Protein AF-A0A534YVJ5-F1 (afdb_monomer_lite)

Sequence (395 aa):
GDMIYPDGAAVDFDPAFFAPYADLIRQLVLWPCLGNHDFAAAAGQPWRNAFFTPANNPAGSENYYSFDVGNAHIVVLNSNERTVPGSLQYTFLDHDLASTSARWKLVFFHHTIYSSGTTHGSNLVIRANLVPLFDAHAVDMVLMGHEHNYERTLPLRANQVVAPGAGTVYVTTGGGGKNLYPFGPLSHFTAHAESVHHFVRIAVDGDSLTEEMIDVDGTVGDSTTLVKGPGSTTSTTTTSSTTTTTIAGSTTTSTTLPPPPAAACDPGTCDDGNPCTLDTCAPGEGCRHDPVDLAALRASVESGFTVGACVGQPVPALVTALLRQAHGQVERAAHTTSPVRARRLLGRALQRLRGSGRRASVAARRGRISASCAAGLGAQIRTAEDRGACLEPSP

Secondary structure (DSSP, 8-state):
---SSSS--GGGHIIIIITTTTTTTTTS-------HHHHHTGGGHHHHHH------STT--SSSEEEEETTEEEEE--TTS--STTSHHHHHHHHHHHH---SEEEEE-SS-SS--BSSS---HHHHHHHHHHHHHTT--EEEE-SSSSEEEEPPEETTEE--TTSSBEEEEE--SSS----B-SPPTTEEEEE-S-EEEEEEEETTEEEEEEEETTS-EEEEEEEE--TT-------------------------PPPPP-----GGG---S-TTEEEEEETTTEEEEEEP-HHHHHHHHHHTT--GGGTTS---HHHHHHHHHHHHHHHHHHT-S-HHHHHHHHHHHHHHHHHHHHHHHHHHHTTSS-HHHHHHHHHHHHHHHHHHHHTS---

Structure (mmCIF, N/CA/C/O backbone):
data_AF-A0A534YVJ5-F1
#
_entry.id   AF-A0A534YVJ5-F1
#
loop_
_atom_site.group_PDB
_atom_site.id
_atom_site.type_symbol
_atom_site.label_atom_id
_atom_site.label_alt_id
_atom_site.label_comp_id
_atom_site.label_asym_id
_atom_site.label_entity_id
_atom_site.label_seq_id
_atom_site.pdbx_PDB_ins_code
_atom_site.Cartn_x
_atom_site.Cartn_y
_atom_site.Cartn_z
_atom_site.occupancy
_atom_site.B_iso_or_equiv
_atom_site.auth_seq_id
_atom_site.auth_comp_id
_atom_site.auth_asym_id
_atom_site.auth_atom_id
_atom_site.pdbx_PDB_model_num
ATOM 1 N N . GLY A 1 1 ? -1.671 -6.196 -6.432 1.00 93.94 1 GLY A N 1
ATOM 2 C CA . GLY A 1 1 ? -0.647 -5.300 -6.983 1.00 93.94 1 GLY A CA 1
ATOM 3 C C . GLY A 1 1 ? 0.572 -6.105 -7.314 1.00 93.94 1 GLY A C 1
ATOM 4 O O . GLY A 1 1 ? 0.826 -7.079 -6.619 1.00 93.94 1 GLY A O 1
ATOM 5 N N . ASP A 1 2 ? 1.275 -5.690 -8.359 1.00 97.19 2 ASP A N 1
ATOM 6 C CA . ASP A 1 2 ? 2.325 -6.447 -9.037 1.00 97.19 2 ASP A CA 1
ATOM 7 C C . ASP A 1 2 ? 1.813 -7.810 -9.511 1.00 97.19 2 ASP A C 1
ATOM 9 O O . ASP A 1 2 ? 2.333 -8.866 -9.159 1.00 97.19 2 ASP A O 1
ATOM 13 N N . MET A 1 3 ? 0.739 -7.771 -10.302 1.00 94.81 3 MET A N 1
ATOM 14 C CA . MET A 1 3 ? 0.053 -8.968 -10.790 1.00 94.81 3 MET A CA 1
ATOM 15 C C . MET A 1 3 ? 0.950 -9.781 -11.724 1.00 94.81 3 MET A C 1
ATOM 17 O O . MET A 1 3 ? 0.914 -11.009 -11.712 1.00 94.81 3 MET A O 1
ATOM 21 N N . ILE A 1 4 ? 1.758 -9.084 -12.529 1.00 94.12 4 ILE A N 1
ATOM 22 C CA . ILE A 1 4 ? 2.744 -9.668 -13.436 1.00 94.12 4 ILE A CA 1
ATOM 23 C C . ILE A 1 4 ? 4.022 -8.820 -13.477 1.00 94.12 4 ILE A C 1
ATOM 25 O O . ILE A 1 4 ? 4.005 -7.601 -13.307 1.00 94.12 4 ILE A O 1
ATOM 29 N N . TYR A 1 5 ? 5.145 -9.476 -13.764 1.00 92.81 5 TYR A N 1
ATOM 30 C CA . TYR A 1 5 ? 6.471 -8.864 -13.889 1.00 92.81 5 TYR A CA 1
ATOM 31 C C . TYR A 1 5 ? 7.002 -9.025 -15.324 1.00 92.81 5 TYR A C 1
ATOM 33 O O . TYR A 1 5 ? 6.692 -10.031 -15.956 1.00 92.81 5 TYR A O 1
ATOM 41 N N . PRO A 1 6 ? 7.879 -8.122 -15.811 1.00 90.81 6 PRO A N 1
ATOM 42 C CA . PRO A 1 6 ? 8.562 -7.067 -15.062 1.00 90.81 6 PRO A CA 1
ATOM 43 C C . PRO A 1 6 ? 7.909 -5.685 -15.132 1.00 90.81 6 PRO A C 1
ATOM 45 O O . PRO A 1 6 ? 8.385 -4.798 -14.435 1.00 90.81 6 PRO A O 1
ATOM 48 N N . ASP A 1 7 ? 6.908 -5.449 -15.970 1.00 89.94 7 ASP A N 1
ATOM 49 C CA . ASP A 1 7 ? 6.412 -4.088 -16.222 1.00 89.94 7 ASP A CA 1
ATOM 50 C C . ASP A 1 7 ? 4.929 -4.014 -16.609 1.00 89.94 7 ASP A C 1
ATOM 52 O O . ASP A 1 7 ? 4.487 -2.983 -17.119 1.00 89.94 7 ASP A O 1
ATOM 56 N N . GLY A 1 8 ? 4.148 -5.068 -16.345 1.00 92.88 8 GLY A N 1
ATOM 57 C CA . GLY A 1 8 ? 2.702 -5.022 -16.570 1.00 92.88 8 GLY A CA 1
ATOM 58 C C . GLY A 1 8 ? 2.319 -5.073 -18.049 1.00 92.88 8 GLY A C 1
ATOM 59 O O . GLY A 1 8 ? 1.257 -4.577 -18.422 1.00 92.88 8 GLY A O 1
ATOM 60 N N . ALA A 1 9 ? 3.178 -5.607 -18.923 1.00 93.31 9 ALA A N 1
ATOM 61 C CA . ALA A 1 9 ? 2.898 -5.677 -20.351 1.00 93.31 9 ALA A CA 1
ATOM 62 C C . ALA A 1 9 ? 1.702 -6.596 -20.665 1.00 93.31 9 ALA A C 1
ATOM 64 O O . ALA A 1 9 ? 1.582 -7.703 -20.148 1.00 93.31 9 ALA A O 1
ATOM 65 N N . ALA A 1 10 ? 0.838 -6.158 -21.590 1.00 95.75 10 ALA A N 1
ATOM 66 C CA . ALA A 1 10 ? -0.388 -6.877 -21.959 1.00 95.75 10 ALA A CA 1
ATOM 67 C C . ALA A 1 10 ? -0.142 -8.338 -22.388 1.00 95.75 10 ALA A C 1
ATOM 69 O O . ALA A 1 10 ? -0.946 -9.215 -22.092 1.00 95.75 10 ALA A O 1
ATOM 70 N N . VAL A 1 11 ? 0.976 -8.587 -23.079 1.00 95.44 11 VAL A N 1
ATOM 71 C CA . VAL A 1 11 ? 1.354 -9.911 -23.602 1.00 95.44 11 VAL A CA 1
ATOM 72 C C . VAL A 1 11 ? 1.657 -10.930 -22.499 1.00 95.44 11 VAL A C 1
ATOM 74 O O . VAL A 1 11 ? 1.538 -12.128 -22.736 1.00 95.44 11 VAL A O 1
ATOM 77 N N . ASP A 1 12 ? 1.997 -10.466 -21.297 1.00 95.56 12 ASP A N 1
ATOM 78 C CA . ASP A 1 12 ? 2.438 -11.329 -20.203 1.00 95.56 12 ASP A CA 1
ATOM 79 C C . ASP A 1 12 ? 1.287 -11.735 -19.265 1.00 95.56 12 ASP A C 1
ATOM 81 O O . ASP A 1 12 ? 1.439 -12.683 -18.498 1.00 95.56 12 ASP A O 1
ATOM 85 N N . PHE A 1 13 ? 0.111 -11.097 -19.346 1.00 96.12 13 PHE A N 1
ATOM 86 C CA . PHE A 1 13 ? -1.030 -11.417 -18.472 1.00 96.12 13 PHE A CA 1
ATOM 87 C C . PHE A 1 13 ? -1.514 -12.859 -18.608 1.00 96.12 13 PHE A C 1
ATOM 89 O O . PHE A 1 13 ? -1.767 -13.519 -17.602 1.00 96.12 13 PHE A O 1
ATOM 96 N N . ASP A 1 14 ? -1.643 -13.361 -19.834 1.00 96.12 14 ASP A N 1
ATOM 97 C CA . ASP A 1 14 ? -2.128 -14.723 -20.053 1.00 96.12 14 ASP A CA 1
ATOM 98 C C . ASP A 1 14 ? -1.138 -15.784 -19.530 1.00 96.12 14 ASP A C 1
ATOM 100 O O . ASP A 1 14 ? -1.512 -16.552 -18.640 1.00 96.12 14 ASP A O 1
ATOM 104 N N . PRO A 1 15 ? 0.145 -15.801 -19.952 1.00 96.81 15 PRO A N 1
ATOM 105 C CA . PRO A 1 15 ? 1.090 -16.813 -19.480 1.00 96.81 15 PRO A CA 1
ATOM 106 C C . PRO A 1 15 ? 1.502 -16.657 -18.007 1.00 96.81 15 PRO A C 1
ATOM 108 O O . PRO A 1 15 ? 1.860 -17.660 -17.392 1.00 96.81 15 PRO A O 1
ATOM 111 N N . ALA A 1 16 ? 1.485 -15.444 -17.438 1.00 94.94 16 ALA A N 1
ATOM 112 C CA . ALA A 1 16 ? 1.977 -15.200 -16.077 1.00 94.94 16 ALA A CA 1
ATOM 113 C C . ALA A 1 16 ? 0.875 -15.084 -15.012 1.00 94.94 16 ALA A C 1
ATOM 115 O O . ALA A 1 16 ? 1.182 -15.241 -13.832 1.00 94.94 16 ALA A O 1
ATOM 116 N N . PHE A 1 17 ? -0.383 -14.838 -15.394 1.00 95.62 17 PHE A N 1
ATOM 117 C CA . PHE A 1 17 ? -1.489 -14.703 -14.443 1.00 95.62 17 PHE A CA 1
ATOM 118 C C . PHE A 1 17 ? -2.694 -15.581 -14.802 1.00 95.62 17 PHE A C 1
ATOM 120 O O . PHE A 1 17 ? -3.044 -16.485 -14.043 1.00 95.62 17 PHE A O 1
ATOM 127 N N . PHE A 1 18 ? -3.327 -15.376 -15.958 1.00 95.88 18 PHE A N 1
ATOM 128 C CA . PHE A 1 18 ? -4.597 -16.053 -16.243 1.00 95.88 18 PHE A CA 1
ATOM 129 C C . PHE A 1 18 ? -4.453 -17.565 -16.416 1.00 95.88 18 PHE A C 1
ATOM 131 O O . PHE A 1 18 ? -5.284 -18.300 -15.888 1.00 95.88 18 PHE A O 1
ATOM 138 N N . ALA A 1 19 ? -3.404 -18.048 -17.086 1.00 97.00 19 ALA A N 1
ATOM 139 C CA . ALA A 1 19 ? -3.179 -19.481 -17.239 1.00 97.00 19 ALA A CA 1
ATOM 140 C C . ALA A 1 19 ? -2.797 -20.170 -15.908 1.00 97.00 19 ALA A C 1
ATOM 142 O O . ALA A 1 19 ? -3.441 -21.168 -15.578 1.00 97.00 19 ALA A O 1
ATOM 143 N N . PRO A 1 20 ? -1.843 -19.658 -15.096 1.00 95.62 20 PRO A N 1
ATOM 144 C CA . PRO A 1 20 ? -1.516 -20.255 -13.796 1.00 95.62 20 PRO A CA 1
ATOM 145 C C . PRO A 1 20 ? -2.680 -20.284 -12.801 1.00 95.62 20 PRO A C 1
ATOM 147 O O . PRO A 1 20 ? -2.824 -21.251 -12.055 1.00 95.62 20 PRO A O 1
ATOM 150 N N . TYR A 1 21 ? -3.519 -19.244 -12.790 1.00 94.81 21 TYR A N 1
ATOM 151 C CA . TYR A 1 21 ? -4.622 -19.117 -11.835 1.00 94.81 21 TYR A CA 1
ATOM 152 C C . TYR A 1 21 ? -5.988 -19.524 -12.406 1.00 94.81 21 TYR A C 1
ATOM 154 O O . TYR A 1 21 ? -6.999 -19.322 -11.732 1.00 94.81 21 TYR A O 1
ATOM 162 N N . ALA A 1 22 ? -6.042 -20.112 -13.608 1.00 95.75 22 ALA A N 1
ATOM 163 C CA . ALA A 1 22 ? -7.278 -20.354 -14.360 1.00 95.75 22 ALA A CA 1
ATOM 164 C C . ALA A 1 22 ? -8.370 -21.074 -13.552 1.00 95.75 22 ALA A C 1
ATOM 166 O O . ALA A 1 22 ? -9.545 -20.719 -13.643 1.00 95.75 22 ALA A O 1
ATOM 167 N N . ASP A 1 23 ? -7.998 -22.075 -12.755 1.00 95.75 23 ASP A N 1
ATOM 168 C CA . ASP A 1 23 ? -8.959 -22.845 -11.961 1.00 95.75 23 ASP A CA 1
ATOM 169 C C . ASP A 1 23 ? -9.418 -22.102 -10.702 1.00 95.75 23 ASP A C 1
ATOM 171 O O . ASP A 1 23 ? -10.573 -22.239 -10.295 1.00 95.75 23 ASP A O 1
ATOM 175 N N . LEU A 1 24 ? -8.547 -21.273 -10.119 1.00 93.12 24 LEU A N 1
ATOM 176 C CA . LEU A 1 24 ? -8.835 -20.488 -8.921 1.00 93.12 24 LEU A CA 1
ATOM 177 C C . LEU A 1 24 ? -9.771 -19.314 -9.233 1.00 93.12 24 LEU A C 1
ATOM 179 O O . LEU A 1 24 ? -10.799 -19.141 -8.580 1.00 93.12 24 LEU A O 1
ATOM 183 N N . ILE A 1 25 ? -9.458 -18.534 -10.271 1.00 93.62 25 ILE A N 1
ATOM 184 C CA . ILE A 1 25 ? -10.217 -17.320 -10.626 1.00 93.62 25 ILE A CA 1
ATOM 185 C C . ILE A 1 25 ? -11.598 -17.620 -11.228 1.00 93.62 25 ILE A C 1
ATOM 187 O O . ILE A 1 25 ? -12.404 -16.712 -11.397 1.00 93.62 25 ILE A O 1
ATOM 191 N N . ARG A 1 26 ? -11.903 -18.889 -11.531 1.00 93.81 26 ARG A N 1
ATOM 192 C CA . ARG A 1 26 ? -13.262 -19.342 -11.884 1.00 93.81 26 ARG A CA 1
ATOM 193 C C . ARG A 1 26 ? -14.174 -19.524 -10.672 1.00 93.81 26 ARG A C 1
ATOM 195 O O . ARG A 1 26 ? -15.384 -19.626 -10.846 1.00 93.81 26 ARG A O 1
ATOM 202 N N . GLN A 1 27 ? -13.605 -19.619 -9.473 1.00 95.94 27 GLN A N 1
ATOM 203 C CA . GLN A 1 27 ? -14.323 -19.956 -8.240 1.00 95.94 27 GLN A CA 1
ATOM 204 C C . GLN A 1 27 ? -14.385 -18.787 -7.253 1.00 95.94 27 GLN A C 1
ATOM 206 O O . GLN A 1 27 ? -15.130 -18.849 -6.279 1.00 95.94 27 GLN A O 1
ATOM 211 N N . LEU A 1 28 ? -13.610 -17.729 -7.496 1.00 92.69 28 LEU A N 1
ATOM 212 C CA . LEU A 1 28 ? -13.450 -16.594 -6.596 1.00 92.69 28 LEU A CA 1
ATOM 213 C C . LEU A 1 28 ? -13.598 -15.279 -7.356 1.00 92.69 28 LEU A C 1
ATOM 215 O O . LEU A 1 28 ? -13.266 -15.184 -8.536 1.00 92.69 28 LEU A O 1
ATOM 219 N N . VAL A 1 29 ? -14.051 -14.247 -6.648 1.00 92.81 29 VAL A N 1
ATOM 220 C CA . VAL A 1 29 ? -14.005 -12.872 -7.149 1.00 92.81 29 VAL A CA 1
ATOM 221 C C . VAL A 1 29 ? -12.626 -12.296 -6.850 1.00 92.81 29 VAL A C 1
ATOM 223 O O . VAL A 1 29 ? -12.157 -12.358 -5.714 1.00 92.81 29 VAL A O 1
ATOM 226 N N . LEU A 1 30 ? -11.981 -11.733 -7.868 1.00 93.06 30 LEU A N 1
ATOM 227 C CA . LEU A 1 30 ? -10.692 -11.069 -7.733 1.00 93.06 30 LEU A CA 1
ATOM 228 C C . LEU A 1 30 ? -10.900 -9.559 -7.565 1.00 93.06 30 LEU A C 1
ATOM 230 O O . LEU A 1 30 ? -11.504 -8.925 -8.426 1.00 93.06 30 LEU A O 1
ATOM 234 N N . TRP A 1 31 ? -10.334 -8.991 -6.499 1.00 95.44 31 TRP A N 1
ATOM 235 C CA . TRP A 1 31 ? -10.316 -7.548 -6.228 1.00 95.44 31 TRP A CA 1
ATOM 236 C C . TRP A 1 31 ? -8.872 -7.027 -6.266 1.00 95.44 31 TRP A C 1
ATOM 238 O O . TRP A 1 31 ? -8.203 -6.948 -5.233 1.00 95.44 31 TRP A O 1
ATOM 248 N N . PRO A 1 32 ? -8.321 -6.751 -7.460 1.00 96.06 32 PRO A N 1
ATOM 249 C CA . PRO A 1 32 ? -6.921 -6.384 -7.598 1.00 96.06 32 PRO A CA 1
ATOM 250 C C . PRO A 1 32 ? -6.692 -4.899 -7.276 1.00 96.06 32 PRO A C 1
ATOM 252 O O . PRO A 1 32 ? -7.539 -4.047 -7.542 1.00 96.06 32 PRO A O 1
ATOM 255 N N . CYS A 1 33 ? -5.502 -4.579 -6.767 1.00 96.62 33 CYS A N 1
ATOM 256 C CA . CYS A 1 33 ? -4.957 -3.216 -6.725 1.00 96.62 33 CYS A CA 1
ATOM 257 C C . CYS A 1 33 ? -3.773 -3.093 -7.691 1.00 96.62 33 CYS A C 1
ATOM 259 O O . CYS A 1 33 ? -3.118 -4.098 -7.987 1.00 96.62 33 CYS A O 1
ATOM 261 N N . LEU A 1 34 ? -3.470 -1.872 -8.133 1.00 95.75 34 LEU A N 1
ATOM 262 C CA . LEU A 1 34 ? -2.307 -1.564 -8.969 1.00 95.75 34 LEU A CA 1
ATOM 263 C C . LEU A 1 34 ? -1.019 -1.512 -8.134 1.00 95.75 34 LEU A C 1
ATOM 265 O O . LEU A 1 34 ? -0.909 -0.717 -7.199 1.00 95.75 34 LEU A O 1
ATOM 269 N N . GLY A 1 35 ? -0.025 -2.319 -8.503 1.00 96.75 35 GLY A N 1
ATOM 270 C CA . GLY A 1 35 ? 1.359 -2.184 -8.046 1.00 96.75 35 GLY A CA 1
ATOM 271 C C . GLY A 1 35 ? 2.232 -1.385 -9.007 1.00 96.75 35 GLY A C 1
ATOM 272 O O . GLY A 1 35 ? 1.776 -0.961 -10.072 1.00 96.75 35 GLY A O 1
ATOM 273 N N . ASN A 1 36 ? 3.485 -1.127 -8.631 1.00 94.56 36 ASN A N 1
ATOM 274 C CA . ASN A 1 36 ? 4.383 -0.337 -9.477 1.00 94.56 36 ASN A CA 1
ATOM 275 C C . ASN A 1 36 ? 4.787 -1.086 -10.752 1.00 94.56 36 ASN A C 1
ATOM 277 O O . ASN A 1 36 ? 5.064 -0.445 -11.768 1.00 94.56 36 ASN A O 1
ATOM 281 N N . HIS A 1 37 ? 4.796 -2.421 -10.727 1.00 95.50 37 HIS A N 1
ATOM 282 C CA . HIS A 1 37 ? 5.019 -3.222 -11.925 1.00 95.50 37 HIS A CA 1
ATOM 283 C C . HIS A 1 37 ? 3.800 -3.210 -12.846 1.00 95.50 37 HIS A C 1
ATOM 285 O O . HIS A 1 37 ? 3.982 -3.130 -14.053 1.00 95.50 37 HIS A O 1
ATOM 291 N N . ASP A 1 38 ? 2.580 -3.159 -12.310 1.00 95.38 38 ASP A N 1
ATOM 292 C CA . ASP A 1 38 ? 1.372 -2.997 -13.132 1.00 95.38 38 ASP A CA 1
ATOM 293 C C . ASP A 1 38 ? 1.301 -1.599 -13.768 1.00 95.38 38 ASP A C 1
ATOM 295 O O . ASP A 1 38 ? 0.825 -1.430 -14.889 1.00 95.38 38 ASP A O 1
ATOM 299 N N . PHE A 1 39 ? 1.782 -0.580 -13.048 1.00 88.56 39 PHE A N 1
ATOM 300 C CA . PHE A 1 39 ? 1.710 0.820 -13.466 1.00 88.56 39 PHE A CA 1
ATOM 301 C C . PHE A 1 39 ? 2.779 1.207 -14.502 1.00 88.56 39 PHE A C 1
ATOM 303 O O . PHE A 1 39 ? 2.607 2.185 -15.236 1.00 88.56 39 PHE A O 1
ATOM 310 N N . ALA A 1 40 ? 3.882 0.455 -14.584 1.00 81.81 40 ALA A N 1
ATOM 311 C CA . ALA A 1 40 ? 5.033 0.782 -15.423 1.00 81.81 40 ALA A CA 1
ATOM 312 C C . ALA A 1 40 ? 4.672 0.896 -16.916 1.00 81.81 40 ALA A C 1
ATOM 314 O O . ALA A 1 40 ? 5.057 1.871 -17.575 1.00 81.81 40 ALA A O 1
ATOM 315 N N . ALA A 1 41 ? 3.902 -0.055 -17.452 1.00 81.56 41 ALA A N 1
ATOM 316 C CA . ALA A 1 41 ? 3.384 0.016 -18.810 1.00 81.56 41 ALA A CA 1
ATOM 317 C C . ALA A 1 41 ? 2.168 0.948 -18.888 1.00 81.56 41 ALA A C 1
ATOM 319 O O . ALA A 1 41 ? 1.087 0.653 -18.381 1.00 81.56 41 ALA A O 1
ATOM 320 N N . ALA A 1 42 ? 2.339 2.072 -19.590 1.00 88.94 42 ALA A N 1
ATOM 321 C CA . ALA A 1 42 ? 1.257 2.993 -19.944 1.00 88.94 42 ALA A CA 1
ATOM 322 C C . ALA A 1 42 ? 0.351 3.387 -18.754 1.00 88.94 42 ALA A C 1
ATOM 324 O O . ALA A 1 42 ? -0.870 3.456 -18.904 1.00 88.94 42 ALA A O 1
ATOM 325 N N . ALA A 1 43 ? 0.942 3.626 -17.574 1.00 86.19 43 ALA A N 1
ATOM 326 C CA . ALA A 1 43 ? 0.218 4.006 -16.356 1.00 86.19 43 ALA A CA 1
ATOM 327 C C . ALA A 1 43 ? -0.923 3.025 -16.003 1.00 86.19 43 ALA A C 1
ATOM 329 O O . ALA A 1 43 ? -2.046 3.431 -15.684 1.00 86.19 43 ALA A O 1
ATOM 330 N N . GLY A 1 44 ? -0.664 1.720 -16.143 1.00 92.56 44 GLY A N 1
ATOM 331 C CA . GLY A 1 44 ? -1.617 0.660 -15.808 1.00 92.56 44 GLY A CA 1
ATOM 332 C C . GLY A 1 44 ? -2.680 0.377 -16.869 1.00 92.56 44 GLY A C 1
ATOM 333 O O . GLY A 1 44 ? -3.651 -0.314 -16.575 1.00 92.56 44 GLY A O 1
ATOM 334 N N . GLN A 1 45 ? -2.544 0.885 -18.101 1.00 94.19 45 GLN A N 1
ATOM 335 C CA . GLN A 1 45 ? -3.547 0.613 -19.139 1.00 94.19 45 GLN A CA 1
ATOM 336 C C . GLN A 1 45 ? -3.723 -0.884 -19.451 1.00 94.19 45 GLN A C 1
ATOM 338 O O . GLN A 1 45 ? -4.868 -1.312 -19.578 1.00 94.19 45 GLN A O 1
ATOM 343 N N . PRO A 1 46 ? -2.658 -1.703 -19.555 1.00 95.88 46 PRO A N 1
ATOM 344 C CA . PRO A 1 46 ? -2.825 -3.142 -19.744 1.00 95.88 46 PRO A CA 1
ATOM 345 C C . PRO A 1 46 ? -3.586 -3.812 -18.598 1.00 95.88 46 PRO A C 1
ATOM 347 O O . PRO A 1 46 ? -4.450 -4.642 -18.854 1.00 95.88 46 PRO A O 1
ATOM 350 N N . TRP A 1 47 ? -3.315 -3.402 -17.357 1.00 95.88 47 TRP A N 1
ATOM 351 C CA . TRP A 1 47 ? -4.016 -3.893 -16.173 1.00 95.88 47 TRP A CA 1
ATOM 352 C C . TRP A 1 47 ? -5.515 -3.570 -16.234 1.00 95.88 47 TRP A C 1
ATOM 354 O O . TRP A 1 47 ? -6.324 -4.467 -16.034 1.00 95.88 47 TRP A O 1
ATOM 364 N N . ARG A 1 48 ? -5.895 -2.340 -16.619 1.00 93.56 48 ARG A N 1
ATOM 365 C CA . ARG A 1 48 ? -7.313 -1.948 -16.791 1.00 93.56 48 ARG A CA 1
ATOM 366 C C . ARG A 1 48 ? -8.015 -2.700 -17.922 1.00 93.56 48 ARG A C 1
ATOM 368 O O . ARG A 1 48 ? -9.219 -2.887 -17.896 1.00 93.56 48 ARG A O 1
ATOM 375 N N . ASN A 1 49 ? -7.271 -3.144 -18.932 1.00 95.06 49 ASN A N 1
ATOM 376 C CA . ASN A 1 49 ? -7.837 -3.984 -19.987 1.00 95.06 49 ASN A CA 1
ATOM 377 C C . ASN A 1 49 ? -8.018 -5.446 -19.535 1.00 95.06 49 ASN A C 1
ATOM 379 O O . ASN A 1 49 ? -8.792 -6.176 -20.151 1.00 95.06 49 ASN A O 1
ATOM 383 N N . ALA A 1 50 ? -7.262 -5.883 -18.523 1.00 94.81 50 ALA A N 1
ATOM 384 C CA . ALA A 1 50 ? -7.251 -7.252 -18.017 1.00 94.81 50 ALA A CA 1
ATOM 385 C C . ALA A 1 50 ? -8.224 -7.455 -16.842 1.00 94.81 50 ALA A C 1
ATOM 387 O O . ALA A 1 50 ? -8.804 -8.533 -16.709 1.00 94.81 50 ALA A O 1
ATOM 388 N N . PHE A 1 51 ? -8.414 -6.434 -16.005 1.00 94.38 51 PHE A N 1
ATOM 389 C CA . PHE A 1 51 ? -9.259 -6.485 -14.817 1.00 94.38 51 PHE A CA 1
ATOM 390 C C . PHE A 1 51 ? -10.297 -5.369 -14.831 1.00 94.38 51 PHE A C 1
ATOM 392 O O . PHE A 1 51 ? -9.948 -4.202 -14.972 1.00 94.38 51 PHE A O 1
ATOM 399 N N . PHE A 1 52 ? -11.554 -5.750 -14.608 1.00 93.19 52 PHE A N 1
ATOM 400 C CA . PHE A 1 52 ? -12.680 -4.828 -14.493 1.00 93.19 52 PHE A CA 1
ATOM 401 C C . PHE A 1 52 ? -13.050 -4.680 -13.023 1.00 93.19 52 PHE A C 1
ATOM 403 O O . PHE A 1 52 ? -13.498 -5.641 -12.390 1.00 93.19 52 PHE A O 1
ATOM 410 N N . THR A 1 53 ? -12.840 -3.492 -12.475 1.00 96.00 53 THR A N 1
ATOM 411 C CA . THR A 1 53 ? -13.133 -3.168 -11.074 1.00 96.00 53 THR A CA 1
ATOM 412 C C . THR A 1 53 ? -14.202 -2.074 -11.011 1.00 96.00 53 THR A C 1
ATOM 414 O O . THR A 1 53 ? -14.571 -1.491 -12.032 1.00 96.00 53 THR A O 1
ATOM 417 N N . PRO A 1 54 ? -14.792 -1.793 -9.840 1.00 96.81 54 PRO A N 1
ATOM 418 C CA . PRO A 1 54 ? -15.737 -0.698 -9.722 1.00 96.81 54 PRO A CA 1
ATOM 419 C C . PRO A 1 54 ? -15.076 0.644 -10.054 1.00 96.81 54 PRO A C 1
ATOM 421 O O . PRO A 1 54 ? -13.945 0.915 -9.665 1.00 96.81 54 PRO A O 1
ATOM 424 N N . ALA A 1 55 ? -15.825 1.516 -10.724 1.00 95.69 55 ALA A N 1
ATOM 425 C CA . ALA A 1 55 ? -15.433 2.897 -10.998 1.00 95.69 55 ALA A CA 1
ATOM 426 C C . ALA A 1 55 ? -16.189 3.890 -10.092 1.00 95.69 55 ALA A C 1
ATOM 428 O O . ALA A 1 55 ? -16.598 4.967 -10.526 1.00 95.69 55 ALA A O 1
ATOM 429 N N . ASN A 1 56 ? -16.430 3.508 -8.832 1.00 96.12 56 ASN A N 1
ATOM 430 C CA . ASN A 1 56 ? -17.257 4.235 -7.859 1.00 96.12 56 ASN A CA 1
ATOM 431 C C . ASN A 1 56 ? -16.506 5.355 -7.112 1.00 96.12 56 ASN A C 1
ATOM 433 O O . ASN A 1 56 ? -16.788 5.638 -5.952 1.00 96.12 56 ASN A O 1
ATOM 437 N N . ASN A 1 57 ? -15.578 6.023 -7.793 1.00 94.38 57 ASN A N 1
ATOM 438 C CA . ASN A 1 57 ? -14.815 7.156 -7.275 1.00 94.38 57 ASN A CA 1
ATOM 439 C C . ASN A 1 57 ? -15.062 8.434 -8.101 1.00 94.38 57 ASN A C 1
ATOM 441 O O . ASN A 1 57 ? -15.540 8.355 -9.234 1.00 94.38 57 ASN A O 1
ATOM 445 N N . PRO A 1 58 ? -14.681 9.625 -7.596 1.00 86.31 58 PRO A N 1
ATOM 446 C CA . PRO A 1 58 ? -14.890 10.894 -8.295 1.00 86.31 58 PRO A CA 1
ATOM 447 C C . PRO A 1 58 ? -14.206 11.004 -9.663 1.00 86.31 58 PRO A C 1
ATOM 449 O O . PRO A 1 58 ? -14.624 11.820 -10.480 1.00 86.31 58 PRO A O 1
ATOM 452 N N . ALA A 1 59 ? -13.157 10.216 -9.924 1.00 88.56 59 ALA A N 1
ATOM 453 C CA . ALA A 1 59 ? -12.503 10.188 -11.230 1.00 88.56 59 ALA A CA 1
ATOM 454 C C . ALA A 1 59 ? -13.224 9.281 -12.246 1.00 88.56 59 ALA A C 1
ATOM 456 O O . ALA A 1 59 ? -12.861 9.300 -13.420 1.00 88.56 59 ALA A O 1
ATOM 457 N N . GLY A 1 60 ? -14.216 8.486 -11.820 1.00 91.00 60 GLY A N 1
ATOM 458 C CA . GLY A 1 60 ? -14.913 7.523 -12.677 1.00 91.00 60 GLY A CA 1
ATOM 459 C C . GLY A 1 60 ? -13.973 6.478 -13.285 1.00 91.00 60 GLY A C 1
ATOM 460 O O . GLY A 1 60 ? -14.193 6.037 -14.410 1.00 91.00 60 GLY A O 1
ATOM 461 N N . SER A 1 61 ? -12.892 6.135 -12.575 1.00 91.56 61 SER A N 1
ATOM 462 C CA . SER A 1 61 ? -11.819 5.254 -13.061 1.00 91.56 61 SER A CA 1
ATOM 463 C C . SER A 1 61 ? -11.757 3.935 -12.291 1.00 91.56 61 SER A C 1
ATOM 465 O O . SER A 1 61 ? -12.201 3.871 -11.160 1.00 91.56 61 SER A O 1
ATOM 467 N N . GLU A 1 62 ? -11.137 2.899 -12.839 1.00 93.31 62 GLU A N 1
ATOM 468 C CA . GLU A 1 62 ? -10.988 1.586 -12.177 1.00 93.31 62 GLU A CA 1
ATOM 469 C C . GLU A 1 62 ? -9.764 1.502 -11.236 1.00 93.31 62 GLU A C 1
ATOM 471 O O . GLU A 1 62 ? -9.441 0.449 -10.686 1.00 93.31 62 GLU A O 1
ATOM 476 N N . ASN A 1 63 ? -9.037 2.609 -11.050 1.00 92.31 63 ASN A N 1
ATOM 477 C CA . ASN A 1 63 ? -7.734 2.592 -10.379 1.00 92.31 63 ASN A CA 1
ATOM 478 C C . ASN A 1 63 ? -7.835 2.460 -8.850 1.00 92.31 63 ASN A C 1
ATOM 480 O O . ASN A 1 63 ? -6.929 1.914 -8.226 1.00 92.31 63 ASN A O 1
ATOM 484 N N . TYR A 1 64 ? -8.906 2.974 -8.248 1.00 97.19 64 TYR A N 1
ATOM 485 C CA . TYR A 1 64 ? -9.180 2.899 -6.814 1.00 97.19 64 TYR A CA 1
ATOM 486 C C . TYR A 1 64 ? -10.689 2.894 -6.587 1.00 97.19 64 TYR A C 1
ATOM 488 O O . TYR A 1 64 ? -11.432 3.531 -7.330 1.00 97.19 64 TYR A O 1
ATOM 496 N N . TYR A 1 65 ? -11.159 2.141 -5.604 1.00 98.50 65 TYR A N 1
ATOM 497 C CA . TYR A 1 65 ? -12.577 1.828 -5.455 1.00 98.50 65 TYR A CA 1
ATOM 498 C C . TYR A 1 65 ? -12.872 1.276 -4.066 1.00 98.50 65 TYR A C 1
ATOM 500 O O . TYR A 1 65 ? -11.956 0.980 -3.305 1.00 98.50 65 TYR A O 1
ATOM 508 N N . SER A 1 66 ? -14.147 1.103 -3.744 1.00 98.56 66 SER A N 1
ATOM 509 C CA . SER A 1 66 ? -14.582 0.443 -2.513 1.00 98.56 66 SER A CA 1
ATOM 510 C C . SER A 1 66 ? -15.702 -0.554 -2.779 1.00 98.56 66 SER A C 1
ATOM 512 O O . SER A 1 66 ? -16.388 -0.480 -3.803 1.00 98.56 66 SER A O 1
ATOM 514 N N . PHE A 1 67 ? -15.862 -1.523 -1.885 1.00 98.19 67 PHE A N 1
ATOM 515 C CA . PHE A 1 67 ? -16.933 -2.512 -1.937 1.00 98.19 67 PHE A CA 1
ATOM 516 C C . PHE A 1 67 ? -17.190 -3.111 -0.552 1.00 98.19 67 PHE A C 1
ATOM 518 O O . PHE A 1 67 ? -16.319 -3.100 0.318 1.00 98.19 67 PHE A O 1
ATOM 525 N N . ASP A 1 68 ? -18.382 -3.677 -0.378 1.00 97.75 68 ASP A N 1
ATOM 526 C CA . ASP A 1 68 ? -18.779 -4.343 0.859 1.00 97.75 68 ASP A CA 1
ATOM 527 C C . ASP A 1 68 ? -18.811 -5.862 0.674 1.00 97.75 68 ASP A C 1
ATOM 529 O O . ASP A 1 68 ? -19.296 -6.377 -0.339 1.00 97.75 68 ASP A O 1
ATOM 533 N N . VAL A 1 69 ? -18.338 -6.592 1.684 1.00 95.19 69 VAL A N 1
ATOM 534 C CA . VAL A 1 69 ? -18.481 -8.049 1.791 1.00 95.19 69 VAL A CA 1
ATOM 535 C C . VAL A 1 69 ? -18.919 -8.389 3.208 1.00 95.19 69 VAL A C 1
ATOM 537 O O . VAL A 1 69 ? -18.181 -8.191 4.173 1.00 95.19 69 VAL A O 1
ATOM 540 N N . GLY A 1 70 ? -20.138 -8.911 3.348 1.00 94.06 70 GLY A N 1
ATOM 541 C CA . GLY A 1 70 ? -20.723 -9.171 4.663 1.00 94.06 70 GLY A CA 1
ATOM 542 C C . GLY A 1 70 ? -20.848 -7.880 5.477 1.00 94.06 70 GLY A C 1
ATOM 543 O O . GLY A 1 70 ? -21.496 -6.933 5.045 1.00 94.06 70 GLY A O 1
ATOM 544 N N . ASN A 1 71 ? -20.239 -7.847 6.661 1.00 94.38 71 ASN A N 1
ATOM 545 C CA . ASN A 1 71 ? -20.192 -6.679 7.546 1.00 94.38 71 ASN A CA 1
ATOM 546 C C . ASN A 1 71 ? -18.866 -5.896 7.450 1.00 94.38 71 ASN A C 1
ATOM 548 O O . ASN A 1 71 ? -18.592 -5.070 8.328 1.00 94.38 71 ASN A O 1
ATOM 552 N N . ALA A 1 72 ? -18.049 -6.155 6.426 1.00 98.12 72 ALA A N 1
ATOM 553 C CA . ALA A 1 72 ? -16.803 -5.448 6.163 1.00 98.12 72 ALA A CA 1
ATOM 554 C C . ALA A 1 72 ? -16.932 -4.518 4.951 1.00 98.12 72 ALA A C 1
ATOM 556 O O . ALA A 1 72 ? -17.464 -4.910 3.913 1.00 98.12 72 ALA A O 1
ATOM 557 N N . HIS A 1 73 ? -16.391 -3.313 5.094 1.00 98.75 73 HIS A N 1
ATOM 558 C CA . HIS A 1 73 ? -16.180 -2.351 4.026 1.00 98.75 73 HIS A CA 1
ATOM 559 C C . HIS A 1 73 ? -14.698 -2.331 3.661 1.00 98.75 73 HIS A C 1
ATOM 561 O O . HIS A 1 73 ? -13.836 -2.186 4.536 1.00 98.75 73 HIS A O 1
ATOM 567 N N . ILE A 1 74 ? -14.406 -2.509 2.376 1.00 98.75 74 ILE A N 1
ATOM 568 C CA . ILE A 1 74 ? -13.051 -2.640 1.849 1.00 98.75 74 ILE A CA 1
ATOM 569 C C . ILE A 1 74 ? -12.800 -1.502 0.866 1.00 98.75 74 ILE A C 1
ATOM 571 O O . ILE A 1 74 ? -13.535 -1.351 -0.108 1.00 98.75 74 ILE A O 1
ATOM 575 N N . VAL A 1 75 ? -11.725 -0.746 1.090 1.00 98.88 75 VAL A N 1
ATOM 576 C CA . VAL A 1 75 ? -11.262 0.314 0.184 1.00 98.88 75 VAL A CA 1
ATOM 577 C C . VAL A 1 75 ? -9.953 -0.105 -0.470 1.00 98.88 75 VAL A C 1
ATOM 579 O O . VAL A 1 75 ? -8.994 -0.467 0.207 1.00 98.88 75 VAL A O 1
ATOM 582 N N . VAL A 1 76 ? -9.885 -0.030 -1.793 1.00 98.81 76 VAL A N 1
ATOM 583 C CA . VAL A 1 76 ? -8.700 -0.333 -2.597 1.00 98.81 76 VAL A CA 1
ATOM 584 C C . VAL A 1 76 ? -8.141 0.963 -3.172 1.00 98.81 76 VAL A C 1
ATOM 586 O O . VAL A 1 76 ? -8.837 1.668 -3.898 1.00 98.81 76 VAL A O 1
ATOM 589 N N . LEU A 1 77 ? -6.879 1.278 -2.870 1.00 98.75 77 LEU A N 1
ATOM 590 C CA . LEU A 1 77 ? -6.207 2.502 -3.318 1.00 98.75 77 LEU A CA 1
ATOM 591 C C . LEU A 1 77 ? -5.105 2.207 -4.345 1.00 98.75 77 LEU A C 1
ATOM 593 O O . LEU A 1 77 ? -4.433 1.173 -4.304 1.00 98.75 77 LEU A O 1
ATOM 597 N N . ASN A 1 78 ? -4.864 3.170 -5.234 1.00 97.81 78 ASN A N 1
ATOM 598 C CA . ASN A 1 78 ? -3.712 3.213 -6.123 1.00 97.81 78 ASN A CA 1
ATOM 599 C C . ASN A 1 78 ? -2.585 4.044 -5.499 1.00 97.81 78 ASN A C 1
ATOM 601 O O . ASN A 1 78 ? -2.507 5.266 -5.660 1.00 97.81 78 ASN A O 1
ATOM 605 N N . SER A 1 79 ? -1.648 3.362 -4.847 1.00 96.88 79 SER A N 1
ATOM 606 C CA . SER A 1 79 ? -0.466 3.979 -4.239 1.00 96.88 79 SER A CA 1
ATOM 607 C C . SER A 1 79 ? 0.600 4.448 -5.243 1.00 96.88 79 SER A C 1
ATOM 609 O O . SER A 1 79 ? 1.661 4.892 -4.813 1.00 96.88 79 SER A O 1
ATOM 611 N N . ASN A 1 80 ? 0.378 4.313 -6.558 1.00 93.00 80 ASN A N 1
ATOM 612 C CA . ASN A 1 80 ? 1.216 4.937 -7.597 1.00 93.00 80 ASN A CA 1
ATOM 613 C C . ASN A 1 80 ? 0.746 6.357 -7.948 1.00 93.00 80 ASN A C 1
ATOM 615 O O . ASN A 1 80 ? 1.483 7.124 -8.568 1.00 93.00 80 ASN A O 1
ATOM 619 N N . GLU A 1 81 ? -0.493 6.695 -7.590 1.00 88.56 81 GLU A N 1
ATOM 620 C CA . GLU A 1 81 ? -1.082 8.012 -7.804 1.00 88.56 81 GLU A CA 1
ATOM 621 C C . GLU A 1 81 ? -0.918 8.909 -6.574 1.00 88.56 81 GLU A C 1
ATOM 623 O O . GLU A 1 81 ? -0.425 8.502 -5.522 1.00 88.56 81 GLU A O 1
ATOM 628 N N . ARG A 1 82 ? -1.323 10.177 -6.705 1.00 83.44 82 ARG A N 1
ATOM 629 C CA . ARG A 1 82 ? -1.229 11.140 -5.605 1.00 83.44 82 ARG A CA 1
ATOM 630 C C . ARG A 1 82 ? -2.146 10.705 -4.459 1.00 83.44 82 ARG A C 1
ATOM 632 O O . ARG A 1 82 ? -3.348 10.544 -4.653 1.00 83.44 82 ARG A O 1
ATOM 639 N N . THR A 1 83 ? -1.569 10.587 -3.268 1.00 90.50 83 THR A N 1
ATOM 640 C CA . THR A 1 83 ? -2.278 10.316 -2.006 1.00 90.50 83 THR A CA 1
ATOM 641 C C . THR A 1 83 ? -2.353 11.546 -1.103 1.00 90.50 83 THR A C 1
ATOM 643 O O . THR A 1 83 ? -2.836 11.446 0.015 1.00 90.50 83 THR A O 1
ATOM 646 N N . VAL A 1 84 ? -1.837 12.697 -1.548 1.00 86.00 84 VAL A N 1
ATOM 647 C CA . VAL A 1 84 ? -1.762 13.929 -0.744 1.00 86.00 84 VAL A CA 1
ATOM 648 C C . VAL A 1 84 ? -3.152 14.484 -0.406 1.00 86.00 84 VAL A C 1
ATOM 650 O O . VAL A 1 84 ? -4.069 14.325 -1.227 1.00 86.00 84 VAL A O 1
ATOM 653 N N . PRO A 1 85 ? -3.307 15.190 0.731 1.00 90.00 85 PRO A N 1
ATOM 654 C CA . PRO A 1 85 ? -4.523 15.925 1.057 1.00 90.00 85 PRO A CA 1
ATOM 655 C C . PRO A 1 85 ? -5.031 16.773 -0.114 1.00 90.00 85 PRO A C 1
ATOM 657 O O . PRO A 1 85 ? -4.264 17.468 -0.784 1.00 90.00 85 PRO A O 1
ATOM 660 N N . GLY A 1 86 ? -6.333 16.678 -0.387 1.00 85.69 86 GLY A N 1
ATOM 661 C CA . GLY A 1 86 ? -7.000 17.376 -1.491 1.00 85.69 86 GLY A CA 1
ATOM 662 C C . GLY A 1 86 ? -6.877 16.714 -2.871 1.00 85.69 86 GLY A C 1
ATOM 663 O O . GLY A 1 86 ? -7.515 17.174 -3.817 1.00 85.69 86 GLY A O 1
ATOM 664 N N . SER A 1 87 ? -6.103 15.633 -3.023 1.00 91.44 87 SER A N 1
ATOM 665 C CA . SER A 1 87 ? -6.173 14.804 -4.238 1.00 91.44 87 SER A CA 1
ATOM 666 C C . SER A 1 87 ? -7.533 14.098 -4.352 1.00 91.44 87 SER A C 1
ATOM 668 O O . SER A 1 87 ? -8.182 13.836 -3.343 1.00 91.44 87 SER A O 1
ATOM 670 N N . LEU A 1 88 ? -7.962 13.752 -5.575 1.00 91.12 88 LEU A N 1
ATOM 671 C CA . LEU A 1 88 ? -9.244 13.058 -5.792 1.00 91.12 88 LEU A CA 1
ATOM 672 C C . LEU A 1 88 ? -9.334 11.750 -4.995 1.00 91.12 88 LEU A C 1
ATOM 674 O O . LEU A 1 88 ? -10.361 11.482 -4.382 1.00 91.12 88 LEU A O 1
ATOM 678 N N . GLN A 1 89 ? -8.244 10.981 -4.959 1.00 96.12 89 GLN A N 1
ATOM 679 C CA . GLN A 1 89 ? -8.161 9.729 -4.213 1.00 96.12 89 GLN A CA 1
ATOM 680 C C . GLN A 1 89 ? -8.204 9.944 -2.693 1.00 96.12 89 GLN A C 1
ATOM 682 O O . GLN A 1 89 ? -8.885 9.197 -1.997 1.00 96.12 89 GLN A O 1
ATOM 687 N N . TYR A 1 90 ? -7.518 10.966 -2.171 1.00 96.94 90 TYR A N 1
ATOM 688 C CA . TYR A 1 90 ? -7.577 11.298 -0.744 1.00 96.94 90 TYR A CA 1
ATOM 689 C C . TYR A 1 90 ? -8.993 11.698 -0.322 1.00 96.94 90 TYR A C 1
ATOM 691 O O . TYR A 1 90 ? -9.524 11.177 0.652 1.00 96.94 90 TYR A O 1
ATOM 699 N N . THR A 1 91 ? -9.621 12.596 -1.086 1.00 95.69 91 THR A N 1
ATOM 700 C CA . THR A 1 91 ? -10.986 13.065 -0.816 1.00 95.69 91 THR A CA 1
ATOM 701 C C . THR A 1 91 ? -12.003 11.933 -0.949 1.00 95.69 91 THR A C 1
ATOM 703 O O . THR A 1 91 ? -12.945 11.864 -0.166 1.00 95.69 91 THR A O 1
ATOM 706 N N . PHE A 1 92 ? -11.807 11.032 -1.918 1.00 98.06 92 PHE A N 1
ATOM 707 C CA . PHE A 1 92 ? -12.592 9.808 -2.035 1.00 98.06 92 PHE A CA 1
ATOM 708 C C . PHE A 1 92 ? -12.486 8.962 -0.769 1.00 98.06 92 PHE A C 1
ATOM 710 O O . PHE A 1 92 ? -13.515 8.669 -0.181 1.00 98.06 92 PHE A O 1
ATOM 717 N N . LEU A 1 93 ? -11.269 8.627 -0.331 1.00 98.69 93 LEU A N 1
ATOM 718 C CA . LEU A 1 93 ? -11.042 7.800 0.854 1.00 98.69 93 LEU A CA 1
ATOM 719 C C . LEU A 1 93 ? -11.695 8.401 2.107 1.00 98.69 93 LEU A C 1
ATOM 721 O O . LEU A 1 93 ? -12.354 7.684 2.854 1.00 98.69 93 LEU A O 1
ATOM 725 N N . ASP A 1 94 ? -11.520 9.706 2.326 1.00 98.56 94 ASP A N 1
ATOM 726 C CA . ASP A 1 94 ? -12.106 10.421 3.465 1.00 98.56 94 ASP A CA 1
ATOM 727 C C . ASP A 1 94 ? -13.642 10.337 3.456 1.00 98.56 94 ASP A C 1
ATOM 729 O O . ASP A 1 94 ? -14.263 9.945 4.443 1.00 98.56 94 ASP A O 1
ATOM 733 N N . HIS A 1 95 ? -14.264 10.629 2.310 1.00 98.31 95 HIS A N 1
ATOM 734 C CA . HIS A 1 95 ? -15.717 10.581 2.166 1.00 98.31 95 HIS A CA 1
ATOM 735 C C . HIS A 1 95 ? -16.278 9.152 2.253 1.00 98.31 95 HIS A C 1
ATOM 737 O O . HIS A 1 95 ? -17.286 8.916 2.917 1.00 98.31 95 HIS A O 1
ATOM 743 N N . ASP A 1 96 ? -15.642 8.201 1.576 1.00 98.69 96 ASP A N 1
ATOM 744 C CA . ASP A 1 96 ? -16.049 6.797 1.512 1.00 98.69 96 ASP A CA 1
ATOM 745 C C . ASP A 1 96 ? -16.041 6.169 2.915 1.00 98.69 96 ASP A C 1
ATOM 747 O O . ASP A 1 96 ? -17.084 5.707 3.393 1.00 98.69 96 ASP A O 1
ATOM 751 N N . LEU A 1 97 ? -14.934 6.318 3.656 1.00 98.69 97 LEU A N 1
ATOM 752 C CA . LEU A 1 97 ? -14.808 5.823 5.030 1.00 98.69 97 LEU A CA 1
ATOM 753 C C . LEU A 1 97 ? -15.741 6.517 6.034 1.00 98.69 97 LEU A C 1
ATOM 755 O O . LEU A 1 97 ? -16.142 5.882 7.019 1.00 98.69 97 LEU A O 1
ATOM 759 N N . ALA A 1 98 ? -16.083 7.789 5.804 1.00 98.38 98 ALA A N 1
ATOM 760 C CA . ALA A 1 98 ? -17.062 8.524 6.605 1.00 98.38 98 ALA A CA 1
ATOM 761 C C . ALA A 1 98 ? -18.508 8.075 6.335 1.00 98.38 98 ALA A C 1
ATOM 763 O O . ALA A 1 98 ? -19.367 8.199 7.210 1.00 98.38 98 ALA A O 1
ATOM 764 N N . SER A 1 99 ? -18.787 7.585 5.124 1.00 97.00 99 SER A N 1
ATOM 765 C CA . SER A 1 99 ? -20.138 7.234 4.676 1.00 97.00 99 SER A CA 1
ATOM 766 C C . SER A 1 99 ? -20.572 5.816 5.054 1.00 97.00 99 SER A C 1
ATOM 768 O O . SER A 1 99 ? -21.770 5.540 5.130 1.00 97.00 99 SER A O 1
ATOM 770 N N . THR A 1 100 ? -19.619 4.920 5.316 1.00 97.56 100 THR A N 1
ATOM 771 C CA . THR A 1 100 ? -19.911 3.527 5.664 1.00 97.56 100 THR A CA 1
ATOM 772 C C . THR A 1 100 ? -20.235 3.342 7.151 1.00 97.56 100 THR A C 1
ATOM 774 O O . THR A 1 100 ? -19.594 3.909 8.040 1.00 97.56 100 THR A O 1
ATOM 777 N N . SER A 1 101 ? -21.218 2.485 7.430 1.00 95.75 101 SER A N 1
ATOM 778 C CA . SER A 1 101 ? -21.553 1.989 8.772 1.00 95.75 101 SER A CA 1
ATOM 779 C C . SER A 1 101 ? -21.098 0.544 9.000 1.00 95.75 101 SER A C 1
ATOM 781 O O . SER A 1 101 ? -21.474 -0.068 10.004 1.00 95.75 101 SER A O 1
ATOM 783 N N . ALA A 1 102 ? -20.303 -0.014 8.078 1.00 97.44 102 ALA A N 1
ATOM 784 C CA . ALA A 1 102 ? -19.801 -1.374 8.186 1.00 97.44 102 ALA A CA 1
ATOM 785 C C . ALA A 1 102 ? -19.017 -1.580 9.485 1.00 97.44 102 ALA A C 1
ATOM 787 O O . ALA A 1 102 ? -18.317 -0.692 9.982 1.00 97.44 102 ALA A O 1
ATOM 788 N N . ARG A 1 103 ? -19.137 -2.790 10.036 1.00 95.81 103 ARG A N 1
ATOM 789 C CA . ARG A 1 103 ? -18.511 -3.144 11.307 1.00 95.81 103 ARG A CA 1
ATOM 790 C C . ARG A 1 103 ? -16.998 -3.136 11.193 1.00 95.81 103 ARG A C 1
ATOM 792 O O . ARG A 1 103 ? -16.347 -2.674 12.125 1.00 95.81 103 ARG A O 1
ATOM 799 N N . TRP A 1 104 ? -16.467 -3.637 10.085 1.00 98.31 104 TRP A N 1
ATOM 800 C CA . TRP A 1 104 ? -15.036 -3.735 9.820 1.00 98.31 104 TRP A CA 1
ATOM 801 C C . TRP A 1 104 ? -14.651 -2.828 8.661 1.00 98.31 104 TRP A C 1
ATOM 803 O O . TRP A 1 104 ? -15.336 -2.819 7.642 1.00 98.31 104 TRP A O 1
ATOM 813 N N . LYS A 1 105 ? -13.563 -2.075 8.813 1.00 98.81 105 LYS A N 1
ATOM 814 C CA . LYS A 1 105 ? -13.011 -1.208 7.771 1.00 98.81 105 LYS A CA 1
ATOM 815 C C . LYS A 1 105 ? -11.609 -1.680 7.426 1.00 98.81 105 LYS A C 1
ATOM 817 O O . LYS A 1 105 ? -10.714 -1.642 8.272 1.00 98.81 105 LYS A O 1
ATOM 822 N N . LEU A 1 106 ? -11.431 -2.113 6.186 1.00 98.88 106 LEU A N 1
ATOM 823 C CA . LEU A 1 106 ? -10.162 -2.597 5.658 1.00 98.88 106 LEU A CA 1
ATOM 824 C C . LEU A 1 106 ? -9.717 -1.710 4.503 1.00 98.88 106 LEU A C 1
ATOM 826 O O . LEU A 1 106 ? -10.533 -1.303 3.677 1.00 98.88 106 LEU A O 1
ATOM 830 N N . VAL A 1 107 ? -8.418 -1.438 4.423 1.00 98.88 107 VAL A N 1
ATOM 831 C CA . VAL A 1 107 ? -7.838 -0.707 3.291 1.00 98.88 107 VAL A CA 1
ATOM 832 C C . VAL A 1 107 ? -6.725 -1.534 2.660 1.00 98.88 107 VAL A C 1
ATOM 834 O O . VAL A 1 107 ? -5.909 -2.129 3.359 1.00 98.88 107 VAL A O 1
ATOM 837 N N . PHE A 1 108 ? -6.678 -1.565 1.333 1.00 95.81 108 PHE A N 1
ATOM 838 C CA . PHE A 1 108 ? -5.707 -2.320 0.551 1.00 95.81 108 PHE A CA 1
ATOM 839 C C . PHE A 1 108 ? -5.003 -1.419 -0.466 1.00 95.81 108 PHE A C 1
ATOM 841 O O . PHE A 1 108 ? -5.656 -0.715 -1.233 1.00 95.81 108 PHE A O 1
ATOM 848 N N . PHE A 1 109 ? -3.670 -1.442 -0.505 1.00 98.75 109 PHE A N 1
ATOM 849 C CA . PHE A 1 109 ? -2.870 -0.788 -1.552 1.00 98.75 109 PHE A CA 1
ATOM 850 C C . PHE A 1 109 ? -1.478 -1.400 -1.654 1.00 98.75 109 PHE A C 1
ATOM 852 O O . PHE A 1 109 ? -1.112 -2.246 -0.856 1.00 98.75 109 PHE A O 1
ATOM 859 N N . HIS A 1 110 ? -0.689 -1.031 -2.660 1.00 98.69 110 HIS A N 1
ATOM 860 C CA . HIS A 1 110 ? 0.535 -1.771 -2.952 1.00 98.69 110 HIS A CA 1
ATOM 861 C C . HIS A 1 110 ? 1.751 -1.352 -2.108 1.00 98.69 110 HIS A C 1
ATOM 863 O O . HIS A 1 110 ? 2.358 -2.210 -1.473 1.00 98.69 110 HIS A O 1
ATOM 869 N N . HIS A 1 111 ? 2.129 -0.069 -2.100 1.00 98.50 111 HIS A N 1
ATOM 870 C CA . HIS A 1 111 ? 3.385 0.387 -1.487 1.00 98.50 111 HIS A CA 1
ATOM 871 C C . HIS A 1 111 ? 3.352 0.318 0.041 1.00 98.50 111 HIS A C 1
ATOM 873 O O . HIS A 1 111 ? 2.517 0.957 0.672 1.00 98.50 111 HIS A O 1
ATOM 879 N N . THR A 1 112 ? 4.311 -0.383 0.643 1.00 98.00 112 THR A N 1
ATOM 880 C CA . THR A 1 112 ? 4.397 -0.538 2.095 1.00 98.00 112 THR A CA 1
ATOM 881 C C . THR A 1 112 ? 4.632 0.789 2.813 1.00 98.00 112 THR A C 1
ATOM 883 O O . THR A 1 112 ? 5.587 1.500 2.504 1.00 98.00 112 THR A O 1
ATOM 886 N N . ILE A 1 113 ? 3.816 1.116 3.819 1.00 98.44 113 ILE A N 1
ATOM 887 C CA . ILE A 1 113 ? 4.015 2.317 4.646 1.00 98.44 113 ILE A CA 1
ATOM 888 C C . ILE A 1 113 ? 4.632 2.029 6.008 1.00 98.44 113 ILE A C 1
ATOM 890 O O . ILE A 1 113 ? 5.217 2.947 6.565 1.00 98.44 113 ILE A O 1
ATOM 894 N N . TYR A 1 114 ? 4.590 0.799 6.522 1.00 98.50 114 TYR A N 1
ATOM 895 C CA . TYR A 1 114 ? 5.323 0.359 7.717 1.00 98.50 114 TYR A CA 1
ATOM 896 C C . TYR A 1 114 ? 6.117 -0.899 7.388 1.00 98.50 114 TYR A C 1
ATOM 898 O O . TYR A 1 114 ? 5.530 -1.928 7.077 1.00 98.50 114 TYR A O 1
ATOM 906 N N . SER A 1 115 ? 7.443 -0.788 7.406 1.00 97.75 115 SER A N 1
ATOM 907 C CA . SER A 1 115 ? 8.351 -1.874 7.049 1.00 97.75 115 SER A CA 1
ATOM 908 C C . SER A 1 115 ? 9.700 -1.729 7.745 1.00 97.75 115 SER A C 1
ATOM 910 O O . SER A 1 115 ? 10.263 -0.628 7.789 1.00 97.75 115 SER A O 1
ATOM 912 N N . SER A 1 116 ? 10.206 -2.855 8.238 1.00 97.88 116 SER A N 1
ATOM 913 C CA . SER A 1 116 ? 11.573 -3.103 8.701 1.00 97.88 116 SER A CA 1
ATOM 914 C C . SER A 1 116 ? 12.439 -3.768 7.612 1.00 97.88 116 SER A C 1
ATOM 916 O O . SER A 1 116 ? 13.592 -4.141 7.856 1.00 97.88 116 SER A O 1
ATOM 918 N N . GLY A 1 117 ? 11.886 -3.950 6.408 1.00 94.00 117 GLY A N 1
ATOM 919 C CA . GLY A 1 117 ? 12.586 -4.422 5.218 1.00 94.00 117 GLY A CA 1
ATOM 920 C C . GLY A 1 117 ? 13.649 -3.436 4.733 1.00 94.00 117 GLY A C 1
ATOM 921 O O . GLY A 1 117 ? 13.574 -2.228 4.966 1.00 94.00 117 GLY A O 1
ATOM 922 N N . THR A 1 118 ? 14.672 -3.960 4.058 1.00 91.44 118 THR A N 1
ATOM 923 C CA . THR A 1 118 ? 15.828 -3.160 3.599 1.00 91.44 118 THR A CA 1
ATOM 924 C C . THR A 1 118 ? 15.861 -2.919 2.094 1.00 91.44 118 THR A C 1
ATOM 926 O O . THR A 1 118 ? 16.730 -2.183 1.622 1.00 91.44 118 THR A O 1
ATOM 929 N N . THR A 1 119 ? 14.936 -3.513 1.331 1.00 90.69 119 THR A N 1
ATOM 930 C CA . THR A 1 119 ? 14.907 -3.350 -0.128 1.00 90.69 119 THR A CA 1
ATOM 931 C C . THR A 1 119 ? 14.123 -2.111 -0.530 1.00 90.69 119 THR A C 1
ATOM 933 O O . THR A 1 119 ? 14.657 -1.264 -1.250 1.00 90.69 119 THR A O 1
ATOM 936 N N . HIS A 1 120 ? 12.884 -1.988 -0.049 1.00 88.00 120 HIS A N 1
ATOM 937 C CA . HIS A 1 120 ? 12.027 -0.830 -0.298 1.00 88.00 120 HIS A CA 1
ATOM 938 C C . HIS A 1 120 ? 11.764 -0.037 0.985 1.00 88.00 120 HIS A C 1
ATOM 940 O O . HIS A 1 120 ? 11.816 1.193 0.963 1.00 88.00 120 HIS A O 1
ATOM 946 N N . GLY A 1 121 ? 11.568 -0.731 2.106 1.00 94.81 121 GLY A N 1
ATOM 947 C CA . GLY A 1 121 ? 11.313 -0.139 3.408 1.00 94.81 121 GLY A CA 1
ATOM 948 C C . GLY A 1 121 ? 9.980 0.605 3.463 1.00 94.81 121 GLY A C 1
ATOM 949 O O . GLY A 1 121 ? 9.043 0.347 2.709 1.00 94.81 121 GLY A O 1
ATOM 950 N N . SER A 1 122 ? 9.880 1.533 4.411 1.00 93.44 122 SER A N 1
ATOM 951 C CA . SER A 1 122 ? 8.662 2.310 4.634 1.00 93.44 122 SER A CA 1
ATOM 952 C C . SER A 1 122 ? 8.535 3.484 3.659 1.00 93.44 122 SER A C 1
ATOM 954 O O . SER A 1 122 ? 9.405 4.353 3.618 1.00 93.44 122 SER A O 1
ATOM 956 N N . ASN A 1 123 ? 7.401 3.599 2.968 1.00 94.88 123 ASN A N 1
ATOM 957 C CA . ASN A 1 123 ? 7.041 4.807 2.229 1.00 94.88 123 ASN A CA 1
ATOM 958 C C . ASN A 1 123 ? 6.473 5.876 3.181 1.00 94.88 123 ASN A C 1
ATOM 960 O O . ASN A 1 123 ? 5.274 5.917 3.468 1.00 94.88 123 ASN A O 1
ATOM 964 N N . LEU A 1 124 ? 7.350 6.749 3.682 1.00 93.12 124 LEU A N 1
ATOM 965 C CA . LEU A 1 124 ? 6.992 7.771 4.673 1.00 93.12 124 LEU A CA 1
ATOM 966 C C . LEU A 1 124 ? 6.062 8.860 4.116 1.00 93.12 124 LEU A C 1
ATOM 968 O O . LEU A 1 124 ? 5.246 9.392 4.863 1.00 93.12 124 LEU A O 1
ATOM 972 N N . VAL A 1 125 ? 6.114 9.136 2.810 1.00 86.44 125 VAL A N 1
ATOM 973 C CA . VAL A 1 125 ? 5.239 10.127 2.163 1.00 86.44 125 VAL A CA 1
ATOM 974 C C . VAL A 1 125 ? 3.794 9.634 2.141 1.00 86.44 125 VAL A C 1
ATOM 976 O O . VAL A 1 125 ? 2.879 10.350 2.545 1.00 86.44 125 VAL A O 1
ATOM 979 N N . ILE A 1 126 ? 3.557 8.396 1.701 1.00 93.88 126 ILE A N 1
ATOM 980 C CA . ILE A 1 126 ? 2.207 7.816 1.716 1.00 93.88 126 ILE A CA 1
ATOM 981 C C . ILE A 1 126 ? 1.728 7.650 3.164 1.00 93.88 126 ILE A C 1
ATOM 983 O O . ILE A 1 126 ? 0.571 7.961 3.449 1.00 93.88 126 ILE A O 1
ATOM 987 N N . ARG A 1 127 ? 2.621 7.258 4.090 1.00 97.62 127 ARG A N 1
ATOM 988 C CA . ARG A 1 127 ? 2.317 7.183 5.528 1.00 97.62 127 ARG A CA 1
ATOM 989 C C . ARG A 1 127 ? 1.792 8.517 6.063 1.00 97.62 127 ARG A C 1
ATOM 991 O O . ARG A 1 127 ? 0.700 8.550 6.619 1.00 97.62 127 ARG A O 1
ATOM 998 N N . ALA A 1 128 ? 2.543 9.603 5.870 1.00 92.50 128 ALA A N 1
ATOM 999 C CA . ALA A 1 128 ? 2.196 10.931 6.377 1.00 92.50 128 ALA A CA 1
ATOM 1000 C C . ALA A 1 128 ? 0.852 11.436 5.834 1.00 92.50 128 ALA A C 1
ATOM 1002 O O . ALA A 1 128 ? 0.107 12.107 6.543 1.00 92.50 128 ALA A O 1
ATOM 1003 N N . ASN A 1 129 ? 0.522 11.071 4.595 1.00 95.19 129 ASN A N 1
ATOM 1004 C CA . ASN A 1 129 ? -0.735 11.455 3.974 1.00 95.19 129 ASN A CA 1
ATOM 1005 C C . ASN A 1 129 ? -1.929 10.624 4.471 1.00 95.19 129 ASN A C 1
ATOM 1007 O O . ASN A 1 129 ? -2.960 11.191 4.815 1.00 95.19 129 ASN A O 1
ATOM 1011 N N . LEU A 1 130 ? -1.821 9.291 4.479 1.00 98.38 130 LEU A N 1
ATOM 1012 C CA . LEU A 1 130 ? -2.986 8.413 4.645 1.00 98.38 130 LEU A CA 1
ATOM 1013 C C . LEU A 1 130 ? -3.252 7.983 6.092 1.00 98.38 130 LEU A C 1
ATOM 1015 O O . LEU A 1 130 ? -4.412 7.811 6.459 1.00 98.38 130 LEU A O 1
ATOM 1019 N N . VAL A 1 131 ? -2.216 7.850 6.930 1.00 98.62 131 VAL A N 1
ATOM 1020 C CA . VAL A 1 131 ? -2.386 7.432 8.336 1.00 98.62 131 VAL A CA 1
ATOM 1021 C C . VAL A 1 131 ? -3.339 8.350 9.114 1.00 98.62 131 VAL A C 1
ATOM 1023 O O . VAL A 1 131 ? -4.181 7.811 9.831 1.00 98.62 131 VAL A O 1
ATOM 1026 N N . PRO A 1 132 ? -3.322 9.691 8.947 1.00 98.62 132 PRO A N 1
ATOM 1027 C CA . PRO A 1 132 ? -4.311 10.552 9.594 1.00 98.62 132 PRO A CA 1
ATOM 1028 C C . PRO A 1 132 ? -5.767 10.200 9.255 1.00 98.62 132 PRO A C 1
ATOM 1030 O O . PRO A 1 132 ? -6.620 10.273 10.135 1.00 98.62 132 PRO A O 1
ATOM 1033 N N . LEU A 1 133 ? -6.059 9.784 8.014 1.00 98.75 133 LEU A N 1
ATOM 1034 C CA . LEU A 1 133 ? -7.403 9.340 7.628 1.00 98.75 133 LEU A CA 1
ATOM 1035 C C . LEU A 1 133 ? -7.736 7.973 8.225 1.00 98.75 133 LEU A C 1
ATOM 1037 O O . LEU A 1 133 ? -8.846 7.775 8.714 1.00 98.75 133 LEU A O 1
ATOM 1041 N N . PHE A 1 134 ? -6.781 7.042 8.229 1.00 98.88 134 PHE A N 1
ATOM 1042 C CA . PHE A 1 134 ? -6.978 5.726 8.842 1.00 98.88 134 PHE A CA 1
ATOM 1043 C C . PHE A 1 134 ? -7.294 5.846 10.337 1.00 98.88 134 PHE A C 1
ATOM 1045 O O . PHE A 1 134 ? -8.236 5.221 10.826 1.00 98.88 134 PHE A O 1
ATOM 1052 N N . ASP A 1 135 ? -6.576 6.725 11.037 1.00 98.62 135 ASP A N 1
ATOM 1053 C CA . ASP A 1 135 ? -6.808 7.019 12.448 1.00 98.62 135 ASP A CA 1
ATOM 1054 C C . ASP A 1 135 ? -8.151 7.725 12.682 1.00 98.62 135 ASP A C 1
ATOM 1056 O O . ASP A 1 135 ? -8.891 7.334 13.590 1.00 98.62 135 ASP A O 1
ATOM 1060 N N . ALA A 1 136 ? -8.481 8.739 11.870 1.00 98.38 136 ALA A N 1
ATOM 1061 C CA . ALA A 1 136 ? -9.719 9.511 11.994 1.00 98.38 136 ALA A CA 1
ATOM 1062 C C . ALA A 1 136 ? -10.973 8.655 11.768 1.00 98.38 136 ALA A C 1
ATOM 1064 O O . ALA A 1 136 ? -11.973 8.824 12.465 1.00 98.38 136 ALA A O 1
ATOM 1065 N N . HIS A 1 137 ? -10.903 7.705 10.833 1.00 98.56 137 HIS A N 1
ATOM 1066 C CA . HIS A 1 137 ? -12.033 6.851 10.460 1.00 98.56 137 HIS A CA 1
ATOM 1067 C C . HIS A 1 137 ? -12.058 5.493 11.156 1.00 98.56 137 HIS A C 1
ATOM 1069 O O . HIS A 1 137 ? -12.963 4.696 10.881 1.00 98.56 137 HIS A O 1
ATOM 1075 N N . ALA A 1 138 ? -11.105 5.256 12.066 1.00 97.75 138 ALA A N 1
ATOM 1076 C CA . ALA A 1 138 ? -10.924 4.007 12.798 1.00 97.75 138 ALA A CA 1
ATOM 1077 C C . ALA A 1 138 ? -10.861 2.785 11.864 1.00 97.75 138 ALA A C 1
ATOM 1079 O O . ALA A 1 138 ? -11.628 1.833 12.016 1.00 97.75 138 ALA A O 1
ATOM 1080 N N . VAL A 1 139 ? -9.964 2.843 10.875 1.00 98.81 139 VAL A N 1
ATOM 1081 C CA . VAL A 1 139 ? -9.626 1.685 10.038 1.00 98.81 139 VAL A CA 1
ATOM 1082 C C . VAL A 1 139 ? -9.040 0.587 10.923 1.00 98.81 139 VAL A C 1
ATOM 1084 O O . VAL A 1 139 ? -8.225 0.849 11.803 1.00 98.81 139 VAL A O 1
ATOM 1087 N N . ASP A 1 140 ? -9.479 -0.650 10.712 1.00 98.69 140 ASP A N 1
ATOM 1088 C CA . ASP A 1 140 ? -9.086 -1.770 11.567 1.00 98.69 140 ASP A CA 1
ATOM 1089 C C . ASP A 1 140 ? -7.767 -2.375 11.115 1.00 98.69 140 ASP A C 1
ATOM 1091 O O . ASP A 1 140 ? -6.870 -2.629 11.924 1.00 98.69 140 ASP A O 1
ATOM 1095 N N . MET A 1 141 ? -7.645 -2.591 9.805 1.00 98.88 141 MET A N 1
ATOM 1096 C CA . MET A 1 141 ? -6.462 -3.195 9.221 1.00 98.88 141 MET A CA 1
ATOM 1097 C C . MET A 1 141 ? -6.169 -2.663 7.820 1.00 98.88 141 MET A C 1
ATOM 1099 O O . MET A 1 141 ? -7.070 -2.437 7.010 1.00 98.88 141 MET A O 1
ATOM 1103 N N . VAL A 1 142 ? -4.881 -2.476 7.544 1.00 98.94 142 VAL A N 1
ATOM 1104 C CA . VAL A 1 142 ? -4.361 -2.034 6.250 1.00 98.94 142 VAL A CA 1
ATOM 1105 C C . VAL A 1 142 ? -3.437 -3.109 5.694 1.00 98.94 142 VAL A C 1
ATOM 1107 O O . VAL A 1 142 ? -2.437 -3.452 6.322 1.00 98.94 142 VAL A O 1
ATOM 1110 N N . LEU A 1 143 ? -3.765 -3.618 4.510 1.00 98.88 143 LEU 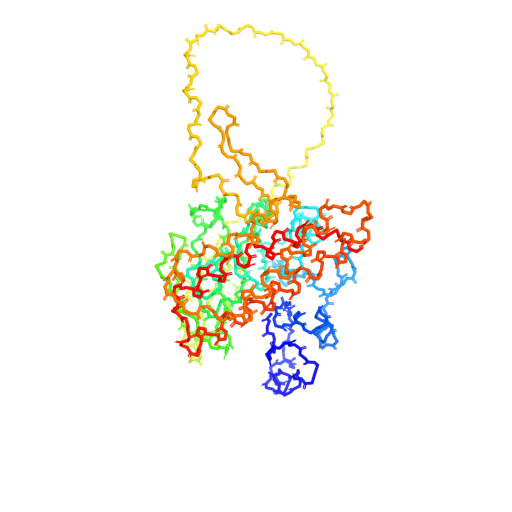A N 1
ATOM 1111 C CA . LEU A 1 143 ? -3.033 -4.669 3.807 1.00 98.88 143 LEU A CA 1
ATOM 1112 C C . LEU A 1 143 ? -2.177 -4.048 2.694 1.00 98.88 143 LEU A C 1
ATOM 1114 O O . LEU A 1 143 ? -2.675 -3.262 1.883 1.00 98.88 143 LEU A O 1
ATOM 1118 N N . MET A 1 144 ? -0.895 -4.406 2.649 1.00 98.75 144 MET A N 1
ATOM 1119 C CA . MET A 1 144 ? 0.087 -3.869 1.705 1.00 98.75 144 MET A CA 1
ATOM 1120 C C . MET A 1 144 ? 0.954 -4.956 1.077 1.00 98.75 144 MET A C 1
ATOM 1122 O O . MET A 1 144 ? 1.054 -6.055 1.607 1.00 98.75 144 MET A O 1
ATOM 1126 N N . GLY A 1 145 ? 1.602 -4.649 -0.048 1.00 98.12 145 GLY A N 1
ATOM 1127 C CA . GLY A 1 145 ? 2.575 -5.524 -0.711 1.00 98.12 145 GLY A CA 1
ATOM 1128 C C . GLY A 1 145 ? 3.936 -4.842 -0.821 1.00 98.12 145 GLY A C 1
ATOM 1129 O O . GLY A 1 145 ? 4.407 -4.282 0.162 1.00 98.12 145 GLY A O 1
ATOM 1130 N N . HIS A 1 146 ? 4.517 -4.851 -2.028 1.00 98.25 146 HIS A N 1
ATOM 1131 C CA . HIS A 1 146 ? 5.749 -4.160 -2.452 1.00 98.25 146 HIS A CA 1
ATOM 1132 C C . HIS A 1 146 ? 7.055 -4.642 -1.806 1.00 98.25 146 HIS A C 1
ATOM 1134 O O . HIS A 1 146 ? 7.988 -5.033 -2.504 1.00 98.25 146 HIS A O 1
ATOM 1140 N N . GLU A 1 147 ? 7.138 -4.657 -0.480 1.00 97.88 147 GLU A N 1
ATOM 1141 C CA . GLU A 1 147 ? 8.222 -5.342 0.209 1.00 97.88 147 GLU A CA 1
ATOM 1142 C C . GLU A 1 147 ? 7.925 -6.852 0.211 1.00 97.88 147 GLU A C 1
ATOM 1144 O O . GLU A 1 147 ? 6.904 -7.292 0.734 1.00 97.88 147 GLU A O 1
ATOM 1149 N N . HIS A 1 148 ? 8.789 -7.658 -0.417 1.00 98.50 148 HIS A N 1
ATOM 1150 C CA . HIS A 1 148 ? 8.584 -9.098 -0.600 1.00 98.50 148 HIS A CA 1
ATOM 1151 C C . HIS A 1 148 ? 8.927 -9.910 0.653 1.00 98.50 148 HIS A C 1
ATOM 1153 O O . HIS A 1 148 ? 9.836 -10.742 0.665 1.00 98.50 148 HIS A O 1
ATOM 1159 N N . ASN A 1 149 ? 8.210 -9.636 1.728 1.00 98.44 149 ASN A N 1
ATOM 1160 C CA . ASN A 1 149 ? 8.229 -10.384 2.973 1.00 98.44 149 ASN A CA 1
ATOM 1161 C C . ASN A 1 149 ? 6.866 -10.252 3.669 1.00 98.44 149 ASN A C 1
ATOM 1163 O O . ASN A 1 149 ? 5.941 -9.627 3.139 1.00 98.44 149 ASN A O 1
ATOM 1167 N N . TYR A 1 150 ? 6.730 -10.927 4.806 1.00 98.81 150 TYR A N 1
ATOM 1168 C CA . TYR A 1 150 ? 5.619 -10.767 5.727 1.00 98.81 150 TYR A CA 1
ATOM 1169 C C . TYR A 1 150 ? 6.044 -9.861 6.882 1.00 98.81 150 TYR A C 1
ATOM 1171 O O . TYR A 1 150 ? 7.059 -10.127 7.526 1.00 98.81 150 TYR A O 1
ATOM 1179 N N . GLU A 1 151 ? 5.267 -8.829 7.193 1.00 98.88 1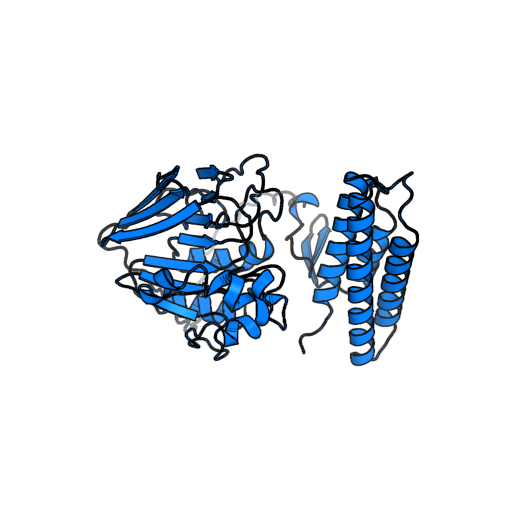51 GLU A N 1
ATOM 1180 C CA . GLU A 1 151 ? 5.459 -8.040 8.411 1.00 98.88 151 GLU A CA 1
ATOM 1181 C C . GLU A 1 151 ? 4.124 -7.519 8.928 1.00 98.88 151 GLU A C 1
ATOM 1183 O O . GLU A 1 151 ? 3.395 -6.839 8.210 1.00 98.88 151 GLU A O 1
ATOM 1188 N N . ARG A 1 152 ? 3.825 -7.787 10.198 1.00 98.81 152 ARG A N 1
ATOM 1189 C CA . ARG A 1 152 ? 2.635 -7.285 10.881 1.00 98.81 152 ARG A CA 1
ATOM 1190 C C . ARG A 1 152 ? 3.031 -6.378 12.030 1.00 98.81 152 ARG A C 1
ATOM 1192 O O . ARG A 1 152 ? 3.880 -6.723 12.857 1.00 98.81 152 ARG A O 1
ATOM 1199 N N . THR A 1 153 ? 2.385 -5.223 12.117 1.00 98.88 153 THR A N 1
ATOM 1200 C CA . THR A 1 153 ? 2.613 -4.276 13.207 1.00 98.88 153 THR A CA 1
ATOM 1201 C C . THR A 1 153 ? 1.805 -4.636 14.456 1.00 98.88 153 THR A C 1
ATOM 1203 O O . THR A 1 153 ? 0.785 -5.325 14.406 1.00 98.88 153 THR A O 1
ATOM 1206 N N . LEU A 1 154 ? 2.227 -4.107 15.602 1.00 98.75 154 LEU A N 1
ATOM 1207 C CA . LEU A 1 154 ? 1.331 -3.841 16.725 1.00 98.75 154 LEU A CA 1
ATOM 1208 C C . LEU A 1 154 ? 0.268 -2.806 16.290 1.00 98.75 154 LEU A C 1
ATOM 1210 O O . LEU A 1 154 ? 0.474 -2.115 15.289 1.00 98.75 154 LEU A O 1
ATOM 1214 N N . PRO A 1 155 ? -0.859 -2.660 17.008 1.00 98.69 155 PRO A N 1
ATOM 1215 C CA . PRO A 1 155 ? -1.821 -1.597 16.731 1.00 98.69 155 PRO A CA 1
ATOM 1216 C C . PRO A 1 155 ? -1.155 -0.224 16.832 1.00 98.69 155 PRO A C 1
ATOM 1218 O O . PRO A 1 155 ? -0.489 0.073 17.828 1.00 98.69 155 PRO A O 1
ATOM 1221 N N . LEU A 1 156 ? -1.350 0.615 15.816 1.00 98.81 156 LEU A N 1
ATOM 1222 C CA . LEU A 1 156 ? -0.781 1.956 15.753 1.00 98.81 156 LEU A CA 1
ATOM 1223 C C . LEU A 1 156 ? -1.869 3.022 15.665 1.00 98.81 156 LEU A C 1
ATOM 1225 O O . LEU A 1 156 ? -2.862 2.865 14.955 1.00 98.81 156 LEU A O 1
ATOM 1229 N N . ARG A 1 157 ? -1.636 4.138 16.352 1.00 98.38 157 ARG A N 1
ATOM 1230 C CA . ARG A 1 157 ? -2.361 5.399 16.175 1.00 98.38 157 ARG A CA 1
ATOM 1231 C C . ARG A 1 157 ? -1.373 6.547 16.317 1.00 98.38 157 ARG A C 1
ATOM 1233 O O . ARG A 1 157 ? -0.527 6.516 17.207 1.00 98.38 157 ARG A O 1
ATOM 1240 N N . ALA A 1 158 ? -1.451 7.540 15.437 1.00 96.81 158 ALA A N 1
ATOM 1241 C CA . ALA A 1 158 ? -0.501 8.648 15.359 1.00 96.81 158 ALA A CA 1
ATOM 1242 C C . ALA A 1 158 ? 0.969 8.171 15.299 1.00 96.81 158 ALA A C 1
ATOM 1244 O O . ALA A 1 158 ? 1.854 8.745 15.932 1.00 96.81 158 ALA A O 1
ATOM 1245 N N . ASN A 1 159 ? 1.224 7.091 14.549 1.00 96.12 159 ASN A N 1
ATOM 1246 C CA . ASN A 1 159 ? 2.523 6.409 14.445 1.00 96.12 159 ASN A CA 1
ATOM 1247 C C . ASN A 1 159 ? 3.086 5.859 15.775 1.00 96.12 159 ASN A C 1
ATOM 1249 O O . ASN A 1 159 ? 4.276 5.562 15.846 1.00 96.12 159 ASN A O 1
ATOM 1253 N N . GLN A 1 160 ? 2.271 5.730 16.826 1.00 98.31 160 GLN A N 1
ATOM 1254 C CA . GLN A 1 160 ? 2.672 5.174 18.120 1.00 98.31 160 GLN A CA 1
ATOM 1255 C C . GLN A 1 160 ? 1.965 3.850 18.384 1.00 98.31 160 GLN A C 1
ATOM 1257 O O . GLN A 1 160 ? 0.794 3.687 18.040 1.00 98.31 160 GLN A O 1
ATOM 1262 N N . VAL A 1 161 ? 2.672 2.926 19.036 1.00 98.75 161 VAL A N 1
ATOM 1263 C CA . VAL A 1 161 ? 2.088 1.673 19.527 1.00 98.75 161 VAL A CA 1
ATOM 1264 C C . VAL A 1 161 ? 1.037 1.986 20.583 1.00 98.75 161 VAL A C 1
ATOM 1266 O O . VAL A 1 161 ? 1.306 2.683 21.561 1.00 98.75 161 VAL A O 1
ATOM 1269 N N . VAL A 1 162 ? -0.162 1.448 20.386 1.00 98.44 162 VAL A N 1
ATOM 1270 C CA . VAL A 1 162 ? -1.295 1.595 21.301 1.00 98.44 162 VAL A CA 1
ATOM 1271 C C . VAL A 1 162 ? -1.838 0.234 21.722 1.00 98.44 162 VAL A C 1
ATOM 1273 O O . VAL A 1 162 ? -1.454 -0.812 21.198 1.00 98.44 162 VAL A O 1
ATOM 1276 N N . ALA A 1 163 ? -2.729 0.242 22.714 1.00 95.88 163 ALA A N 1
ATOM 1277 C CA . ALA A 1 163 ? -3.375 -0.972 23.187 1.00 95.88 163 ALA A CA 1
ATOM 1278 C C . ALA A 1 163 ? -4.181 -1.667 22.062 1.00 95.88 163 ALA A C 1
ATOM 1280 O O . ALA A 1 163 ? -4.696 -0.990 21.164 1.00 95.88 163 ALA A O 1
ATOM 1281 N N . PRO A 1 164 ? -4.347 -3.003 22.122 1.00 92.38 164 PRO A N 1
ATOM 1282 C CA . PRO A 1 164 ? -5.246 -3.744 21.237 1.00 92.38 164 PRO A CA 1
ATOM 1283 C C . PRO A 1 164 ? -6.626 -3.088 21.100 1.00 92.38 164 PRO A C 1
ATOM 1285 O O . PRO A 1 164 ? -7.229 -2.684 22.092 1.00 92.38 164 PRO A O 1
ATOM 1288 N N . GLY A 1 165 ? -7.106 -2.956 19.860 1.00 90.25 165 GLY A N 1
ATOM 1289 C CA . GLY A 1 165 ? -8.392 -2.325 19.536 1.00 90.25 165 GLY A CA 1
ATOM 1290 C C . GLY A 1 165 ? -8.406 -0.789 19.570 1.00 90.25 165 GLY A C 1
ATOM 1291 O O . GLY A 1 165 ? -9.429 -0.192 19.247 1.00 90.25 165 GLY A O 1
ATOM 1292 N N . ALA A 1 166 ? -7.299 -0.130 19.937 1.00 94.50 166 ALA A N 1
ATOM 1293 C CA . ALA A 1 166 ? -7.210 1.333 19.997 1.00 94.50 166 ALA A CA 1
ATOM 1294 C C . ALA A 1 166 ? -6.524 1.972 18.774 1.00 94.50 166 ALA A C 1
ATOM 1296 O O . ALA A 1 166 ? -6.376 3.195 18.736 1.00 94.50 166 ALA A O 1
ATOM 1297 N N . GLY A 1 167 ? -6.097 1.175 17.795 1.00 97.31 167 GLY A N 1
ATOM 1298 C CA . GLY A 1 167 ? -5.375 1.628 16.608 1.00 97.31 167 GLY A CA 1
ATOM 1299 C C . GLY A 1 167 ? -5.479 0.638 15.453 1.00 97.31 167 GLY A C 1
ATOM 1300 O O . GLY A 1 167 ? -6.007 -0.461 15.617 1.00 97.31 167 GLY A O 1
ATOM 1301 N N . THR A 1 168 ? -4.947 1.045 14.307 1.00 98.88 168 THR A N 1
ATOM 1302 C CA . THR A 1 168 ? -4.937 0.270 13.062 1.00 98.88 168 THR A CA 1
ATOM 1303 C C . THR A 1 168 ? -3.801 -0.752 13.091 1.00 98.88 168 THR A C 1
ATOM 1305 O O . THR A 1 168 ? -2.683 -0.414 13.491 1.00 98.88 168 THR A O 1
ATOM 1308 N N . VAL A 1 169 ? -4.048 -1.984 12.643 1.00 98.88 169 VAL A N 1
ATOM 1309 C CA . VAL A 1 169 ? -2.984 -2.970 12.386 1.00 98.88 169 VAL A CA 1
ATOM 1310 C C . VAL A 1 169 ? -2.565 -2.905 10.920 1.00 98.88 169 VAL A C 1
ATOM 1312 O O . VAL A 1 169 ? -3.399 -2.943 10.022 1.00 98.88 169 VAL A O 1
ATOM 1315 N N . TYR A 1 170 ? -1.266 -2.816 10.656 1.00 98.88 170 TYR A N 1
ATOM 1316 C CA . TYR A 1 170 ? -0.729 -2.773 9.299 1.00 98.88 170 TYR A CA 1
ATOM 1317 C C . TYR A 1 170 ? -0.046 -4.102 8.992 1.00 98.88 170 TYR A C 1
ATOM 1319 O O . TYR A 1 170 ? 0.721 -4.607 9.813 1.00 98.88 170 TYR A O 1
ATOM 1327 N N . VAL A 1 171 ? -0.328 -4.661 7.818 1.00 98.94 171 VAL A N 1
ATOM 1328 C CA . VAL A 1 171 ? 0.216 -5.946 7.377 1.00 98.94 171 VAL A CA 1
ATOM 1329 C C . VAL A 1 171 ? 0.822 -5.784 5.991 1.00 98.94 171 VAL A C 1
ATOM 1331 O O . VAL A 1 171 ? 0.136 -5.460 5.023 1.00 98.94 171 VAL A O 1
ATOM 1334 N N . THR A 1 172 ? 2.117 -6.030 5.899 1.00 98.81 172 THR A N 1
ATOM 1335 C CA . THR A 1 172 ? 2.852 -6.223 4.654 1.00 98.81 172 THR A CA 1
ATOM 1336 C C . THR A 1 172 ? 2.797 -7.702 4.305 1.00 98.81 172 THR A C 1
ATOM 1338 O O . THR A 1 172 ? 3.279 -8.533 5.065 1.00 98.81 172 THR A O 1
ATOM 1341 N N . THR A 1 173 ? 2.203 -8.033 3.163 1.00 98.44 173 THR A N 1
ATOM 1342 C CA . THR A 1 173 ? 2.061 -9.393 2.635 1.00 98.44 173 THR A CA 1
ATOM 1343 C C . THR A 1 173 ? 2.547 -9.452 1.181 1.00 98.44 173 THR A C 1
ATOM 1345 O O . THR A 1 173 ? 1.814 -9.727 0.234 1.00 98.44 173 THR A O 1
ATOM 1348 N N . GLY A 1 174 ? 3.825 -9.125 0.964 1.00 98.00 174 GLY A N 1
ATOM 1349 C CA . GLY A 1 174 ? 4.429 -9.098 -0.376 1.00 98.00 174 GLY A CA 1
ATOM 1350 C C . GLY A 1 174 ? 5.109 -10.405 -0.797 1.00 98.00 174 GLY A C 1
ATOM 1351 O O . GLY A 1 174 ? 5.746 -10.452 -1.847 1.00 98.00 174 GLY A O 1
ATOM 1352 N N . GLY A 1 175 ? 4.999 -11.472 -0.003 1.00 97.69 175 GLY A N 1
ATOM 1353 C CA . GLY A 1 175 ? 5.676 -12.757 -0.226 1.00 97.69 175 GLY A CA 1
ATOM 1354 C C . GLY A 1 175 ? 5.069 -13.655 -1.314 1.00 97.69 175 GLY A C 1
ATOM 1355 O O . GLY A 1 175 ? 5.457 -14.813 -1.419 1.00 97.69 175 GLY A O 1
ATOM 1356 N N . GLY A 1 176 ? 4.151 -13.161 -2.147 1.00 95.88 176 GLY A N 1
ATOM 1357 C CA . GLY A 1 176 ? 3.292 -13.984 -3.016 1.00 95.88 176 GLY A CA 1
ATOM 1358 C C . GLY A 1 176 ? 3.965 -14.762 -4.162 1.00 95.88 176 GLY A C 1
ATOM 1359 O O . GLY A 1 176 ? 3.270 -15.467 -4.888 1.00 95.88 176 GLY A O 1
ATOM 1360 N N . GLY A 1 177 ? 5.288 -14.658 -4.355 1.00 93.88 177 GLY A N 1
ATOM 1361 C CA . GLY A 1 177 ? 6.020 -15.529 -5.293 1.00 93.88 177 GLY A CA 1
ATOM 1362 C C . GLY A 1 177 ? 7.237 -14.911 -5.986 1.00 93.88 177 GLY A C 1
ATOM 1363 O O . GLY A 1 177 ? 8.044 -15.632 -6.573 1.00 93.88 177 GLY A O 1
ATOM 1364 N N . LYS A 1 178 ? 7.422 -13.587 -5.917 1.00 94.81 178 LYS A N 1
ATOM 1365 C CA . LYS A 1 178 ? 8.663 -12.940 -6.375 1.00 94.81 178 LYS A CA 1
ATOM 1366 C C . LYS A 1 178 ? 9.774 -13.104 -5.330 1.00 94.81 178 LYS A C 1
ATOM 1368 O O . LYS A 1 178 ? 9.491 -13.385 -4.174 1.00 94.81 178 LYS A O 1
ATOM 1373 N N . ASN A 1 179 ? 11.036 -12.927 -5.738 1.00 96.31 179 ASN A N 1
ATOM 1374 C CA . ASN A 1 179 ? 12.207 -13.033 -4.856 1.00 96.31 179 ASN A CA 1
ATOM 1375 C C . ASN A 1 179 ? 11.983 -12.306 -3.524 1.00 96.31 179 ASN A C 1
ATOM 1377 O O . ASN A 1 179 ? 11.697 -11.109 -3.538 1.00 96.31 179 ASN A O 1
ATOM 1381 N N . LEU A 1 180 ? 12.174 -13.029 -2.422 1.00 98.00 180 LEU A N 1
ATOM 1382 C CA . LEU A 1 180 ? 11.991 -12.520 -1.068 1.00 98.00 180 LEU A CA 1
ATOM 1383 C C . LEU A 1 180 ? 13.057 -11.488 -0.692 1.00 98.00 180 LEU A C 1
ATOM 1385 O O . LEU A 1 180 ? 14.196 -11.538 -1.174 1.00 98.00 180 LEU A O 1
ATOM 1389 N N . TYR A 1 181 ? 12.681 -10.563 0.188 1.00 97.88 181 TYR A N 1
ATOM 1390 C CA . TYR A 1 181 ? 13.526 -9.458 0.625 1.00 97.88 181 TYR A CA 1
ATOM 1391 C C . TYR A 1 181 ? 13.910 -9.549 2.108 1.00 97.88 181 TYR A C 1
ATOM 1393 O O . TYR A 1 181 ? 13.083 -9.943 2.939 1.00 97.88 181 TYR A O 1
ATOM 1401 N N . PRO A 1 182 ? 15.158 -9.177 2.462 1.00 96.00 182 PRO A N 1
ATOM 1402 C CA . PRO A 1 182 ? 15.661 -9.291 3.824 1.00 96.00 182 PRO A CA 1
ATOM 1403 C C . PRO A 1 182 ? 15.230 -8.125 4.722 1.00 96.00 182 PRO A C 1
ATOM 1405 O O . PRO A 1 182 ? 15.036 -6.988 4.275 1.00 96.00 182 PRO A O 1
ATOM 1408 N N . PHE A 1 183 ? 15.194 -8.408 6.022 1.00 95.75 183 PHE A N 1
ATOM 1409 C CA . PHE A 1 183 ? 14.983 -7.424 7.080 1.00 95.75 183 PHE A CA 1
ATOM 1410 C C . PHE A 1 183 ? 16.288 -6.808 7.583 1.00 95.75 183 PHE A C 1
ATOM 1412 O O . PHE A 1 183 ? 17.355 -7.425 7.541 1.00 95.75 183 PHE A O 1
ATOM 1419 N N . GLY A 1 184 ? 16.172 -5.584 8.090 1.00 93.81 184 GLY A N 1
ATOM 1420 C CA . GLY A 1 184 ? 17.163 -4.967 8.962 1.00 93.81 184 GLY A CA 1
ATOM 1421 C C . GLY A 1 184 ? 16.825 -5.231 10.432 1.00 93.81 184 GLY A C 1
ATOM 1422 O O . GLY A 1 184 ? 16.094 -6.173 10.747 1.00 93.81 184 GLY A O 1
ATOM 1423 N N . PRO A 1 185 ? 17.326 -4.395 11.358 1.00 95.56 185 PRO A N 1
ATOM 1424 C CA . PRO A 1 185 ? 16.804 -4.358 12.717 1.00 95.56 185 PRO A CA 1
ATOM 1425 C C . PRO A 1 185 ? 15.296 -4.093 12.701 1.00 95.56 185 PRO A C 1
ATOM 1427 O O . PRO A 1 185 ? 14.841 -3.160 12.038 1.00 95.56 185 PRO A O 1
ATOM 1430 N N . LEU A 1 186 ? 14.535 -4.907 13.433 1.00 97.50 186 LEU A N 1
ATOM 1431 C CA . LEU A 1 186 ? 13.087 -4.752 13.502 1.00 97.50 186 LEU A CA 1
ATOM 1432 C C . LEU A 1 186 ? 12.721 -3.436 14.189 1.00 97.50 186 LEU A C 1
ATOM 1434 O O . LEU A 1 186 ? 13.291 -3.061 15.217 1.00 97.50 186 LEU A O 1
ATOM 1438 N N . SER A 1 187 ? 11.747 -2.743 13.612 1.00 97.75 187 SER A N 1
ATOM 1439 C CA . SER A 1 187 ? 11.232 -1.491 14.151 1.00 97.75 187 SER A CA 1
ATOM 1440 C C . SER A 1 187 ? 10.398 -1.744 15.405 1.00 97.75 187 SER A C 1
ATOM 1442 O O . SER A 1 187 ? 9.772 -2.794 15.538 1.00 97.75 187 SER A O 1
ATOM 1444 N N . HIS A 1 188 ? 10.309 -0.753 16.295 1.00 97.56 188 HIS A N 1
ATOM 1445 C CA . HIS A 1 188 ? 9.543 -0.840 17.550 1.00 97.56 188 HIS A CA 1
ATOM 1446 C C . HIS A 1 188 ? 8.048 -1.168 17.363 1.00 97.56 188 HIS A C 1
ATOM 1448 O O . HIS A 1 188 ? 7.399 -1.618 18.302 1.00 97.56 188 HIS A O 1
ATOM 1454 N N . PHE A 1 189 ? 7.496 -0.922 16.172 1.00 98.25 189 PHE A N 1
ATOM 1455 C CA . PHE A 1 189 ? 6.112 -1.239 15.832 1.00 98.25 189 PHE A CA 1
ATOM 1456 C C . PHE A 1 189 ? 5.909 -2.688 15.375 1.00 98.25 189 PHE A C 1
ATOM 1458 O O . PHE A 1 189 ? 4.768 -3.090 15.187 1.00 98.25 189 PHE A O 1
ATOM 1465 N N . THR A 1 190 ? 6.972 -3.461 15.150 1.00 98.69 190 THR A N 1
ATOM 1466 C CA . THR A 1 190 ? 6.893 -4.806 14.562 1.00 98.69 190 THR A CA 1
ATOM 1467 C C . THR A 1 190 ? 6.374 -5.801 15.594 1.00 98.69 190 THR A C 1
ATOM 1469 O O . THR A 1 190 ? 7.014 -6.005 16.624 1.00 98.69 190 THR A O 1
ATOM 1472 N N . ALA A 1 191 ? 5.233 -6.434 15.321 1.00 98.56 191 ALA A N 1
ATOM 1473 C CA . ALA A 1 191 ? 4.731 -7.544 16.128 1.00 98.56 191 ALA A CA 1
ATOM 1474 C C . ALA A 1 191 ? 5.292 -8.884 15.639 1.00 98.56 191 ALA A C 1
ATOM 1476 O O . ALA A 1 191 ? 5.664 -9.726 16.452 1.00 98.56 191 ALA A O 1
ATOM 1477 N N . HIS A 1 192 ? 5.356 -9.065 14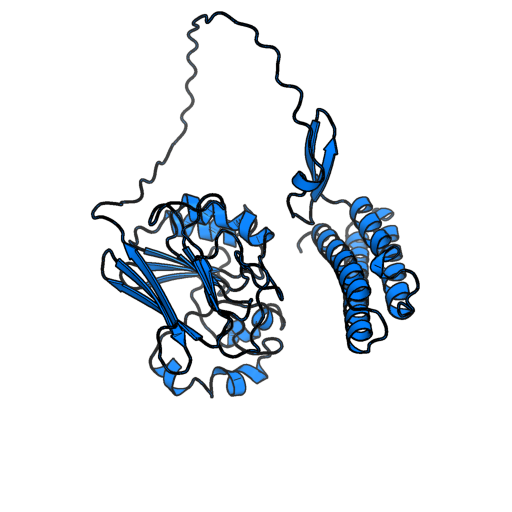.320 1.00 98.62 192 HIS A N 1
ATOM 1478 C CA . HIS A 1 192 ? 5.891 -10.259 13.676 1.00 98.62 192 HIS A CA 1
ATOM 1479 C C . HIS A 1 192 ? 6.501 -9.886 12.319 1.00 98.62 192 HIS A C 1
ATOM 1481 O O . HIS A 1 192 ? 5.979 -9.002 11.639 1.00 98.62 192 HIS A O 1
ATOM 1487 N N . ALA A 1 193 ? 7.594 -10.541 11.927 1.00 98.38 193 ALA A N 1
ATOM 1488 C CA . ALA A 1 193 ? 8.231 -10.350 10.627 1.00 98.38 193 ALA A CA 1
ATOM 1489 C C . ALA A 1 193 ? 8.916 -11.637 10.159 1.00 98.38 193 ALA A C 1
ATOM 1491 O O . ALA A 1 193 ? 9.686 -12.233 10.914 1.00 98.38 193 ALA A O 1
ATOM 1492 N N . GLU A 1 194 ? 8.683 -12.026 8.907 1.00 97.50 194 GLU A N 1
ATOM 1493 C CA . GLU A 1 194 ? 9.272 -13.224 8.318 1.00 97.50 194 GLU A CA 1
ATOM 1494 C C . GLU A 1 194 ? 9.508 -13.071 6.807 1.00 97.50 194 GLU A C 1
ATOM 1496 O O . GLU A 1 194 ? 8.681 -12.542 6.066 1.00 97.50 194 GLU A O 1
ATOM 1501 N N . SER A 1 195 ? 10.678 -13.500 6.327 1.00 97.81 195 SER A N 1
ATOM 1502 C CA . SER A 1 195 ? 11.024 -13.465 4.899 1.00 97.81 195 SER A CA 1
ATOM 1503 C C . SER A 1 195 ? 10.738 -14.833 4.285 1.00 97.81 195 SER A C 1
ATOM 1505 O O . SER A 1 195 ? 11.646 -15.644 4.104 1.00 97.81 195 SER A O 1
ATOM 1507 N N . VAL A 1 196 ? 9.457 -15.092 4.016 1.00 97.44 196 VAL A N 1
ATOM 1508 C CA . VAL A 1 196 ? 8.941 -16.355 3.461 1.00 97.44 196 VAL A CA 1
ATOM 1509 C C . VAL A 1 196 ? 7.851 -16.111 2.424 1.00 97.44 196 VAL A C 1
ATOM 1511 O O . VAL A 1 196 ? 7.218 -15.047 2.384 1.00 97.44 196 VAL A O 1
ATOM 1514 N N . HIS A 1 197 ? 7.638 -17.108 1.568 1.00 98.50 197 HIS A N 1
ATOM 1515 C CA . HIS A 1 197 ? 6.516 -17.108 0.643 1.00 98.50 197 HIS A CA 1
ATOM 1516 C C . HIS A 1 197 ? 5.233 -17.446 1.388 1.00 98.50 197 HIS A C 1
ATOM 1518 O O . HIS A 1 197 ? 5.184 -18.429 2.108 1.00 98.50 197 HIS A O 1
ATOM 1524 N N . HIS A 1 198 ? 4.202 -16.628 1.226 1.00 98.38 198 HIS A N 1
ATOM 1525 C CA . HIS A 1 198 ? 2.964 -16.782 1.979 1.00 98.38 198 HIS A CA 1
ATOM 1526 C C . HIS A 1 198 ? 1.814 -16.063 1.276 1.00 98.38 198 HIS A C 1
ATOM 1528 O O . HIS A 1 198 ? 2.016 -15.282 0.338 1.00 98.38 198 HIS A O 1
ATOM 1534 N N . PHE A 1 199 ? 0.611 -16.282 1.788 1.00 97.62 199 PHE A N 1
ATOM 1535 C CA . PHE A 1 199 ? -0.534 -15.401 1.597 1.00 97.62 199 PHE A CA 1
ATOM 1536 C C . PHE A 1 199 ? -1.241 -15.189 2.938 1.00 97.62 199 PHE A C 1
ATOM 1538 O O . PHE A 1 199 ? -1.012 -15.930 3.889 1.00 97.62 199 PHE A O 1
ATOM 1545 N N . VAL A 1 200 ? -2.099 -14.175 3.020 1.00 98.31 200 VAL A N 1
ATOM 1546 C CA . VAL A 1 200 ? -2.889 -13.894 4.224 1.00 98.31 200 VAL A CA 1
ATOM 1547 C C . VAL A 1 200 ? -4.346 -14.293 4.010 1.00 98.31 200 VAL A C 1
ATOM 1549 O O . VAL A 1 200 ? -4.941 -13.984 2.974 1.00 98.31 200 VAL A O 1
ATOM 1552 N N . ARG A 1 201 ? -4.938 -14.950 5.008 1.00 97.94 201 ARG A N 1
ATOM 1553 C CA . ARG A 1 201 ? -6.379 -15.189 5.115 1.00 97.94 201 ARG A CA 1
ATOM 1554 C C . ARG A 1 201 ? -6.974 -14.243 6.152 1.00 97.94 201 ARG A C 1
ATOM 1556 O O . ARG A 1 201 ? -6.513 -14.205 7.286 1.00 97.94 201 ARG A O 1
ATOM 1563 N N . ILE A 1 202 ? -8.041 -13.537 5.774 1.00 97.62 202 ILE A N 1
ATOM 1564 C CA . ILE A 1 202 ? -8.867 -12.750 6.697 1.00 97.62 202 ILE A CA 1
ATOM 1565 C C . ILE A 1 202 ? -10.219 -13.440 6.860 1.00 97.62 202 ILE A C 1
ATOM 1567 O O . ILE A 1 202 ? -10.925 -13.663 5.875 1.00 97.62 202 ILE A O 1
ATOM 1571 N N . ALA A 1 203 ? -10.587 -13.759 8.097 1.00 97.56 203 ALA A N 1
ATOM 1572 C CA . ALA A 1 203 ? -11.889 -14.297 8.460 1.00 97.56 203 ALA A CA 1
ATOM 1573 C C . ALA A 1 203 ? -12.614 -13.312 9.380 1.00 97.56 203 ALA A C 1
ATOM 1575 O O . ALA A 1 203 ? -12.084 -12.915 10.414 1.00 97.56 203 ALA A O 1
ATOM 1576 N N . VAL A 1 204 ? -13.832 -12.924 9.006 1.00 96.56 204 VAL A N 1
ATOM 1577 C CA . VAL A 1 204 ? -14.681 -12.038 9.808 1.00 96.56 204 VAL A CA 1
ATOM 1578 C C . VAL A 1 204 ? -15.869 -12.832 10.339 1.00 96.56 204 VAL A C 1
ATOM 1580 O O . VAL A 1 204 ? -16.653 -13.368 9.558 1.00 96.56 204 VAL A O 1
ATOM 1583 N N . ASP A 1 205 ? -16.008 -12.875 11.662 1.00 95.19 205 ASP A N 1
ATOM 1584 C CA . ASP A 1 205 ? -17.118 -13.504 12.378 1.00 95.19 205 ASP A CA 1
ATOM 1585 C C . ASP A 1 205 ? -17.706 -12.514 13.390 1.00 95.19 205 ASP A C 1
ATOM 1587 O O . ASP A 1 205 ? -17.219 -12.355 14.512 1.00 95.19 205 ASP A O 1
ATOM 1591 N N . GLY A 1 206 ? -18.731 -11.779 12.950 1.00 93.75 206 GLY A N 1
ATOM 1592 C CA . GLY A 1 206 ? -19.413 -10.766 13.752 1.00 93.75 206 GLY A CA 1
ATOM 1593 C C . GLY A 1 206 ? -18.454 -9.701 14.287 1.00 93.75 206 GLY A C 1
ATOM 1594 O O . GLY A 1 206 ? -18.030 -8.805 13.553 1.00 93.75 206 GLY A O 1
ATOM 1595 N N . ASP A 1 207 ? -18.144 -9.814 15.576 1.00 95.00 207 ASP A N 1
ATOM 1596 C C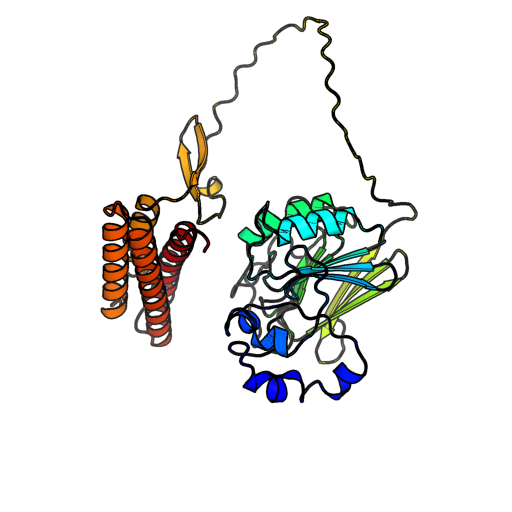A . ASP A 1 207 ? -17.294 -8.915 16.357 1.00 95.00 207 ASP A CA 1
ATOM 1597 C C . ASP A 1 207 ? -15.825 -9.357 16.437 1.00 95.00 207 ASP A C 1
ATOM 1599 O O . ASP A 1 207 ? -15.026 -8.690 17.098 1.00 95.00 207 ASP A O 1
ATOM 1603 N N . SER A 1 208 ? -15.452 -10.420 15.720 1.00 96.19 208 SER A N 1
ATOM 1604 C CA . SER A 1 208 ? -14.081 -10.911 15.583 1.00 96.19 208 SER A CA 1
ATOM 1605 C C . SER A 1 208 ? -13.595 -10.824 14.134 1.00 96.19 208 SER A C 1
ATOM 1607 O O . SER A 1 208 ? -14.304 -11.225 13.212 1.00 96.19 208 SER A O 1
ATOM 1609 N N . LEU A 1 209 ? -12.370 -10.340 13.932 1.00 97.81 209 LEU A N 1
ATOM 1610 C CA . LEU A 1 209 ? -11.637 -10.424 12.670 1.00 97.81 209 LEU A CA 1
ATOM 1611 C C . LEU A 1 209 ? -10.310 -11.120 12.937 1.00 97.81 209 LEU A C 1
ATOM 1613 O O . LEU A 1 209 ? -9.475 -10.597 13.673 1.00 97.81 209 LEU A O 1
ATOM 1617 N N . THR A 1 210 ? -10.117 -12.285 12.334 1.00 98.44 210 THR A N 1
ATOM 1618 C CA . THR A 1 210 ? -8.889 -13.070 12.439 1.00 98.44 210 THR A CA 1
ATOM 1619 C C . THR A 1 210 ? -8.093 -12.946 11.150 1.00 98.44 210 THR A C 1
ATOM 1621 O O . THR A 1 210 ? -8.628 -13.123 10.057 1.00 98.44 210 THR A O 1
ATOM 1624 N N . GLU A 1 211 ? -6.815 -12.631 11.299 1.00 98.44 211 GLU A N 1
ATOM 1625 C CA . GLU A 1 211 ? -5.813 -12.629 10.244 1.00 98.44 211 GLU A CA 1
ATOM 1626 C C . GLU A 1 211 ? -4.845 -13.784 10.492 1.00 98.44 211 GLU A C 1
ATOM 1628 O O . GLU A 1 211 ? -4.449 -14.041 11.634 1.00 98.44 211 GLU A O 1
ATOM 1633 N N . GLU A 1 212 ? -4.521 -14.513 9.431 1.00 98.75 212 GLU A N 1
ATOM 1634 C CA . GLU A 1 212 ? -3.571 -15.621 9.448 1.00 98.75 212 GLU A CA 1
ATOM 1635 C C . GLU A 1 212 ? -2.648 -15.528 8.239 1.00 98.75 212 GLU A C 1
ATOM 1637 O O . GLU A 1 212 ? -3.109 -15.551 7.093 1.00 98.75 212 GLU A O 1
ATOM 1642 N N . MET A 1 213 ? -1.347 -15.514 8.503 1.00 98.56 213 MET A N 1
ATOM 1643 C CA . MET A 1 213 ? -0.318 -15.719 7.499 1.00 98.56 213 MET A CA 1
ATOM 1644 C C . MET A 1 213 ? -0.143 -17.219 7.273 1.00 98.56 213 MET A C 1
ATOM 1646 O O . MET A 1 213 ? 0.147 -17.964 8.210 1.00 98.56 213 MET A O 1
ATOM 1650 N N . ILE A 1 214 ? -0.346 -17.658 6.032 1.00 98.50 214 ILE A N 1
ATOM 1651 C CA . ILE A 1 214 ? -0.295 -19.060 5.619 1.00 98.50 214 ILE A CA 1
ATOM 1652 C C . ILE A 1 214 ? 0.894 -19.256 4.672 1.00 98.50 214 ILE A C 1
ATOM 1654 O O . ILE A 1 214 ? 0.936 -18.653 3.594 1.00 98.50 214 ILE A O 1
ATOM 1658 N N . ASP A 1 215 ? 1.841 -20.106 5.072 1.00 95.12 215 ASP A N 1
ATOM 1659 C CA . ASP A 1 215 ? 3.015 -20.493 4.279 1.00 95.12 215 ASP A CA 1
ATOM 1660 C C . ASP A 1 215 ? 2.607 -21.433 3.120 1.00 95.12 215 ASP A C 1
ATOM 1662 O O . ASP A 1 215 ? 1.494 -21.968 3.062 1.00 95.12 215 ASP A O 1
ATOM 1666 N N . VAL A 1 216 ? 3.506 -21.657 2.163 1.00 95.12 216 VAL A N 1
ATOM 1667 C CA . VAL A 1 216 ? 3.301 -22.493 0.970 1.00 95.12 216 VAL A CA 1
ATOM 1668 C C . VAL A 1 216 ? 2.986 -23.956 1.286 1.00 95.12 216 VAL A C 1
ATOM 1670 O O . VAL A 1 216 ? 2.429 -24.651 0.436 1.00 95.12 216 VAL A O 1
ATOM 1673 N N . ASP A 1 217 ? 3.333 -24.437 2.482 1.00 95.12 217 ASP A N 1
ATOM 1674 C CA . ASP A 1 217 ? 2.996 -25.782 2.961 1.00 95.12 217 ASP A CA 1
ATOM 1675 C C . ASP A 1 217 ? 1.625 -25.855 3.667 1.00 95.12 217 ASP A C 1
ATOM 1677 O O . ASP A 1 217 ? 1.184 -26.937 4.063 1.00 95.12 217 ASP A O 1
ATOM 1681 N N . GLY A 1 218 ? 0.927 -24.721 3.779 1.00 94.81 218 GLY A N 1
ATOM 1682 C CA . GLY A 1 218 ? -0.380 -24.595 4.414 1.00 94.81 218 GLY A CA 1
ATOM 1683 C C . GLY A 1 218 ? -0.333 -24.397 5.929 1.00 94.81 218 GLY A C 1
ATOM 1684 O O . GLY A 1 218 ? -1.393 -24.361 6.558 1.00 94.81 218 GLY A O 1
ATOM 1685 N N . THR A 1 219 ? 0.852 -24.280 6.533 1.00 96.00 219 THR A N 1
ATOM 1686 C CA . THR A 1 219 ? 0.985 -23.965 7.959 1.00 96.00 219 THR A CA 1
ATOM 1687 C C . THR A 1 219 ? 0.701 -22.488 8.232 1.00 96.00 219 THR A C 1
ATOM 1689 O O . THR A 1 219 ? 0.929 -21.625 7.388 1.00 96.00 219 THR A O 1
ATOM 1692 N N . VAL A 1 220 ? 0.167 -22.193 9.420 1.00 98.06 220 VAL A N 1
ATOM 1693 C CA . VAL A 1 220 ? -0.040 -20.813 9.879 1.00 98.06 220 VAL A CA 1
ATOM 1694 C C . VAL A 1 220 ? 1.236 -20.346 10.580 1.00 98.06 220 VAL A C 1
ATOM 1696 O O . VAL A 1 220 ? 1.536 -20.829 11.674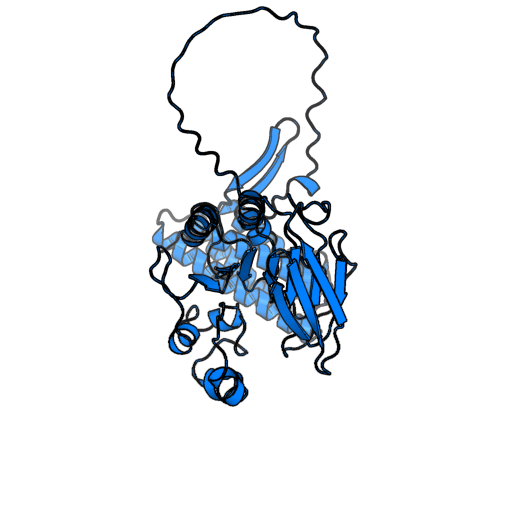 1.00 98.06 220 VAL A O 1
ATOM 1699 N N . GLY A 1 221 ? 1.984 -19.438 9.947 1.00 95.31 221 GLY A N 1
ATOM 1700 C CA . GLY A 1 221 ? 3.244 -18.891 10.473 1.00 95.31 221 GLY A CA 1
ATOM 1701 C C . GLY A 1 221 ? 3.036 -17.771 11.497 1.00 95.31 221 GLY A C 1
ATOM 1702 O O . GLY A 1 221 ? 3.799 -17.632 12.454 1.00 95.31 221 GLY A O 1
ATOM 1703 N N . ASP A 1 222 ? 1.949 -17.015 11.348 1.00 98.62 222 ASP A N 1
ATOM 1704 C CA . ASP A 1 222 ? 1.543 -15.958 12.268 1.00 98.62 222 ASP A CA 1
ATOM 1705 C C . ASP A 1 222 ? 0.023 -15.769 12.244 1.00 98.62 222 ASP A C 1
ATOM 1707 O O . ASP A 1 222 ? -0.641 -16.075 11.253 1.00 98.62 222 ASP A O 1
ATOM 1711 N N . SER A 1 223 ? -0.537 -15.261 13.340 1.00 98.31 223 SER A N 1
ATOM 1712 C CA . SER A 1 223 ? -1.951 -14.905 13.402 1.00 98.31 223 SER A CA 1
ATOM 1713 C C . SER A 1 223 ? -2.215 -13.792 14.407 1.00 98.31 223 SER A C 1
ATOM 1715 O O . SER A 1 223 ? -1.579 -13.695 15.463 1.00 98.31 223 SER A O 1
ATOM 1717 N N . THR A 1 224 ? -3.216 -12.966 14.110 1.00 98.19 224 THR A N 1
ATOM 1718 C CA . THR A 1 224 ? -3.804 -12.041 15.074 1.00 98.19 224 THR A CA 1
ATOM 1719 C C . THR A 1 224 ? -5.325 -12.056 15.010 1.00 98.19 224 THR A C 1
ATOM 1721 O O . THR A 1 224 ? -5.928 -12.424 14.008 1.00 98.19 224 THR A O 1
ATOM 1724 N N . THR A 1 225 ? -5.975 -11.658 16.101 1.00 98.19 225 THR A N 1
ATOM 1725 C CA . THR A 1 225 ? -7.429 -11.494 16.143 1.00 98.19 225 THR A CA 1
ATOM 1726 C C . THR A 1 225 ? -7.774 -10.143 16.746 1.00 98.19 225 THR A C 1
ATOM 1728 O O . THR A 1 225 ? -7.384 -9.826 17.871 1.00 98.19 225 THR A O 1
ATOM 1731 N N . LEU A 1 226 ? -8.516 -9.348 15.982 1.00 97.44 226 LEU A N 1
ATOM 1732 C CA . LEU A 1 226 ? -9.117 -8.099 16.419 1.00 97.44 226 LEU A CA 1
ATOM 1733 C C . LEU A 1 226 ? -10.519 -8.394 16.945 1.00 97.44 226 LEU A C 1
ATOM 1735 O O . LEU A 1 226 ? -11.277 -9.127 16.315 1.00 97.44 226 LEU A O 1
ATOM 1739 N N . VAL A 1 227 ? -10.879 -7.795 18.080 1.00 95.75 227 VAL A N 1
ATOM 1740 C CA . VAL A 1 227 ? -12.206 -7.952 18.689 1.00 95.75 227 VAL A CA 1
ATOM 1741 C C . VAL A 1 227 ? -12.815 -6.578 18.934 1.00 95.75 227 VAL A C 1
ATOM 1743 O O . VAL A 1 227 ? -12.179 -5.717 19.546 1.00 95.75 227 VAL A O 1
ATOM 1746 N N . LYS A 1 228 ? -14.059 -6.370 18.497 1.00 92.69 228 LYS A N 1
ATOM 1747 C CA . LYS A 1 228 ? -14.835 -5.160 18.799 1.00 92.69 228 LYS A CA 1
ATOM 1748 C C . LYS A 1 228 ? -15.954 -5.487 19.785 1.00 92.69 228 LYS A C 1
ATOM 1750 O O . LYS A 1 228 ? -16.732 -6.398 19.560 1.00 92.69 228 LYS A O 1
ATOM 1755 N N . GLY A 1 229 ? -16.079 -4.726 20.872 1.00 79.31 229 GLY A N 1
ATOM 1756 C CA . GLY A 1 229 ? -17.155 -4.942 21.848 1.00 79.31 229 GLY A CA 1
ATOM 1757 C C . GLY A 1 229 ? -18.550 -4.579 21.302 1.00 79.31 229 GLY A C 1
ATOM 1758 O O . GLY A 1 229 ? -18.648 -3.681 20.450 1.00 79.31 229 GLY A O 1
ATOM 1759 N N . PRO A 1 230 ? -19.633 -5.204 21.804 1.00 57.94 230 PRO A N 1
ATOM 1760 C CA . PRO A 1 230 ? -20.999 -4.871 21.407 1.00 57.94 230 PRO A CA 1
ATOM 1761 C C . PRO A 1 230 ? -21.287 -3.393 21.718 1.00 57.94 230 PRO A C 1
ATOM 1763 O O . PRO A 1 230 ? -21.243 -2.975 22.873 1.00 57.94 230 PRO A O 1
ATOM 1766 N N . GLY A 1 231 ? -21.541 -2.588 20.678 1.00 51.72 231 GLY A N 1
ATOM 1767 C CA . GLY A 1 231 ? -21.898 -1.166 20.808 1.00 51.72 231 GLY A CA 1
ATOM 1768 C C . GLY A 1 231 ? -20.854 -0.131 20.368 1.00 51.72 231 GLY A C 1
ATOM 1769 O O . GLY A 1 231 ? -21.128 1.061 20.491 1.00 51.72 231 GLY A O 1
ATOM 1770 N N . SER A 1 232 ? -19.693 -0.523 19.820 1.00 46.25 232 SER A N 1
ATOM 1771 C CA . SER A 1 232 ? -18.788 0.444 19.161 1.00 46.25 232 SER A CA 1
ATOM 1772 C C . SER A 1 232 ? -19.398 0.925 17.835 1.00 46.25 232 SER A C 1
ATOM 1774 O O . SER A 1 232 ? -19.112 0.393 16.765 1.00 46.25 232 SER A O 1
ATOM 1776 N N . THR A 1 233 ? -20.329 1.869 17.934 1.00 38.16 233 THR A N 1
ATOM 1777 C CA . THR A 1 233 ? -20.890 2.616 16.807 1.00 38.16 233 THR A CA 1
ATOM 1778 C C . THR A 1 233 ? -20.041 3.870 16.667 1.00 38.16 233 THR A C 1
ATOM 1780 O O . THR A 1 233 ? -19.870 4.608 17.637 1.00 38.16 233 THR A O 1
ATOM 1783 N N . THR A 1 234 ? -19.467 4.088 15.488 1.00 39.97 234 THR A N 1
ATOM 1784 C CA . THR A 1 234 ? -18.691 5.283 15.156 1.00 39.97 234 THR A CA 1
ATOM 1785 C C . THR A 1 234 ? -19.547 6.529 15.409 1.00 39.97 234 THR A C 1
ATOM 1787 O O . THR A 1 234 ? -20.545 6.746 14.726 1.00 39.97 234 THR A O 1
ATOM 1790 N N . SER A 1 235 ? -19.195 7.333 16.417 1.00 30.66 235 SER A N 1
ATOM 1791 C CA . SER A 1 235 ? -19.831 8.633 16.654 1.00 30.66 235 SER A CA 1
ATOM 1792 C C . SER A 1 235 ? -19.392 9.616 15.574 1.00 30.66 235 SER A C 1
ATOM 1794 O O . SER A 1 235 ? -18.307 10.189 15.648 1.00 30.66 235 SER A O 1
ATOM 1796 N N . THR A 1 236 ? -20.247 9.835 14.580 1.00 31.98 236 THR A N 1
ATOM 1797 C CA . THR A 1 236 ? -20.116 10.949 13.639 1.00 31.98 236 THR A CA 1
ATOM 1798 C C . THR A 1 236 ? -20.531 12.239 14.347 1.00 31.98 236 THR A C 1
ATOM 1800 O O . THR A 1 236 ? -21.719 12.526 14.490 1.00 31.98 236 THR A O 1
ATOM 1803 N N . THR A 1 237 ? -19.567 13.034 14.815 1.00 26.62 237 THR A N 1
ATOM 1804 C CA . THR A 1 237 ? -19.840 14.398 15.296 1.00 26.62 237 THR A CA 1
ATOM 1805 C C . THR A 1 237 ? -19.814 15.355 14.107 1.00 26.62 237 THR A C 1
ATOM 1807 O O . THR A 1 237 ? -18.756 15.816 13.687 1.00 26.62 237 THR A O 1
ATOM 1810 N N . THR A 1 238 ? -20.984 15.668 13.554 1.00 29.94 238 THR A N 1
ATOM 1811 C CA . THR A 1 238 ? -21.154 16.783 12.615 1.00 29.94 238 THR A CA 1
ATOM 1812 C C . THR A 1 238 ? -21.252 18.086 13.409 1.00 29.94 238 THR A C 1
ATOM 1814 O O . THR A 1 238 ? -22.275 18.353 14.037 1.00 29.94 238 THR A O 1
ATOM 1817 N N . THR A 1 239 ? -20.211 18.919 13.382 1.00 27.05 239 THR A N 1
ATOM 1818 C CA . THR A 1 239 ? -20.275 20.273 13.955 1.00 27.05 239 THR A CA 1
ATOM 1819 C C . THR A 1 239 ? -20.554 21.284 12.846 1.00 27.05 239 THR A C 1
ATOM 1821 O O . THR A 1 239 ? -19.652 21.680 12.112 1.00 27.05 239 THR A O 1
ATOM 1824 N N . SER A 1 240 ? -21.807 21.729 12.730 1.00 29.67 240 SER A N 1
ATOM 1825 C CA . SER A 1 240 ? -22.157 22.953 12.002 1.00 29.67 240 SER A CA 1
ATOM 1826 C C . SER A 1 240 ? -21.838 24.167 12.876 1.00 29.67 240 SER A C 1
ATOM 1828 O O . SER A 1 240 ? -22.426 24.343 13.943 1.00 29.67 240 SER A O 1
ATOM 1830 N N . SER A 1 241 ? -20.915 25.021 12.438 1.00 28.38 241 SER A N 1
ATOM 1831 C CA . SER A 1 241 ? -20.626 26.295 13.094 1.00 28.38 241 SER A CA 1
ATOM 1832 C C . SER A 1 241 ? -21.654 27.352 12.678 1.00 28.38 241 SER A C 1
ATOM 1834 O O . SER A 1 241 ? -21.713 27.777 11.528 1.00 28.38 241 SER A O 1
ATOM 1836 N N . THR A 1 242 ? -22.468 27.802 13.637 1.00 26.06 242 THR A N 1
ATOM 1837 C CA . THR A 1 242 ? -23.206 29.069 13.534 1.00 26.06 242 THR A CA 1
ATOM 1838 C C . THR A 1 242 ? -22.556 30.061 14.486 1.00 26.06 242 THR A C 1
ATOM 1840 O O . THR A 1 242 ? -22.507 29.847 15.695 1.00 26.06 242 THR A O 1
ATOM 1843 N N . THR A 1 243 ? -22.010 31.131 13.923 1.00 30.91 243 THR A N 1
ATOM 1844 C CA . THR A 1 243 ? -21.366 32.225 14.647 1.00 30.91 243 THR A CA 1
ATOM 1845 C C . THR A 1 243 ? -22.414 33.033 15.406 1.00 30.91 243 THR A C 1
ATOM 1847 O O . THR A 1 243 ? -23.342 33.568 14.803 1.00 30.91 243 THR A O 1
ATOM 1850 N N . THR A 1 244 ? -22.256 33.204 16.719 1.00 26.44 244 THR A N 1
ATOM 1851 C CA . THR A 1 244 ? -22.863 34.341 17.422 1.00 26.44 244 THR A CA 1
ATOM 1852 C C . THR A 1 244 ? -21.947 34.811 18.543 1.00 26.44 244 THR A C 1
ATOM 1854 O O . THR A 1 244 ? -21.663 34.103 19.504 1.00 26.44 244 THR A O 1
ATOM 1857 N N . THR A 1 245 ? -21.459 36.033 18.368 1.00 33.41 245 THR A N 1
ATOM 1858 C CA . THR A 1 245 ? -20.619 36.793 19.287 1.00 33.41 245 THR A CA 1
ATOM 1859 C C . THR A 1 245 ? -21.397 37.138 20.552 1.00 33.41 245 THR A C 1
ATOM 1861 O O . THR A 1 245 ? -22.442 37.775 20.465 1.00 33.41 245 THR A O 1
ATOM 1864 N N . THR A 1 246 ? -20.876 36.803 21.733 1.00 27.41 246 THR A N 1
ATOM 1865 C CA . THR A 1 246 ? -21.194 37.546 22.962 1.00 27.41 246 THR A CA 1
ATOM 1866 C C . THR A 1 246 ? -19.946 37.628 23.834 1.00 27.41 246 THR A C 1
ATOM 1868 O O . THR A 1 246 ? -19.372 36.615 24.220 1.00 27.41 246 THR A O 1
ATOM 1871 N N . ILE A 1 247 ? -19.507 38.858 24.095 1.00 34.44 247 ILE A N 1
ATOM 1872 C CA . ILE A 1 247 ? -18.402 39.192 24.992 1.00 34.44 247 ILE A CA 1
ATOM 1873 C C . ILE A 1 247 ? -18.946 39.218 26.421 1.00 34.44 247 ILE A C 1
ATOM 1875 O O . ILE A 1 247 ? -19.893 39.948 26.702 1.00 34.44 247 ILE A O 1
ATOM 1879 N N . ALA A 1 248 ? -18.303 38.490 27.330 1.00 30.42 248 ALA A N 1
ATOM 1880 C CA . ALA A 1 248 ? -18.362 38.755 28.761 1.00 30.42 248 ALA A CA 1
ATOM 1881 C C . ALA A 1 248 ? -16.993 38.431 29.365 1.00 30.42 248 ALA A C 1
ATOM 1883 O O . ALA A 1 248 ? -16.499 37.310 29.260 1.00 30.42 248 ALA A O 1
ATOM 1884 N N . GLY A 1 249 ? -16.355 39.458 29.924 1.00 30.55 249 GLY A N 1
ATOM 1885 C CA . GLY A 1 249 ? -15.036 39.356 30.528 1.00 30.55 249 GLY A CA 1
ATOM 1886 C C . GLY A 1 249 ? -15.063 38.623 31.864 1.00 30.55 249 GLY A C 1
ATOM 1887 O O . GLY A 1 249 ? -16.033 38.699 32.615 1.00 30.55 249 GLY A O 1
ATOM 1888 N N . SER A 1 250 ? -13.948 37.977 32.186 1.00 29.36 250 SER A N 1
ATOM 1889 C CA . SER A 1 250 ? -13.549 37.772 33.570 1.00 29.36 250 SER A CA 1
ATOM 1890 C C . SER A 1 250 ? -12.031 37.677 33.659 1.00 29.36 250 SER A C 1
ATOM 1892 O O . SER A 1 250 ? -11.373 36.974 32.897 1.00 29.36 250 SER A O 1
ATOM 1894 N N . THR A 1 251 ? -11.505 38.482 34.567 1.00 30.64 251 THR A N 1
ATOM 1895 C CA . THR A 1 251 ? -10.112 38.666 34.959 1.00 30.64 251 THR A CA 1
ATOM 1896 C C . THR A 1 251 ? -9.516 37.397 35.561 1.00 30.64 251 THR A C 1
ATOM 1898 O O . THR A 1 251 ? -10.048 36.873 36.536 1.00 30.64 251 THR A O 1
ATOM 1901 N N . THR A 1 252 ? -8.342 36.989 35.078 1.00 30.22 252 THR A N 1
ATOM 1902 C CA . THR A 1 252 ? -7.441 36.087 35.807 1.00 30.22 252 THR A CA 1
ATOM 1903 C C . THR A 1 252 ? -6.027 36.649 35.834 1.00 30.22 252 THR A C 1
ATOM 1905 O O . THR A 1 252 ? -5.456 37.042 34.819 1.00 30.22 252 THR A O 1
ATOM 1908 N N . THR A 1 253 ? -5.512 36.707 37.052 1.00 31.09 253 THR A N 1
ATOM 1909 C CA . THR A 1 253 ? -4.234 37.232 37.519 1.00 31.09 253 THR A CA 1
ATOM 1910 C C . THR A 1 253 ? -3.048 36.560 36.825 1.00 31.09 253 THR A C 1
ATOM 1912 O O . THR A 1 253 ? -2.972 35.334 36.780 1.00 31.09 253 THR A O 1
ATOM 1915 N N . SER A 1 254 ? -2.103 37.352 36.308 1.00 28.94 254 SER A N 1
ATOM 1916 C CA . SER A 1 254 ? -0.866 36.842 35.713 1.00 28.94 254 SER A CA 1
ATOM 1917 C C . SER A 1 254 ? 0.171 36.527 36.791 1.00 28.94 254 SER A C 1
ATOM 1919 O O . SER A 1 254 ? 0.676 37.432 37.457 1.00 28.94 254 SER A O 1
ATOM 1921 N N . THR A 1 255 ? 0.560 35.264 36.906 1.00 34.19 255 THR A N 1
ATOM 1922 C CA . THR A 1 255 ? 1.862 34.869 37.451 1.00 34.19 255 THR A CA 1
ATOM 1923 C C . THR A 1 255 ? 2.791 34.638 36.265 1.00 34.19 255 THR A C 1
ATOM 1925 O O . THR A 1 255 ? 2.673 33.655 35.540 1.00 34.19 255 THR A O 1
ATOM 1928 N N . THR A 1 256 ? 3.689 35.590 36.025 1.00 35.47 256 THR A N 1
ATOM 1929 C CA . THR A 1 256 ? 4.731 35.510 34.999 1.00 35.47 256 THR A CA 1
ATOM 1930 C C . THR A 1 256 ? 5.780 34.474 35.397 1.00 35.47 256 THR A C 1
ATOM 1932 O O . THR A 1 256 ? 6.673 34.763 36.194 1.00 35.47 256 THR A O 1
ATOM 1935 N N . LEU A 1 257 ? 5.682 33.274 34.829 1.00 41.16 257 LEU A N 1
ATOM 1936 C CA . LEU A 1 257 ? 6.841 32.411 34.605 1.00 41.16 257 LEU A CA 1
ATOM 1937 C C . LEU A 1 257 ? 7.550 32.892 33.325 1.00 41.16 257 LEU A C 1
ATOM 1939 O O . LEU A 1 257 ? 6.863 33.231 32.357 1.00 41.16 257 LEU A O 1
ATOM 1943 N N . PRO A 1 258 ? 8.893 32.961 33.296 1.00 43.25 258 PRO A N 1
ATOM 1944 C CA . PRO A 1 258 ? 9.618 33.279 32.073 1.00 43.25 258 PRO A CA 1
ATOM 1945 C C . PRO A 1 258 ? 9.324 32.218 30.998 1.00 43.25 258 PRO A C 1
ATOM 1947 O O . PRO A 1 258 ? 9.175 31.040 31.339 1.00 43.25 258 PRO A O 1
ATOM 1950 N N . PRO A 1 259 ? 9.228 32.608 29.712 1.00 44.62 259 PRO A N 1
ATOM 1951 C CA . PRO A 1 259 ? 9.040 31.649 28.635 1.00 44.62 259 PRO A CA 1
ATOM 1952 C C . PRO A 1 259 ? 10.207 30.651 28.632 1.00 44.62 259 PRO A C 1
ATOM 1954 O O . PRO A 1 259 ? 11.351 31.054 28.880 1.00 44.62 259 PRO A O 1
ATOM 1957 N N . P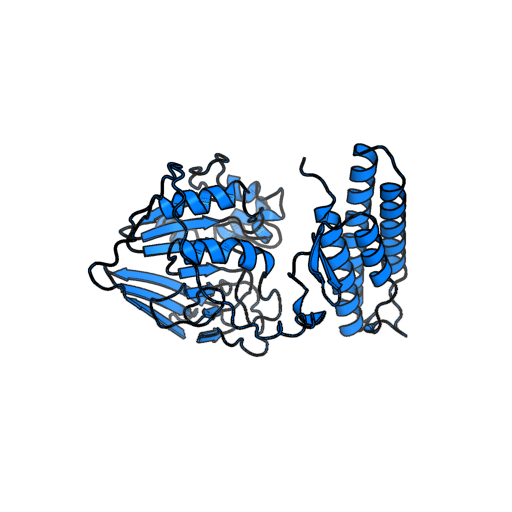RO A 1 260 ? 9.948 29.359 28.363 1.00 42.00 260 PRO A N 1
ATOM 1958 C CA . PRO A 1 260 ? 11.029 28.414 28.143 1.00 42.00 260 PRO A CA 1
ATOM 1959 C C . PRO A 1 260 ? 11.900 28.932 26.989 1.00 42.00 260 PRO A C 1
ATOM 1961 O O . PRO A 1 260 ? 11.376 29.584 26.077 1.00 42.00 260 PRO A O 1
ATOM 1964 N N . PRO A 1 261 ? 13.223 28.689 27.018 1.00 48.00 261 PRO A N 1
ATOM 1965 C CA . PRO A 1 261 ? 14.087 29.070 25.911 1.00 48.00 261 PRO A CA 1
ATOM 1966 C C . PRO A 1 261 ? 13.505 28.490 24.621 1.00 48.00 261 PRO A C 1
ATOM 1968 O O . PRO A 1 261 ? 13.083 27.331 24.611 1.00 48.00 261 PRO A O 1
ATOM 1971 N N . ALA A 1 262 ? 13.432 29.323 23.575 1.00 51.75 262 ALA A N 1
ATOM 1972 C CA . ALA A 1 262 ? 12.969 28.927 22.250 1.00 51.75 262 ALA A CA 1
ATOM 1973 C C . ALA A 1 262 ? 13.569 27.561 21.917 1.00 51.75 262 ALA A C 1
ATOM 1975 O O . ALA A 1 262 ? 14.790 27.402 22.001 1.00 51.75 262 ALA A O 1
ATOM 1976 N N . ALA A 1 263 ? 12.702 26.582 21.646 1.00 51.25 263 ALA A N 1
ATOM 1977 C CA . ALA A 1 263 ? 13.112 25.210 21.410 1.00 51.25 263 ALA A CA 1
ATOM 1978 C C . ALA A 1 263 ? 14.269 25.218 20.409 1.00 51.25 263 ALA A C 1
ATOM 1980 O O . ALA A 1 263 ? 14.141 25.746 19.302 1.00 51.25 263 ALA A O 1
ATOM 1981 N N . ALA A 1 264 ? 15.420 24.705 20.841 1.00 57.75 264 ALA A N 1
ATOM 1982 C CA . ALA A 1 264 ? 16.531 24.464 19.946 1.00 57.75 264 ALA A CA 1
ATOM 1983 C C . ALA A 1 264 ? 16.011 23.509 18.869 1.00 57.75 264 ALA A C 1
ATOM 1985 O O . ALA A 1 264 ? 15.692 22.358 19.157 1.00 57.75 264 ALA A O 1
ATOM 1986 N N . CYS A 1 265 ? 15.836 24.025 17.656 1.00 64.75 265 CYS A N 1
ATOM 1987 C CA . CYS A 1 265 ? 15.504 23.206 16.509 1.00 64.75 265 CYS A CA 1
ATOM 1988 C C . CYS A 1 265 ? 16.760 22.386 16.176 1.00 64.75 265 CYS A C 1
ATOM 1990 O O . CYS A 1 265 ? 17.839 22.948 15.971 1.00 64.75 265 CYS A O 1
ATOM 1992 N N . ASP A 1 266 ? 16.635 21.061 16.213 1.00 66.31 266 ASP A N 1
ATOM 1993 C CA . ASP A 1 266 ? 17.679 20.141 15.773 1.00 66.31 266 ASP A CA 1
ATOM 1994 C C . ASP A 1 266 ? 17.477 19.881 14.269 1.00 66.31 266 ASP A C 1
ATOM 1996 O O . ASP A 1 266 ? 16.409 19.381 13.894 1.00 66.31 266 ASP A O 1
ATOM 2000 N N . PRO A 1 267 ? 18.459 20.193 13.397 1.00 58.66 267 PRO A N 1
ATOM 2001 C CA . PRO A 1 267 ? 18.378 19.929 11.962 1.00 58.66 267 PRO A CA 1
ATOM 2002 C C . PRO A 1 267 ? 18.027 18.476 11.619 1.00 58.66 267 PRO A C 1
ATOM 2004 O O . PRO A 1 267 ? 17.380 18.243 10.605 1.00 58.66 267 PRO A O 1
ATOM 2007 N N . GLY A 1 268 ? 18.401 17.507 12.466 1.00 60.25 268 GLY A N 1
ATOM 2008 C CA . GLY A 1 268 ? 18.045 16.097 12.274 1.00 60.25 268 GLY A CA 1
ATOM 2009 C C . GLY A 1 268 ? 16.566 15.775 12.524 1.00 60.25 268 GLY A C 1
ATOM 2010 O O . GLY A 1 268 ? 16.094 14.725 12.101 1.00 60.25 268 GLY A O 1
ATOM 2011 N N . THR A 1 269 ? 15.833 16.670 13.191 1.00 67.12 269 THR A N 1
ATOM 2012 C CA . THR A 1 269 ? 14.394 16.538 13.500 1.00 67.12 269 THR A CA 1
ATOM 2013 C C . THR A 1 269 ? 13.507 17.458 12.662 1.00 67.12 269 THR A C 1
ATOM 2015 O O . THR A 1 269 ? 12.286 17.395 12.776 1.00 67.12 269 THR A O 1
ATOM 2018 N N . CYS A 1 270 ? 14.119 18.324 11.848 1.00 76.88 270 CYS A N 1
ATOM 2019 C CA . CYS A 1 270 ? 13.420 19.288 11.004 1.00 76.88 270 CYS A CA 1
ATOM 2020 C C . CYS A 1 270 ? 13.098 18.736 9.605 1.00 76.88 270 CYS A C 1
ATOM 2022 O O . CYS A 1 270 ? 12.352 19.357 8.866 1.00 76.88 270 CYS A O 1
ATOM 2024 N N . ASP A 1 271 ? 13.631 17.576 9.232 1.00 78.69 271 ASP A N 1
ATOM 2025 C CA . ASP A 1 271 ? 13.294 16.926 7.964 1.00 78.69 271 ASP A CA 1
ATOM 2026 C C . ASP A 1 271 ? 11.860 16.366 8.028 1.00 78.69 271 ASP A C 1
ATOM 2028 O O . ASP A 1 271 ? 11.591 15.444 8.806 1.00 78.69 271 ASP A O 1
ATOM 2032 N N . ASP A 1 272 ? 10.926 16.928 7.250 1.00 72.69 272 ASP A N 1
ATOM 2033 C CA . ASP A 1 272 ? 9.550 16.409 7.144 1.00 72.69 272 ASP A CA 1
ATOM 2034 C C . ASP A 1 272 ? 9.440 15.222 6.173 1.00 72.69 272 ASP A C 1
ATOM 2036 O O . ASP A 1 272 ? 8.355 14.663 5.974 1.00 72.69 272 ASP A O 1
ATOM 2040 N N . GLY A 1 273 ? 10.562 14.816 5.573 1.00 72.56 273 GLY A N 1
ATOM 2041 C CA . GLY A 1 273 ? 10.643 13.744 4.597 1.00 72.56 273 GLY A CA 1
ATOM 2042 C C . GLY A 1 273 ? 9.941 14.074 3.282 1.00 72.56 273 GLY A C 1
ATOM 2043 O O . GLY A 1 273 ? 9.756 13.173 2.456 1.00 72.56 273 GLY A O 1
ATOM 2044 N N . ASN A 1 274 ? 9.525 15.327 3.068 1.00 76.19 274 ASN A N 1
ATOM 2045 C CA . ASN A 1 274 ? 8.863 15.753 1.851 1.00 76.19 274 ASN A CA 1
ATOM 2046 C C . ASN A 1 274 ? 9.902 16.336 0.876 1.00 76.19 274 ASN A C 1
ATOM 2048 O O . ASN A 1 274 ? 10.419 17.436 1.053 1.00 76.19 274 ASN A O 1
ATOM 2052 N N . PRO A 1 275 ? 10.190 15.647 -0.242 1.00 77.12 275 PRO A N 1
ATOM 2053 C CA . PRO A 1 275 ? 11.153 16.141 -1.217 1.00 77.12 275 PRO A CA 1
ATOM 2054 C C . PRO A 1 275 ? 10.665 17.395 -1.954 1.00 77.12 275 PRO A C 1
ATOM 2056 O O . PRO A 1 275 ? 11.441 17.982 -2.700 1.00 77.12 275 PRO A O 1
ATOM 2059 N N . CYS A 1 276 ? 9.404 17.803 -1.785 1.00 85.19 276 CYS A N 1
ATOM 2060 C CA . CYS A 1 276 ? 8.867 19.051 -2.319 1.00 85.19 276 CYS A CA 1
ATOM 2061 C C . CYS A 1 276 ? 9.032 20.239 -1.373 1.00 85.19 276 CYS A C 1
ATOM 2063 O O . CYS A 1 276 ? 8.643 21.345 -1.751 1.00 85.19 276 CYS A O 1
ATOM 2065 N N . THR A 1 277 ? 9.604 20.039 -0.189 1.00 82.19 277 THR A N 1
ATOM 2066 C CA . THR A 1 277 ? 9.940 21.093 0.766 1.00 82.19 277 THR A CA 1
ATOM 2067 C C . THR A 1 277 ? 11.442 21.134 1.034 1.00 82.19 277 THR A C 1
ATOM 2069 O O . THR A 1 277 ? 12.195 20.178 0.828 1.00 82.19 277 THR A O 1
ATOM 2072 N N . LEU A 1 278 ? 11.911 22.331 1.361 1.00 82.81 278 LEU A N 1
ATOM 2073 C CA . LEU A 1 278 ? 13.242 22.599 1.845 1.00 82.81 278 LEU A CA 1
ATOM 2074 C C . LEU A 1 278 ? 13.128 22.905 3.330 1.00 82.81 278 LEU A C 1
ATOM 2076 O O . LEU A 1 278 ? 12.621 23.959 3.727 1.00 82.81 278 LEU A O 1
ATOM 2080 N N . ASP A 1 279 ? 13.652 21.983 4.120 1.00 82.38 279 ASP A N 1
ATOM 2081 C CA . ASP A 1 279 ? 13.596 22.071 5.567 1.00 82.38 279 ASP A CA 1
ATOM 2082 C C . ASP A 1 279 ? 14.703 22.982 6.071 1.00 82.38 279 ASP A C 1
ATOM 2084 O O . ASP A 1 279 ? 15.900 22.713 5.929 1.00 82.38 279 ASP A O 1
ATOM 2088 N N . THR A 1 280 ? 14.290 24.113 6.628 1.00 83.31 280 THR A N 1
ATOM 2089 C CA . THR A 1 280 ? 15.184 25.129 7.160 1.00 83.31 280 THR A CA 1
ATOM 2090 C C . THR A 1 280 ? 14.941 25.257 8.651 1.00 83.31 280 THR A C 1
ATOM 2092 O O . THR A 1 280 ? 13.841 25.561 9.105 1.00 83.31 280 THR A O 1
ATOM 2095 N N . CYS A 1 281 ? 15.998 25.037 9.419 1.00 82.44 281 CYS A N 1
ATOM 2096 C CA . CYS A 1 281 ? 15.976 25.104 10.867 1.00 82.44 281 CYS A CA 1
ATOM 2097 C C . CYS A 1 281 ? 16.708 26.374 11.311 1.00 82.44 281 CYS A C 1
ATOM 2099 O O . CYS A 1 281 ? 17.923 26.483 11.126 1.00 82.44 281 CYS A O 1
ATOM 2101 N N . ALA A 1 282 ? 15.976 27.346 11.861 1.00 79.56 282 ALA A N 1
ATOM 2102 C CA . ALA A 1 282 ? 16.539 28.621 12.305 1.00 79.56 282 ALA A CA 1
ATOM 2103 C C . ALA A 1 282 ? 16.345 28.814 13.824 1.00 79.56 282 ALA A C 1
ATOM 2105 O O . ALA A 1 282 ? 15.222 28.680 14.327 1.00 79.56 282 ALA A O 1
ATOM 2106 N N . PRO A 1 283 ? 17.412 29.138 14.586 1.00 72.56 283 PRO A N 1
ATOM 2107 C CA . PRO A 1 283 ? 17.301 29.395 16.020 1.00 72.56 283 PRO A CA 1
ATOM 2108 C C . PRO A 1 283 ? 16.307 30.529 16.308 1.00 72.56 283 PRO A C 1
ATOM 2110 O O . PRO A 1 283 ? 16.504 31.655 15.864 1.00 72.56 283 PRO A O 1
ATOM 2113 N N . GLY A 1 284 ? 15.240 30.232 17.055 1.00 69.25 284 GLY A N 1
ATOM 2114 C CA . GLY A 1 284 ? 14.187 31.195 17.400 1.00 69.25 284 GLY A CA 1
ATOM 2115 C C . GLY A 1 284 ? 12.996 31.255 16.433 1.00 69.25 284 GLY A C 1
ATOM 2116 O O . GLY A 1 284 ? 11.934 31.706 16.851 1.00 69.25 284 GLY A O 1
ATOM 2117 N N . GLU A 1 285 ? 13.128 30.754 15.201 1.00 73.06 285 GLU A N 1
ATOM 2118 C CA . GLU A 1 285 ? 12.018 30.646 14.231 1.00 73.06 285 GLU A CA 1
ATOM 2119 C C . GLU A 1 285 ? 11.443 29.222 14.147 1.00 73.06 285 GLU A C 1
ATOM 2121 O O . GLU A 1 285 ? 10.327 29.032 13.670 1.00 73.06 285 GLU A O 1
ATOM 2126 N N . GLY A 1 286 ? 12.173 28.224 14.656 1.00 77.31 286 GLY A N 1
ATOM 2127 C CA . GLY A 1 286 ? 11.763 26.822 14.614 1.00 77.31 286 GLY A CA 1
ATOM 2128 C C . GLY A 1 286 ? 12.084 26.159 13.274 1.00 77.31 286 GLY A C 1
ATOM 2129 O O . GLY A 1 286 ? 12.955 26.617 12.530 1.00 77.31 286 GLY A O 1
ATOM 2130 N N . CYS A 1 287 ? 11.418 25.039 13.002 1.00 83.00 287 CYS A N 1
ATOM 2131 C CA . CYS A 1 287 ? 11.541 24.323 11.738 1.00 83.00 287 CYS A CA 1
ATOM 2132 C C . CYS A 1 287 ? 10.553 24.880 10.706 1.00 83.00 287 CYS A C 1
ATOM 2134 O O . CYS A 1 287 ? 9.384 25.108 11.028 1.00 83.00 287 CYS A O 1
ATOM 2136 N N . ARG A 1 288 ? 11.020 25.102 9.476 1.00 84.56 288 ARG A N 1
ATOM 2137 C CA . ARG A 1 288 ? 10.221 25.616 8.362 1.00 84.56 288 ARG A CA 1
ATOM 2138 C C . ARG A 1 288 ? 10.389 24.732 7.135 1.00 84.56 288 ARG A C 1
ATOM 2140 O O . ARG A 1 288 ? 11.512 24.394 6.786 1.00 84.56 288 ARG A O 1
ATOM 2147 N N . HIS A 1 289 ? 9.280 24.453 6.459 1.00 83.44 289 HIS A N 1
ATOM 2148 C CA . HIS A 1 289 ? 9.218 23.605 5.271 1.00 83.44 289 HIS A CA 1
ATOM 2149 C C . HIS A 1 289 ? 8.781 24.462 4.077 1.00 83.44 289 HIS A C 1
ATOM 2151 O O . HIS A 1 289 ? 7.587 24.644 3.825 1.00 83.44 289 HIS A O 1
ATOM 2157 N N . ASP A 1 290 ? 9.742 25.067 3.378 1.00 83.06 290 ASP A N 1
ATOM 2158 C CA . ASP A 1 290 ? 9.446 25.959 2.249 1.00 83.06 290 ASP A CA 1
ATOM 2159 C C . ASP A 1 290 ? 9.326 25.156 0.951 1.00 83.06 290 ASP A C 1
ATOM 2161 O O . ASP A 1 290 ? 10.145 24.270 0.733 1.00 83.06 290 ASP A O 1
ATOM 2165 N N . PRO A 1 291 ? 8.380 25.446 0.041 1.00 84.75 291 PRO A N 1
ATOM 2166 C CA . PRO A 1 291 ? 8.315 24.761 -1.244 1.00 84.75 291 PRO A CA 1
ATOM 2167 C C . PRO A 1 291 ? 9.654 24.810 -1.985 1.00 84.75 291 PRO A C 1
ATOM 2169 O O . PRO A 1 291 ? 10.267 25.870 -2.124 1.00 84.75 291 PRO A O 1
ATOM 2172 N N . VAL A 1 292 ? 10.086 23.659 -2.492 1.00 87.31 292 VAL A N 1
ATOM 2173 C CA . VAL A 1 292 ? 11.290 23.546 -3.312 1.00 87.31 292 VAL A CA 1
ATOM 2174 C C . VAL A 1 292 ? 11.145 24.437 -4.532 1.00 87.31 292 VAL A C 1
ATOM 2176 O O . VAL A 1 292 ? 10.120 24.434 -5.212 1.00 87.31 292 VAL A O 1
ATOM 2179 N N . ASP A 1 293 ? 12.204 25.182 -4.817 1.00 88.25 293 ASP A N 1
ATOM 2180 C CA . ASP A 1 293 ? 12.334 26.022 -5.993 1.00 88.25 293 ASP A CA 1
ATOM 2181 C C . ASP A 1 293 ? 13.460 25.511 -6.913 1.00 88.25 293 ASP A C 1
ATOM 2183 O O . ASP A 1 293 ? 14.136 24.504 -6.662 1.00 88.25 293 ASP A O 1
ATOM 2187 N N . LEU A 1 294 ? 13.672 26.212 -8.027 1.00 88.19 294 LEU A N 1
ATOM 2188 C CA . LEU A 1 294 ? 14.725 25.866 -8.983 1.00 88.19 294 LEU A CA 1
ATOM 2189 C C . LEU A 1 294 ? 16.137 25.977 -8.382 1.00 88.19 294 LEU A C 1
ATOM 2191 O O . LEU A 1 294 ? 17.037 25.275 -8.847 1.00 88.19 294 LEU A O 1
ATOM 2195 N N . ALA A 1 295 ? 16.340 26.816 -7.361 1.00 86.75 295 ALA A N 1
ATOM 2196 C CA . ALA A 1 295 ? 17.624 26.954 -6.681 1.00 86.75 295 ALA A CA 1
ATOM 2197 C C . ALA A 1 295 ? 17.906 25.743 -5.775 1.00 86.75 295 ALA A C 1
ATOM 2199 O O . ALA A 1 295 ? 19.007 25.189 -5.810 1.00 86.75 295 ALA A O 1
ATOM 2200 N N . ALA A 1 296 ? 16.898 25.262 -5.047 1.00 85.50 296 ALA A N 1
ATOM 2201 C CA . ALA A 1 296 ? 16.971 24.048 -4.245 1.00 85.50 296 ALA A CA 1
ATOM 2202 C C . ALA A 1 296 ? 17.194 22.800 -5.118 1.00 85.50 296 ALA A C 1
ATOM 2204 O O . ALA A 1 296 ? 18.045 21.967 -4.793 1.00 85.50 296 ALA A O 1
ATOM 2205 N N . LEU A 1 297 ? 16.515 22.693 -6.270 1.00 90.50 297 LEU A N 1
ATOM 2206 C CA . LEU A 1 297 ? 16.787 21.625 -7.242 1.00 90.50 297 LEU A CA 1
ATOM 2207 C C . LEU A 1 297 ? 18.230 21.689 -7.762 1.00 90.50 297 LEU A C 1
ATOM 2209 O O . LEU A 1 297 ? 18.907 20.663 -7.843 1.00 90.50 297 LEU A O 1
ATOM 2213 N N . ARG A 1 298 ? 18.720 22.883 -8.115 1.00 91.00 298 ARG A N 1
ATOM 2214 C CA . ARG A 1 298 ? 20.102 23.072 -8.573 1.00 91.00 298 ARG A CA 1
ATOM 2215 C C . ARG A 1 298 ? 21.097 22.557 -7.531 1.00 91.00 298 ARG A C 1
ATOM 2217 O O . ARG A 1 298 ? 21.966 21.761 -7.887 1.00 91.00 298 ARG A O 1
ATOM 2224 N N . ALA A 1 299 ? 20.935 22.951 -6.269 1.00 85.50 299 ALA A N 1
ATOM 2225 C CA . ALA A 1 299 ? 21.793 22.511 -5.170 1.00 85.50 299 ALA A CA 1
ATOM 2226 C C . ALA A 1 299 ? 21.789 20.977 -5.004 1.00 85.50 299 ALA A C 1
ATOM 2228 O O . ALA A 1 299 ? 22.842 20.372 -4.804 1.00 85.50 299 ALA A O 1
ATOM 2229 N N . SER A 1 300 ? 20.635 20.324 -5.176 1.00 87.44 300 SER A N 1
ATOM 2230 C CA . SER A 1 300 ? 20.527 18.856 -5.144 1.00 87.44 300 SER A CA 1
ATOM 2231 C C . SER A 1 300 ? 21.201 18.151 -6.318 1.00 87.44 300 SER A C 1
ATOM 2233 O O . SER A 1 300 ? 21.703 17.042 -6.172 1.00 87.44 300 SER A O 1
ATOM 2235 N N . VAL A 1 301 ? 21.241 18.763 -7.502 1.00 88.38 301 VAL A N 1
ATOM 2236 C CA . VAL A 1 301 ? 22.031 18.205 -8.609 1.00 88.38 301 VAL A CA 1
ATOM 2237 C C . VAL A 1 301 ? 23.529 18.400 -8.346 1.00 88.38 301 VAL A C 1
ATOM 2239 O O . VAL A 1 301 ? 24.330 17.528 -8.688 1.00 88.38 301 VAL A O 1
ATOM 2242 N N . GLU A 1 302 ? 23.913 19.519 -7.723 1.00 87.94 302 GLU A N 1
ATOM 2243 C CA . GLU A 1 302 ? 25.305 19.827 -7.382 1.00 87.94 302 GLU A CA 1
ATOM 2244 C C . GLU A 1 302 ? 25.880 18.871 -6.326 1.00 87.94 302 GLU A C 1
ATOM 2246 O O . GLU A 1 302 ? 27.014 18.408 -6.482 1.00 87.94 302 GLU A O 1
ATOM 2251 N N . SER A 1 303 ? 25.090 18.476 -5.323 1.00 82.56 303 SER A N 1
ATOM 2252 C CA . SER A 1 303 ? 25.507 17.495 -4.308 1.00 82.56 303 SER A CA 1
ATOM 2253 C C . SER A 1 303 ? 25.843 16.119 -4.901 1.00 82.56 303 SER A C 1
ATOM 2255 O O . SER A 1 303 ? 26.689 15.396 -4.368 1.00 82.56 303 SER A O 1
ATOM 2257 N N . GLY A 1 304 ? 25.269 15.775 -6.060 1.00 80.81 304 GLY A N 1
ATOM 2258 C CA . GLY A 1 304 ? 25.604 14.570 -6.824 1.00 80.81 304 GLY A CA 1
ATOM 2259 C C . GLY A 1 304 ? 27.035 14.548 -7.383 1.00 80.81 304 GLY A C 1
ATOM 2260 O O . GLY A 1 304 ? 27.527 13.478 -7.746 1.00 80.81 304 GLY A O 1
ATOM 2261 N N . PHE A 1 305 ? 27.734 15.691 -7.441 1.00 81.25 305 PHE A N 1
ATOM 2262 C CA . PHE A 1 305 ? 29.154 15.751 -7.818 1.00 81.25 305 PHE A CA 1
ATOM 2263 C C . PHE A 1 305 ? 30.106 15.522 -6.638 1.00 81.25 305 PHE A C 1
ATOM 2265 O O . PHE A 1 305 ? 31.267 15.177 -6.858 1.00 81.25 305 PHE A O 1
ATOM 2272 N N . THR A 1 306 ? 29.633 15.695 -5.403 1.00 76.88 306 THR A N 1
ATOM 2273 C CA . THR A 1 306 ? 30.451 15.692 -4.182 1.00 76.88 306 THR A CA 1
ATOM 2274 C C . THR A 1 306 ? 29.973 14.621 -3.205 1.00 76.88 306 THR A C 1
ATOM 2276 O O . THR A 1 306 ? 29.596 14.901 -2.071 1.00 76.88 306 THR A O 1
ATOM 2279 N N . VAL A 1 307 ? 29.986 13.361 -3.646 1.00 80.75 307 VAL A N 1
ATOM 2280 C CA . VAL A 1 307 ? 29.636 12.212 -2.801 1.00 80.75 307 VAL A CA 1
ATOM 2281 C C . VAL A 1 307 ? 30.884 11.721 -2.068 1.00 80.75 307 VAL A C 1
ATOM 2283 O O . VAL A 1 307 ? 31.768 11.124 -2.682 1.00 80.75 307 VAL A O 1
ATOM 2286 N N . GLY A 1 308 ? 30.944 11.925 -0.748 1.00 74.94 308 GLY A N 1
ATOM 2287 C CA . GLY A 1 308 ? 32.095 11.534 0.084 1.00 74.94 308 GLY A CA 1
ATOM 2288 C C . GLY A 1 308 ? 32.478 10.055 -0.054 1.00 74.94 308 GLY A C 1
ATOM 2289 O O . GLY A 1 308 ? 33.652 9.721 -0.182 1.00 74.94 308 GLY A O 1
ATOM 2290 N N . ALA A 1 309 ? 31.485 9.167 -0.157 1.00 79.44 309 ALA A N 1
ATOM 2291 C CA . ALA A 1 309 ? 31.700 7.732 -0.358 1.00 79.44 309 ALA A CA 1
ATOM 2292 C C . ALA A 1 309 ? 32.333 7.365 -1.718 1.00 79.44 309 ALA A C 1
ATOM 2294 O O . ALA A 1 309 ? 32.793 6.239 -1.890 1.00 79.44 309 ALA A O 1
ATOM 2295 N N . CYS A 1 310 ? 32.361 8.291 -2.682 1.00 80.81 310 CYS A N 1
ATOM 2296 C CA . CYS A 1 310 ? 32.962 8.109 -4.005 1.00 80.81 310 CYS A CA 1
ATOM 2297 C C . CYS A 1 310 ? 34.368 8.715 -4.134 1.00 80.81 310 CYS A C 1
ATOM 2299 O O . CYS A 1 310 ? 34.979 8.605 -5.200 1.00 80.81 310 CYS A O 1
ATOM 2301 N N . VAL A 1 311 ? 34.898 9.353 -3.084 1.00 86.44 311 VAL A N 1
ATOM 2302 C CA . VAL A 1 311 ? 36.242 9.947 -3.105 1.00 86.44 311 VAL A CA 1
ATOM 2303 C C . VAL A 1 311 ? 37.285 8.856 -3.372 1.00 86.44 311 VAL A C 1
ATOM 2305 O O . VAL A 1 311 ? 37.283 7.803 -2.740 1.00 86.44 311 VAL A O 1
ATOM 2308 N N . GLY A 1 312 ? 38.159 9.093 -4.356 1.00 80.06 312 GLY A N 1
ATOM 2309 C CA . GLY A 1 312 ? 39.193 8.138 -4.772 1.00 80.06 312 GLY A CA 1
ATOM 2310 C C . GLY A 1 312 ? 38.705 6.985 -5.660 1.00 80.06 312 GLY A C 1
ATOM 2311 O O . GLY A 1 312 ? 39.506 6.121 -6.007 1.00 80.06 312 GLY A O 1
ATOM 2312 N N . GLN A 1 313 ? 37.426 6.957 -6.059 1.00 84.50 313 GLN A N 1
ATOM 2313 C CA . GLN A 1 313 ? 36.867 5.906 -6.917 1.00 84.50 313 GLN A CA 1
ATOM 2314 C C . GLN A 1 313 ? 36.629 6.394 -8.355 1.00 84.50 313 GLN A C 1
ATOM 2316 O O . GLN A 1 313 ? 36.246 7.548 -8.567 1.00 84.50 313 GLN A O 1
ATOM 2321 N N . PRO A 1 314 ? 36.798 5.525 -9.371 1.00 83.50 314 PRO A N 1
ATOM 2322 C CA . PRO A 1 314 ? 36.591 5.888 -10.767 1.00 83.50 314 PRO A CA 1
ATOM 2323 C C . PRO A 1 314 ? 35.095 5.884 -11.118 1.00 83.50 314 PRO A C 1
ATOM 2325 O O . PRO A 1 314 ? 34.584 4.962 -11.761 1.00 83.50 314 PRO A O 1
ATOM 2328 N N . VAL A 1 315 ? 34.375 6.936 -10.714 1.00 86.94 315 VAL A N 1
ATOM 2329 C CA . VAL A 1 315 ? 32.986 7.146 -11.149 1.00 86.94 315 VAL A CA 1
ATOM 2330 C C . VAL A 1 315 ? 32.958 7.217 -12.684 1.00 86.94 315 VAL A C 1
ATOM 2332 O O . VAL A 1 315 ? 33.709 7.999 -13.274 1.00 86.94 315 VAL A O 1
ATOM 2335 N N . PRO A 1 316 ? 32.121 6.417 -13.374 1.00 89.75 316 PRO A N 1
ATOM 2336 C CA . PRO A 1 316 ? 32.131 6.386 -14.830 1.00 89.75 316 PRO A CA 1
ATOM 2337 C C . PRO A 1 316 ? 31.857 7.763 -15.439 1.00 89.75 316 PRO A C 1
ATOM 2339 O O . PRO A 1 316 ? 30.862 8.403 -15.106 1.00 89.75 316 PRO A O 1
ATOM 2342 N N . ALA A 1 317 ? 32.668 8.169 -16.420 1.00 89.50 317 ALA A N 1
ATOM 2343 C CA . ALA A 1 317 ? 32.559 9.483 -17.064 1.00 89.50 317 ALA A CA 1
ATOM 2344 C C . ALA A 1 317 ? 31.149 9.794 -17.601 1.00 89.50 317 ALA A C 1
ATOM 2346 O O . ALA A 1 317 ? 30.712 10.942 -17.574 1.00 89.50 317 ALA A O 1
ATOM 2347 N N . LEU A 1 318 ? 30.412 8.770 -18.049 1.00 89.88 318 LEU A N 1
ATOM 2348 C CA . LEU A 1 318 ? 29.035 8.918 -18.522 1.00 89.88 318 LEU A CA 1
ATOM 2349 C C . LEU A 1 318 ? 28.057 9.327 -17.406 1.00 89.88 318 LEU A C 1
ATOM 2351 O O . LEU A 1 318 ? 27.139 10.094 -17.670 1.00 89.88 318 LEU A O 1
ATOM 2355 N N . VAL A 1 319 ? 28.256 8.851 -16.174 1.00 89.69 319 VAL A N 1
ATOM 2356 C CA . VAL A 1 319 ? 27.442 9.230 -15.003 1.00 89.69 319 VAL A CA 1
ATOM 2357 C C . VAL A 1 319 ? 27.649 10.716 -14.711 1.00 89.69 319 VAL A C 1
ATOM 2359 O O . VAL A 1 319 ? 26.699 11.495 -14.698 1.00 89.69 319 VAL A O 1
ATOM 2362 N N . THR A 1 320 ? 28.908 11.149 -14.620 1.00 89.19 320 THR A N 1
ATOM 2363 C CA . THR A 1 320 ? 29.254 12.560 -14.408 1.00 89.19 320 THR A CA 1
ATOM 2364 C C . THR A 1 320 ? 28.794 13.453 -15.567 1.00 89.19 320 THR A C 1
ATOM 2366 O O . THR A 1 320 ? 28.332 14.569 -15.343 1.00 89.19 320 THR A O 1
ATOM 2369 N N . ALA A 1 321 ? 28.875 12.979 -16.815 1.00 91.62 321 ALA A N 1
ATOM 2370 C CA . ALA A 1 321 ? 28.391 13.717 -17.980 1.00 91.62 321 ALA A CA 1
ATOM 2371 C C . ALA A 1 321 ? 26.870 13.928 -17.941 1.00 91.62 321 ALA A C 1
ATOM 2373 O O . ALA A 1 321 ? 26.402 15.021 -18.255 1.00 91.62 321 ALA A O 1
ATOM 2374 N N . LEU A 1 322 ? 26.101 12.916 -17.531 1.00 94.69 322 LEU A N 1
ATOM 2375 C CA . LEU A 1 322 ? 24.649 13.022 -17.387 1.00 94.69 322 LEU A CA 1
ATOM 2376 C C . LEU A 1 322 ? 24.255 13.980 -16.257 1.00 94.69 322 LEU A C 1
ATOM 2378 O O . LEU A 1 322 ? 23.363 14.799 -16.465 1.00 94.69 322 LEU A O 1
ATOM 2382 N N . LEU A 1 323 ? 24.964 13.955 -15.123 1.00 91.75 323 LEU A N 1
ATOM 2383 C CA . LEU A 1 323 ? 24.777 14.934 -14.043 1.00 91.75 323 LEU A CA 1
ATOM 2384 C C . LEU A 1 323 ? 25.053 16.368 -14.513 1.00 91.75 323 LEU A C 1
ATOM 2386 O O . LEU A 1 323 ? 24.225 17.250 -14.308 1.00 91.75 323 LEU A O 1
ATOM 2390 N N . ARG A 1 324 ? 26.161 16.608 -15.231 1.00 93.88 324 ARG A N 1
ATOM 2391 C CA . ARG A 1 324 ? 26.462 17.935 -15.810 1.00 93.88 324 ARG A CA 1
ATOM 2392 C C . ARG A 1 324 ? 25.404 18.384 -16.813 1.00 93.88 324 ARG A C 1
ATOM 2394 O O . ARG A 1 324 ? 25.046 19.557 -16.857 1.00 93.88 324 ARG A O 1
ATOM 2401 N N . GLN A 1 325 ? 24.891 17.459 -17.625 1.00 94.75 325 GLN A N 1
ATOM 2402 C CA . GLN A 1 325 ? 23.802 17.765 -18.548 1.00 94.75 325 GLN A CA 1
ATOM 2403 C C . GLN A 1 325 ? 22.519 18.133 -17.804 1.00 94.75 325 GLN A C 1
ATOM 2405 O O . GLN A 1 325 ? 21.877 19.095 -18.214 1.00 94.75 325 GLN A O 1
ATOM 2410 N N . ALA A 1 326 ? 22.157 17.401 -16.744 1.00 94.12 326 ALA A N 1
ATOM 2411 C CA . ALA A 1 326 ? 21.001 17.707 -15.906 1.00 94.12 326 ALA A CA 1
ATOM 2412 C C . ALA A 1 326 ? 21.132 19.096 -15.271 1.00 94.12 326 ALA A C 1
ATOM 2414 O O . ALA A 1 326 ? 20.252 19.932 -15.464 1.00 94.12 326 ALA A O 1
ATOM 2415 N N . HIS A 1 327 ? 22.275 19.374 -14.639 1.00 94.75 327 HIS A N 1
ATOM 2416 C CA . HIS A 1 327 ? 22.601 20.673 -14.045 1.00 94.75 327 HIS A CA 1
ATOM 2417 C C . HIS A 1 327 ? 22.432 21.819 -15.049 1.00 94.75 327 HIS A C 1
ATOM 2419 O O . HIS A 1 327 ? 21.661 22.745 -14.818 1.00 94.75 327 HIS A O 1
ATOM 2425 N N . GLY A 1 328 ? 23.020 21.695 -16.243 1.00 93.62 328 GLY A N 1
ATOM 2426 C CA . GLY A 1 328 ? 22.878 22.709 -17.289 1.00 93.62 328 GLY A CA 1
ATOM 2427 C C . GLY A 1 328 ? 21.451 22.872 -17.839 1.00 93.62 328 GLY A C 1
ATOM 2428 O O . GLY A 1 328 ? 21.139 23.907 -18.428 1.00 93.62 328 GLY A O 1
ATOM 2429 N N . GLN A 1 329 ? 20.566 21.874 -17.707 1.00 96.06 329 GLN A N 1
ATOM 2430 C CA . GLN A 1 329 ? 19.140 22.062 -18.011 1.00 96.06 329 GLN A CA 1
ATOM 2431 C C . GLN A 1 329 ? 18.432 22.856 -16.908 1.00 96.06 329 GLN A C 1
ATOM 2433 O O . GLN A 1 329 ? 17.678 23.765 -17.248 1.00 96.06 329 GLN A O 1
ATOM 2438 N N . VAL A 1 330 ? 18.700 22.547 -15.633 1.00 93.50 330 VAL A N 1
ATOM 2439 C CA . VAL A 1 330 ? 18.138 23.266 -14.473 1.00 93.50 330 VAL A CA 1
ATOM 2440 C C . VAL A 1 330 ? 18.554 24.735 -14.502 1.00 93.50 330 VAL A C 1
ATOM 2442 O O . VAL A 1 330 ? 17.697 25.609 -14.417 1.00 93.50 330 VAL A O 1
ATOM 2445 N N . GLU A 1 331 ? 19.827 25.021 -14.786 1.00 93.00 331 GLU A N 1
ATOM 2446 C CA . GLU A 1 331 ? 20.318 26.393 -14.960 1.00 93.00 331 GLU A CA 1
ATOM 2447 C C . GLU A 1 331 ? 19.543 27.157 -16.031 1.00 93.00 331 GLU A C 1
ATOM 2449 O O . GLU A 1 331 ? 19.091 28.282 -15.824 1.00 93.00 331 GLU A O 1
ATOM 2454 N N . ARG A 1 332 ? 19.331 26.540 -17.196 1.00 94.06 332 ARG A N 1
ATOM 2455 C CA . ARG A 1 332 ? 18.556 27.179 -18.266 1.00 94.06 332 ARG A CA 1
ATOM 2456 C C . ARG A 1 332 ? 17.083 27.350 -17.901 1.00 94.06 332 ARG A C 1
ATOM 2458 O O . ARG A 1 332 ? 16.455 28.261 -18.436 1.00 94.06 332 ARG A O 1
ATOM 2465 N N . ALA A 1 333 ? 16.531 26.474 -17.062 1.00 91.06 333 ALA A N 1
ATOM 2466 C CA . ALA A 1 333 ? 15.161 26.586 -16.574 1.00 91.06 333 ALA A CA 1
ATOM 2467 C C . ALA A 1 333 ? 15.022 27.758 -15.591 1.00 91.06 333 ALA A C 1
ATOM 2469 O O . ALA A 1 333 ? 14.062 28.510 -15.697 1.00 91.06 333 ALA A O 1
ATOM 2470 N N . ALA A 1 334 ? 16.011 27.978 -14.719 1.00 89.38 334 ALA A N 1
ATOM 2471 C CA . ALA A 1 334 ? 16.034 29.106 -13.783 1.00 89.38 334 ALA A CA 1
ATOM 2472 C C . ALA A 1 334 ? 16.101 30.476 -14.480 1.00 89.38 334 ALA A C 1
ATOM 2474 O O . ALA A 1 334 ? 15.538 31.450 -13.993 1.00 89.38 334 ALA A O 1
ATOM 2475 N N . HIS A 1 335 ? 16.747 30.552 -15.646 1.00 91.25 335 HIS A N 1
ATOM 2476 C CA . HIS A 1 335 ? 16.949 31.812 -16.371 1.00 91.25 335 HIS A CA 1
ATOM 2477 C C . HIS A 1 335 ? 15.933 32.065 -17.494 1.00 91.25 335 HIS A C 1
ATOM 2479 O O . HIS A 1 335 ? 16.049 33.055 -18.218 1.00 91.25 335 HIS A O 1
ATOM 2485 N N . THR A 1 336 ? 14.960 31.173 -17.712 1.00 88.75 336 THR A N 1
ATOM 2486 C CA . THR A 1 336 ? 13.951 31.382 -18.756 1.00 88.75 336 THR A CA 1
ATOM 2487 C C . THR A 1 336 ? 12.685 32.013 -18.190 1.00 88.75 336 THR A C 1
ATOM 2489 O O . THR A 1 336 ? 12.138 31.559 -17.197 1.00 88.75 336 THR A O 1
ATOM 2492 N N . THR A 1 337 ? 12.165 33.026 -18.880 1.00 89.19 337 THR A N 1
ATOM 2493 C CA . THR A 1 337 ? 10.882 33.663 -18.547 1.00 89.19 337 THR A CA 1
ATOM 2494 C C . THR A 1 337 ? 9.670 32.908 -19.101 1.00 89.19 337 THR A C 1
ATOM 2496 O O . THR A 1 337 ? 8.536 33.272 -18.813 1.00 89.19 337 THR A O 1
ATOM 2499 N N . SER A 1 338 ? 9.882 31.866 -19.918 1.00 90.38 338 SER A N 1
ATOM 2500 C CA . SER A 1 338 ? 8.808 31.079 -20.533 1.00 90.38 338 SER A CA 1
ATOM 2501 C C . SER A 1 338 ? 8.495 29.834 -19.692 1.00 90.38 338 SER A C 1
ATOM 2503 O O . SER A 1 338 ? 9.328 28.923 -19.646 1.00 90.38 338 SER A O 1
ATOM 2505 N N . PRO A 1 339 ? 7.281 29.714 -19.118 1.00 84.69 339 PRO A N 1
ATOM 2506 C CA . PRO A 1 339 ? 6.898 28.551 -18.315 1.00 84.69 339 PRO A CA 1
ATOM 2507 C C . PRO A 1 339 ? 6.951 27.239 -19.106 1.00 84.69 339 PRO A C 1
ATOM 2509 O O . PRO A 1 339 ? 7.424 26.222 -18.610 1.00 84.69 339 PRO A O 1
ATOM 2512 N N . VAL A 1 340 ? 6.538 27.261 -20.377 1.00 87.12 340 VAL A N 1
ATOM 2513 C CA . VAL A 1 340 ? 6.578 26.085 -21.267 1.00 87.12 340 VAL A CA 1
ATOM 2514 C C . VAL A 1 340 ? 8.019 25.636 -21.520 1.00 87.12 340 VAL A C 1
ATOM 2516 O O . VAL A 1 340 ? 8.325 24.440 -21.513 1.00 87.12 340 VAL A O 1
ATOM 2519 N N . ARG A 1 341 ? 8.935 26.591 -21.719 1.00 90.06 341 ARG A N 1
ATOM 2520 C CA . ARG A 1 341 ? 10.359 26.293 -21.899 1.00 90.06 341 ARG A CA 1
ATOM 2521 C C . ARG A 1 341 ? 10.984 25.774 -20.606 1.00 90.06 341 ARG A C 1
ATOM 2523 O O . ARG A 1 341 ? 11.741 24.809 -20.687 1.00 90.06 341 ARG A O 1
ATOM 2530 N N . ALA A 1 342 ? 10.644 26.355 -19.454 1.00 87.12 342 ALA A N 1
ATOM 2531 C CA . ALA A 1 342 ? 11.097 25.893 -18.142 1.00 87.12 342 ALA A CA 1
ATOM 2532 C C . ALA A 1 342 ? 10.683 24.434 -17.897 1.00 87.12 342 ALA A C 1
ATOM 2534 O O . ALA A 1 342 ? 11.547 23.598 -17.645 1.00 87.12 342 ALA A O 1
ATOM 2535 N N . ARG A 1 343 ? 9.404 24.093 -18.125 1.00 87.19 343 ARG A N 1
ATOM 2536 C CA . ARG A 1 343 ? 8.881 22.714 -18.034 1.00 87.19 343 ARG A CA 1
ATOM 2537 C C . ARG A 1 343 ? 9.654 21.738 -18.921 1.00 87.19 343 ARG A C 1
ATOM 2539 O O . ARG A 1 343 ? 10.120 20.700 -18.468 1.00 87.19 343 ARG A O 1
ATOM 2546 N N . ARG A 1 344 ? 9.865 22.084 -20.195 1.00 91.50 344 ARG A N 1
ATOM 2547 C CA . ARG A 1 344 ? 10.607 21.220 -21.132 1.00 91.50 344 ARG A CA 1
ATOM 2548 C C . ARG A 1 344 ? 12.062 21.005 -20.703 1.00 91.50 344 ARG A C 1
ATOM 2550 O O . ARG A 1 344 ? 12.630 19.943 -20.965 1.00 91.50 344 ARG A O 1
ATOM 2557 N N . LEU A 1 345 ? 12.693 22.023 -20.120 1.00 93.44 345 LEU A N 1
ATOM 2558 C CA . LEU A 1 345 ? 14.057 21.935 -19.602 1.00 93.44 345 LEU A CA 1
ATOM 2559 C C . LEU A 1 345 ? 14.108 21.058 -18.344 1.00 93.44 345 LEU A C 1
ATOM 2561 O O . LEU A 1 345 ? 14.978 20.192 -18.274 1.00 93.44 345 LEU A O 1
ATOM 2565 N N . LEU A 1 346 ? 13.141 21.199 -17.433 1.00 92.56 346 LEU A N 1
ATOM 2566 C CA . LEU A 1 346 ? 12.986 20.346 -16.251 1.00 92.56 346 LEU A CA 1
ATOM 2567 C C . LEU A 1 346 ? 12.784 18.872 -16.619 1.00 92.56 346 LEU A C 1
ATOM 2569 O O . LEU A 1 346 ? 13.572 18.032 -16.186 1.00 92.56 346 LEU A O 1
ATOM 2573 N N . GLY A 1 347 ? 11.867 18.554 -17.536 1.00 90.94 347 GLY A N 1
ATOM 2574 C CA . GLY A 1 347 ? 11.666 17.170 -17.982 1.00 90.94 347 GLY A CA 1
ATOM 2575 C C . GLY A 1 347 ? 12.915 16.555 -18.629 1.00 90.94 347 GLY A C 1
ATOM 2576 O O . GLY A 1 347 ? 13.231 15.377 -18.442 1.00 90.94 347 GLY A O 1
ATOM 2577 N N . ARG A 1 348 ? 13.717 17.363 -19.342 1.00 94.88 348 ARG A N 1
ATOM 2578 C CA . ARG A 1 348 ? 15.033 16.930 -19.848 1.00 94.88 348 ARG A CA 1
ATOM 2579 C C . ARG A 1 348 ? 16.039 16.713 -18.722 1.00 94.88 348 ARG A C 1
ATOM 2581 O O . ARG A 1 348 ? 16.830 15.776 -18.825 1.00 94.88 348 ARG A O 1
ATOM 2588 N N . ALA A 1 349 ? 16.042 17.558 -17.692 1.00 93.94 349 ALA A N 1
ATOM 2589 C CA . ALA A 1 349 ? 16.905 17.403 -16.524 1.00 93.94 349 ALA A CA 1
ATOM 2590 C C . ALA A 1 349 ? 16.608 16.079 -15.805 1.00 93.94 349 ALA A C 1
ATOM 2592 O O . ALA A 1 349 ? 17.515 15.262 -15.642 1.00 93.94 349 ALA A O 1
ATOM 2593 N N . LEU A 1 350 ? 15.332 15.808 -15.513 1.00 92.81 350 LEU A N 1
ATOM 2594 C CA . LEU A 1 350 ? 14.862 14.569 -14.885 1.00 92.81 350 LEU A CA 1
ATOM 2595 C C . LEU A 1 350 ? 15.226 13.328 -15.706 1.00 92.81 350 LEU A C 1
ATOM 2597 O O . LEU A 1 350 ? 15.732 12.342 -15.173 1.00 92.81 350 LEU A O 1
ATOM 2601 N N . GLN A 1 351 ? 15.073 13.381 -17.033 1.00 94.12 351 GLN A N 1
ATOM 2602 C CA . GLN A 1 351 ? 15.498 12.281 -17.904 1.00 94.12 351 GLN A CA 1
ATOM 2603 C C . GLN A 1 351 ? 17.007 11.989 -17.784 1.00 94.12 351 GLN A C 1
ATOM 2605 O O . GLN A 1 351 ? 17.431 10.832 -17.877 1.00 94.12 351 GLN A O 1
ATOM 2610 N N . ARG A 1 352 ? 17.837 13.027 -17.614 1.00 96.50 352 ARG A N 1
ATOM 2611 C CA . ARG A 1 352 ? 19.292 12.887 -17.454 1.00 96.50 352 ARG A CA 1
ATOM 2612 C C . ARG A 1 352 ? 19.667 12.360 -16.072 1.00 96.50 352 ARG A C 1
ATOM 2614 O O . ARG A 1 352 ? 20.538 11.493 -16.013 1.00 96.50 352 ARG A O 1
ATOM 2621 N N . LEU A 1 353 ? 18.973 12.784 -15.016 1.00 92.75 353 LEU A N 1
ATOM 2622 C CA . LEU A 1 353 ? 19.129 12.238 -13.663 1.00 92.75 353 LEU A CA 1
ATOM 2623 C C . LEU A 1 353 ? 18.802 10.736 -13.628 1.00 92.75 353 LEU A C 1
ATOM 2625 O O . LEU A 1 353 ? 19.690 9.940 -13.318 1.00 92.75 353 LEU A O 1
ATOM 2629 N N . ARG A 1 354 ? 17.643 10.328 -14.170 1.00 93.50 354 ARG A N 1
ATOM 2630 C CA . ARG A 1 354 ? 17.240 8.907 -14.279 1.00 93.50 354 ARG A CA 1
ATOM 2631 C C . ARG A 1 354 ? 18.230 8.077 -15.085 1.00 93.50 354 ARG A C 1
ATOM 2633 O O . ARG A 1 354 ? 18.479 6.896 -14.828 1.00 93.50 354 ARG A O 1
ATOM 2640 N N . GLY A 1 355 ? 18.789 8.674 -16.138 1.00 93.12 355 GLY A N 1
ATOM 2641 C CA . GLY A 1 355 ? 19.870 8.071 -16.912 1.00 93.12 355 GLY A CA 1
ATOM 2642 C C . GLY A 1 355 ? 21.132 7.866 -16.073 1.00 93.12 355 GLY A C 1
ATOM 2643 O O . GLY A 1 355 ? 21.732 6.793 -16.128 1.00 93.12 355 GLY A O 1
ATOM 2644 N N . SER A 1 356 ? 21.517 8.878 -15.297 1.00 93.31 356 SER A N 1
ATOM 2645 C CA . SER A 1 356 ? 22.687 8.857 -14.422 1.00 93.31 356 SER A CA 1
ATOM 2646 C C . SER A 1 356 ? 22.561 7.784 -13.339 1.00 93.31 356 SER A C 1
ATOM 2648 O O . SER A 1 356 ? 23.445 6.931 -13.231 1.00 93.31 356 SER A O 1
ATOM 2650 N N . GLY A 1 357 ? 21.425 7.741 -12.631 1.00 90.00 357 GLY A N 1
ATOM 2651 C CA . GLY A 1 357 ? 21.151 6.763 -11.575 1.00 90.00 357 GLY A CA 1
ATOM 2652 C C . GLY A 1 357 ? 21.248 5.326 -12.084 1.00 90.00 357 GLY A C 1
ATOM 2653 O O . GLY A 1 357 ? 22.025 4.527 -11.561 1.00 90.00 357 GLY A O 1
ATOM 2654 N N . ARG A 1 358 ? 20.586 5.015 -13.209 1.00 91.94 358 ARG A N 1
ATOM 2655 C CA . ARG A 1 358 ? 20.678 3.685 -13.845 1.00 91.94 358 ARG A CA 1
ATOM 2656 C C . ARG A 1 358 ? 22.114 3.293 -14.193 1.00 91.94 358 ARG A C 1
ATOM 2658 O O . ARG A 1 358 ? 22.501 2.134 -14.031 1.00 91.94 358 ARG A O 1
ATOM 2665 N N . ARG A 1 359 ? 22.923 4.235 -14.689 1.00 92.06 359 ARG A N 1
ATOM 2666 C CA . ARG A 1 359 ? 24.327 3.974 -15.047 1.00 92.06 359 ARG A CA 1
ATOM 2667 C C . ARG A 1 359 ? 25.209 3.795 -13.812 1.00 92.06 359 ARG A C 1
ATOM 2669 O O . ARG A 1 359 ? 26.083 2.929 -13.855 1.00 92.06 359 ARG A O 1
ATOM 2676 N N . ALA A 1 360 ? 24.955 4.530 -12.732 1.00 88.62 360 ALA A N 1
ATOM 2677 C CA . ALA A 1 360 ? 25.617 4.333 -11.445 1.00 88.62 360 ALA A CA 1
ATOM 2678 C C . ALA A 1 360 ? 25.318 2.934 -10.875 1.00 88.62 360 ALA A C 1
ATOM 2680 O O . ALA A 1 360 ? 26.248 2.199 -10.549 1.00 88.62 360 ALA A O 1
ATOM 2681 N N . SER A 1 361 ? 24.055 2.494 -10.886 1.00 87.94 361 SER A N 1
ATOM 2682 C CA . SER A 1 361 ? 23.674 1.142 -10.446 1.00 87.94 361 SER A CA 1
ATOM 2683 C C . SER A 1 361 ? 24.318 0.042 -11.297 1.00 87.94 361 SER A C 1
ATOM 2685 O O . SER A 1 361 ? 24.793 -0.964 -10.774 1.00 87.94 361 SER A O 1
ATOM 2687 N N . VAL A 1 362 ? 24.390 0.223 -12.622 1.00 91.25 362 VAL A N 1
ATOM 2688 C CA . VAL A 1 362 ? 25.094 -0.722 -13.509 1.00 91.25 362 VAL A CA 1
ATOM 2689 C C . VAL A 1 362 ? 26.593 -0.763 -13.209 1.00 91.25 362 VAL A C 1
ATOM 2691 O O . VAL A 1 362 ? 27.191 -1.836 -13.257 1.00 91.25 362 VAL A O 1
ATOM 2694 N N . ALA A 1 363 ? 27.212 0.379 -12.906 1.00 88.94 363 ALA A N 1
ATOM 2695 C CA . ALA A 1 363 ? 28.623 0.441 -12.543 1.00 88.94 363 ALA A CA 1
ATOM 2696 C C . ALA A 1 363 ? 28.905 -0.291 -11.225 1.00 88.94 363 ALA A C 1
ATOM 2698 O O . ALA A 1 363 ? 29.886 -1.029 -11.155 1.00 88.94 363 ALA A O 1
ATOM 2699 N N . ALA A 1 364 ? 28.010 -0.157 -10.245 1.00 89.69 364 ALA A N 1
ATOM 2700 C CA . ALA A 1 364 ? 28.066 -0.879 -8.978 1.00 89.69 364 ALA A CA 1
ATOM 2701 C C . ALA A 1 364 ? 27.980 -2.397 -9.184 1.00 89.69 364 ALA A C 1
ATOM 2703 O O . ALA A 1 364 ? 28.859 -3.133 -8.749 1.00 89.69 364 ALA A O 1
ATOM 2704 N N . ARG A 1 365 ? 26.989 -2.868 -9.958 1.00 91.00 365 ARG A N 1
ATOM 2705 C CA . ARG A 1 365 ? 26.834 -4.300 -10.288 1.00 91.00 365 ARG A CA 1
ATOM 2706 C C . ARG A 1 365 ? 28.032 -4.889 -11.031 1.00 91.00 365 ARG A C 1
ATOM 2708 O O . ARG A 1 365 ? 28.275 -6.084 -10.957 1.00 91.00 365 ARG A O 1
ATOM 2715 N N . ARG A 1 366 ? 28.773 -4.058 -11.768 1.00 91.94 366 ARG A N 1
ATOM 2716 C CA . ARG A 1 366 ? 29.998 -4.447 -12.484 1.00 91.94 366 ARG A CA 1
ATOM 2717 C C . ARG A 1 366 ? 31.270 -4.263 -11.649 1.00 91.94 366 ARG A C 1
ATOM 2719 O O . ARG A 1 366 ? 32.355 -4.349 -12.216 1.00 91.94 366 ARG A O 1
ATOM 2726 N N . GLY A 1 367 ? 31.152 -3.939 -10.360 1.00 89.12 367 GLY A N 1
ATOM 2727 C CA . GLY A 1 367 ? 32.287 -3.729 -9.459 1.00 89.12 367 GLY A CA 1
ATOM 2728 C C . GLY A 1 367 ? 33.173 -2.532 -9.820 1.00 89.12 367 GLY A C 1
ATOM 2729 O O . GLY A 1 367 ? 34.324 -2.480 -9.406 1.00 89.12 367 GLY A O 1
ATOM 2730 N N . ARG A 1 368 ? 32.679 -1.575 -10.621 1.00 90.06 368 ARG A N 1
ATOM 2731 C CA . ARG A 1 368 ? 33.461 -0.396 -11.050 1.00 90.06 368 ARG A CA 1
ATOM 2732 C C . ARG A 1 368 ? 33.495 0.715 -10.004 1.00 90.06 368 ARG A C 1
ATOM 2734 O O . ARG A 1 368 ? 34.381 1.557 -10.044 1.00 90.06 368 ARG A O 1
ATOM 2741 N N . ILE A 1 369 ? 32.513 0.723 -9.111 1.00 92.00 369 ILE A N 1
ATOM 2742 C CA . ILE A 1 369 ? 32.430 1.590 -7.936 1.00 92.00 369 ILE A CA 1
ATOM 2743 C C . ILE A 1 369 ? 31.969 0.736 -6.755 1.00 92.00 369 ILE A C 1
ATOM 2745 O O . ILE A 1 369 ? 31.269 -0.260 -6.947 1.00 92.00 369 ILE A O 1
ATOM 2749 N N . SER A 1 370 ? 32.362 1.122 -5.546 1.00 90.44 370 SER A N 1
ATOM 2750 C CA . SER A 1 370 ? 31.938 0.453 -4.313 1.00 90.44 370 SER A CA 1
ATOM 2751 C C . SER A 1 370 ? 30.426 0.559 -4.090 1.00 90.44 370 SER A C 1
ATOM 2753 O O . SER A 1 370 ? 29.766 1.476 -4.587 1.00 90.44 370 SER A O 1
ATOM 2755 N N . ALA A 1 371 ? 29.885 -0.354 -3.280 1.00 83.81 371 ALA A N 1
ATOM 2756 C CA . ALA A 1 371 ? 28.486 -0.316 -2.863 1.00 83.81 371 ALA A CA 1
ATOM 2757 C C . ALA A 1 371 ? 28.138 0.982 -2.110 1.00 83.81 371 ALA A C 1
ATOM 2759 O O . ALA A 1 371 ? 27.080 1.554 -2.350 1.00 83.81 371 ALA A O 1
ATOM 2760 N N . SER A 1 372 ? 29.046 1.499 -1.273 1.00 84.31 372 SER A N 1
ATOM 2761 C CA . SER A 1 372 ? 28.849 2.757 -0.540 1.00 84.31 372 SER A CA 1
ATOM 2762 C C . SER A 1 372 ? 28.839 3.976 -1.466 1.00 84.31 372 SER A C 1
ATOM 2764 O O . SER A 1 372 ? 27.967 4.834 -1.334 1.00 84.31 372 SER A O 1
ATOM 2766 N N . CYS A 1 373 ? 29.741 4.035 -2.453 1.00 87.31 373 CYS A N 1
ATOM 2767 C CA . CYS A 1 373 ? 29.710 5.072 -3.486 1.00 87.31 373 CYS A CA 1
ATOM 2768 C C . CYS A 1 373 ? 28.412 5.006 -4.298 1.00 87.31 373 CYS A C 1
ATOM 2770 O O . CYS A 1 373 ? 27.759 6.025 -4.511 1.00 87.31 373 CYS A O 1
ATOM 2772 N N . ALA A 1 374 ? 28.003 3.808 -4.717 1.00 86.38 374 ALA A N 1
ATOM 2773 C CA . ALA A 1 374 ? 26.771 3.616 -5.470 1.00 86.38 374 ALA A CA 1
ATOM 2774 C C . ALA A 1 374 ? 25.523 4.019 -4.672 1.00 86.38 374 ALA A C 1
ATOM 2776 O O . ALA A 1 374 ? 24.633 4.661 -5.226 1.00 86.38 374 ALA A O 1
ATOM 2777 N N . ALA A 1 375 ? 25.471 3.677 -3.383 1.00 81.38 375 ALA A N 1
ATOM 2778 C CA . ALA A 1 375 ? 24.379 4.038 -2.488 1.00 81.38 375 ALA A CA 1
ATOM 2779 C C . ALA A 1 375 ? 24.312 5.554 -2.267 1.00 81.38 375 ALA A C 1
ATOM 2781 O O . ALA A 1 375 ? 23.250 6.144 -2.459 1.00 81.38 375 ALA A O 1
ATOM 2782 N N . GLY A 1 376 ? 25.444 6.195 -1.953 1.00 84.00 376 GLY A N 1
ATOM 2783 C CA . GLY A 1 376 ? 25.512 7.644 -1.754 1.00 84.00 376 GLY A CA 1
ATOM 2784 C C . GLY A 1 376 ? 25.165 8.426 -3.021 1.00 84.00 376 GLY A C 1
ATOM 2785 O O . GLY A 1 376 ? 24.369 9.360 -2.981 1.00 84.00 376 GLY A O 1
ATOM 2786 N N . LEU A 1 377 ? 25.695 8.002 -4.170 1.00 87.69 377 LEU A N 1
ATOM 2787 C CA . LEU A 1 377 ? 25.393 8.624 -5.457 1.00 87.69 377 LEU A CA 1
ATOM 2788 C C . LEU A 1 377 ? 23.937 8.401 -5.872 1.00 87.69 377 LEU A C 1
ATOM 2790 O O . LEU A 1 377 ? 23.292 9.319 -6.368 1.00 87.69 377 LEU A O 1
ATOM 2794 N N . GLY A 1 378 ? 23.405 7.203 -5.632 1.00 86.31 378 GLY A N 1
ATOM 2795 C CA . GLY A 1 378 ? 21.999 6.891 -5.859 1.00 86.31 378 GLY A CA 1
ATOM 2796 C C . GLY A 1 378 ? 21.065 7.729 -4.988 1.00 86.31 378 GLY A C 1
ATOM 2797 O O . GLY A 1 378 ? 20.061 8.211 -5.497 1.00 86.31 378 GLY A O 1
ATOM 2798 N N . ALA A 1 379 ? 21.405 7.942 -3.715 1.00 84.00 379 ALA A N 1
ATOM 2799 C CA . ALA A 1 379 ? 20.624 8.778 -2.807 1.00 84.00 379 ALA A CA 1
ATOM 2800 C C . ALA A 1 379 ? 20.558 10.231 -3.297 1.00 84.00 379 ALA A C 1
ATOM 2802 O O . ALA A 1 379 ? 19.464 10.750 -3.478 1.00 84.00 379 ALA A O 1
ATOM 2803 N N . GLN A 1 380 ? 21.702 10.844 -3.624 1.00 88.31 380 GLN A N 1
ATOM 2804 C CA . GLN A 1 380 ? 21.738 12.227 -4.120 1.00 88.31 380 GLN A CA 1
ATOM 2805 C C . GLN A 1 380 ? 20.987 12.395 -5.449 1.00 88.31 380 GLN A C 1
ATOM 2807 O O . GLN A 1 380 ? 20.259 13.367 -5.640 1.00 88.31 380 GLN A O 1
ATOM 2812 N N . ILE A 1 381 ? 21.121 11.426 -6.365 1.00 91.00 381 ILE A N 1
ATOM 2813 C CA . ILE A 1 381 ? 20.389 11.442 -7.638 1.00 91.00 381 ILE A CA 1
ATOM 2814 C C . ILE A 1 381 ? 18.879 11.347 -7.402 1.00 91.00 381 ILE A C 1
ATOM 2816 O O . ILE A 1 381 ? 18.143 12.110 -8.018 1.00 91.00 381 ILE A O 1
ATOM 2820 N N . ARG A 1 382 ? 18.421 10.464 -6.504 1.00 89.31 382 ARG A N 1
ATOM 2821 C CA . ARG A 1 382 ? 16.995 10.341 -6.164 1.00 89.31 382 ARG A CA 1
ATOM 2822 C C . ARG A 1 382 ? 16.449 11.617 -5.536 1.00 89.31 382 ARG A C 1
ATOM 2824 O O . ARG A 1 382 ? 15.469 12.137 -6.041 1.00 89.31 382 ARG A O 1
ATOM 2831 N N . THR A 1 383 ? 17.147 12.203 -4.563 1.00 86.44 383 THR A N 1
ATOM 2832 C CA . THR A 1 383 ? 16.745 13.488 -3.969 1.00 86.44 383 THR A CA 1
ATOM 2833 C C . THR A 1 383 ? 16.573 14.584 -5.027 1.00 86.44 383 THR A C 1
ATOM 2835 O O . THR A 1 383 ? 15.615 15.351 -4.973 1.00 86.44 383 THR A O 1
ATOM 2838 N N . ALA A 1 384 ? 17.468 14.657 -6.019 1.00 89.19 384 ALA A N 1
ATOM 2839 C CA . ALA A 1 384 ? 17.341 15.608 -7.122 1.00 89.19 384 ALA A CA 1
ATOM 2840 C C . ALA A 1 384 ? 16.181 15.275 -8.081 1.00 89.19 384 ALA A C 1
ATOM 2842 O O . ALA A 1 384 ? 15.550 16.185 -8.619 1.00 89.19 384 ALA A O 1
ATOM 2843 N N . GLU A 1 385 ? 15.898 13.993 -8.319 1.00 91.75 385 GLU A N 1
ATOM 2844 C CA . GLU A 1 385 ? 14.743 13.561 -9.115 1.00 91.75 385 GLU A CA 1
ATOM 2845 C C . GLU A 1 385 ? 13.425 13.908 -8.429 1.00 91.75 385 GLU A C 1
ATOM 2847 O O . GLU A 1 385 ? 12.551 14.492 -9.071 1.00 91.75 385 GLU A O 1
ATOM 2852 N N . ASP A 1 386 ? 13.313 13.609 -7.139 1.00 87.25 386 ASP A N 1
ATOM 2853 C CA . ASP A 1 386 ? 12.104 13.834 -6.354 1.00 87.25 386 ASP A CA 1
ATOM 2854 C C . ASP A 1 386 ? 11.805 15.338 -6.263 1.00 87.25 386 ASP A C 1
ATOM 2856 O O . ASP A 1 386 ? 10.713 15.777 -6.621 1.00 87.25 386 ASP A O 1
ATOM 2860 N N . ARG A 1 387 ? 12.820 16.157 -5.949 1.00 88.56 387 ARG A N 1
ATOM 2861 C CA . ARG A 1 387 ? 12.726 17.630 -5.969 1.00 88.56 387 ARG A CA 1
ATOM 2862 C C . ARG A 1 387 ? 12.344 18.182 -7.336 1.00 88.56 387 ARG A C 1
ATOM 2864 O O . ARG A 1 387 ? 11.557 19.119 -7.441 1.00 88.56 387 ARG A O 1
ATOM 2871 N N . GLY A 1 388 ? 12.903 17.619 -8.405 1.00 87.94 388 GLY A N 1
ATOM 2872 C CA . GLY A 1 388 ? 12.604 18.075 -9.758 1.00 87.94 388 GLY A CA 1
ATOM 2873 C C . GLY A 1 388 ? 11.189 17.718 -10.204 1.00 87.94 388 GLY A C 1
ATOM 2874 O O . GLY A 1 388 ? 10.576 18.502 -10.927 1.00 87.94 388 GLY A O 1
ATOM 2875 N N . ALA A 1 389 ? 10.649 16.588 -9.742 1.00 86.62 389 ALA A N 1
ATOM 2876 C CA . ALA A 1 389 ? 9.266 16.197 -9.991 1.00 86.62 389 ALA A CA 1
ATOM 2877 C C . ALA A 1 389 ? 8.269 17.155 -9.317 1.00 86.62 389 ALA A C 1
ATOM 2879 O O . ALA A 1 389 ? 7.224 17.445 -9.893 1.00 86.62 389 ALA A O 1
ATOM 2880 N N . CYS A 1 390 ? 8.619 17.723 -8.159 1.00 86.88 390 CYS A N 1
ATOM 2881 C CA . CYS A 1 390 ? 7.813 18.741 -7.476 1.00 86.88 390 CYS A CA 1
ATOM 2882 C C . CYS A 1 390 ? 7.691 20.059 -8.261 1.00 86.88 390 CYS A C 1
ATOM 2884 O O . CYS A 1 390 ? 6.738 20.811 -8.067 1.00 86.88 390 CYS A O 1
ATOM 2886 N N . LEU A 1 391 ? 8.644 20.337 -9.158 1.00 84.81 391 LEU A N 1
ATOM 2887 C CA . LEU A 1 391 ? 8.686 21.547 -9.984 1.00 84.81 391 LEU A CA 1
ATOM 2888 C C . LEU A 1 391 ? 8.031 21.376 -11.359 1.00 84.81 391 LEU A C 1
ATOM 2890 O O . LEU A 1 391 ? 7.898 22.360 -12.093 1.00 84.81 391 LEU A O 1
ATOM 2894 N N . GLU A 1 392 ? 7.638 20.158 -11.742 1.00 76.62 392 GLU A N 1
ATOM 2895 C CA . GLU A 1 392 ? 6.815 19.943 -12.930 1.00 76.62 392 GLU A CA 1
ATOM 2896 C C . GLU A 1 392 ? 5.345 20.229 -12.572 1.00 76.62 392 GLU A C 1
ATOM 2898 O O . GLU A 1 392 ? 4.717 19.443 -11.865 1.00 76.62 392 GLU A O 1
ATOM 2903 N N . PRO A 1 393 ? 4.748 21.348 -13.026 1.00 53.00 393 PRO A N 1
ATOM 2904 C CA . PRO A 1 393 ? 3.318 21.563 -12.851 1.00 53.00 393 PRO A CA 1
ATOM 2905 C C . PRO A 1 393 ? 2.542 20.453 -13.560 1.00 53.00 393 PRO A C 1
ATOM 2907 O O . PRO A 1 393 ? 2.882 20.076 -14.687 1.00 53.00 393 PRO A O 1
ATOM 2910 N N . SER A 1 394 ? 1.495 19.969 -12.891 1.00 42.00 394 SER A N 1
ATOM 2911 C CA . SER A 1 394 ? 0.577 18.967 -13.427 1.00 42.00 394 SER A CA 1
ATOM 2912 C C . SER A 1 394 ? 0.049 19.386 -14.812 1.00 42.00 394 SER A C 1
ATOM 2914 O O . SER A 1 394 ? -0.117 20.592 -15.044 1.00 42.00 394 SER A O 1
ATOM 2916 N N . PRO A 1 395 ? -0.131 18.426 -15.741 1.00 38.88 395 PRO A N 1
ATOM 2917 C CA . PRO A 1 395 ? -0.639 18.698 -17.083 1.00 38.88 395 PRO A CA 1
ATOM 2918 C C . PRO A 1 395 ? -1.986 19.422 -17.073 1.00 38.88 395 PRO A C 1
ATOM 2920 O O . PRO A 1 395 ? -2.803 19.142 -16.166 1.00 38.88 395 PRO A O 1
#

pLDDT: mean 86.98, std 17.79, range [26.06, 98.94]

Foldseek 3Di:
DCQDDDAQDLVCCVVRHCVVCVVVCVPDPDDDADDRSCCRPPHNPSVCVVDDAQLPFPVSDRHWDWDDDDLEIETEHEPVDDLAPPDRRVVRLLVVLLPDQRPAYEYEYEAAQCDQFDPRHHPVNNCVRCLVSCLVSVHAEYEYAPQQWWWKFAFDHPNDHDDASNHHIYIYQHVQPPQWTDGDPDDPGTPDIGRARWDWDWDDDPQKIKIFTAHPVRDTPDIDIHGDDPPPGDDDDDDDDDDDDDDDDDDDDDDDDDDDQQPQADPVPLCSVQLQFDWDADRPVGTDTHGQDLVNLLVLLVVLVVQPLCVPACQDPLLVVLSVQLNVLSVVLVPDPDPVSNLVSLVSSLVSLVVSLVVLVVCCVVVRGDPSNNVSSNVSSVSSNSNSVSVNPDD

Radius of gyration: 24.41 Å; chains: 1; bounding box: 62×65×61 Å